Protein AF-A0AAW8JDY4-F1 (afdb_monomer)

Foldseek 3Di:
DFDWDALVVQVVCVVVVFFKWKDFPPDPDDTHGCVVDDPCLSVDPGMIMGTDFDWDAALNFIAGFFAAPVRDDAQQWKWFADQVAGAIETDRGDDPVVNVSRVVRRMDNDDVRNVSVSQRVQVVVVHGPPDDHYYHYDDDPPPPPDDDDDDDDDDDDDDDDDDDDDDDDDDDDDDDDDDDDDDDDDDDPDPPDPDDPVVVVVLVVLLVVLLVQLVPDPAPVSLVVCVVVLVVDDDPSSVVSVVSSVVSNVVRVVVVVPPVVVVVVVVVVVVVVVVVLVVVQVVVLVVLLVQLVPDQALVSLVVSLVVLVPDPSHDPVSNVVSVVSSVVSNVVNVVVVLVVLLVVLLVQLQPDLDLVSNVVSVVVCVPDDPVSCVVSVVSNVVNVVVNVVVVVPDPPPPLQVQLQPPPAPVSLVVSLVVLVVDDPVSSVVSVVSSVVSNVVRVVD

Solvent-accessible surface area (backbone atoms only — not comparable to full-atom values): 26682 Å² total; per-residue (Å²): 130,82,68,74,44,52,49,67,55,44,52,52,36,46,74,71,70,42,55,52,27,35,35,57,63,90,56,93,68,74,74,37,62,52,88,82,51,66,87,61,53,64,79,43,90,60,59,45,31,30,71,59,75,56,70,46,74,40,82,91,38,72,27,58,58,50,41,48,71,94,75,63,56,85,58,48,64,32,25,36,57,41,83,93,57,71,32,37,38,34,38,46,64,85,44,74,69,53,52,54,34,23,79,68,53,37,21,22,77,42,68,66,42,33,51,41,47,54,48,22,56,35,43,68,72,77,38,82,82,86,67,85,62,52,77,45,77,55,90,72,87,73,79,78,77,80,84,79,89,89,85,84,90,88,89,82,90,90,88,83,87,88,87,85,90,84,90,82,84,86,80,82,87,78,84,80,87,87,84,85,92,83,90,86,80,80,91,75,84,75,90,79,80,85,75,56,74,69,58,58,55,52,51,54,52,52,50,52,53,49,47,51,52,51,67,68,44,90,48,68,68,64,46,60,68,43,49,75,64,52,72,71,45,69,66,74,66,25,52,56,48,49,51,53,44,52,55,47,49,52,52,52,53,54,58,64,69,49,57,61,64,61,53,48,53,54,48,52,54,51,51,51,52,51,51,53,48,53,51,51,26,52,55,52,49,53,50,52,53,51,51,48,73,67,43,82,47,59,66,53,34,51,51,51,50,54,52,55,70,71,44,81,69,50,48,73,65,58,45,54,53,52,49,53,51,40,54,50,48,42,50,52,43,55,49,50,57,47,51,55,52,48,52,52,45,35,50,52,16,64,70,39,89,43,69,65,57,21,59,52,50,64,71,77,49,76,90,60,50,72,78,73,42,47,65,47,53,51,39,28,53,53,36,47,55,49,56,56,46,64,76,54,79,61,85,66,77,53,67,62,60,53,44,73,65,44,88,46,71,70,57,39,54,57,49,51,58,56,42,72,73,48,58,78,76,58,29,59,60,47,52,53,49,44,56,51,41,50,53,54,64,76,73,106

Nearest PDB structures (foldseek):
  7xql-assembly2_A  TM=4.897E-01  e=8.843E+00  Legionella pneumophila subsp. pneumophila str. Philadelphia 1
  5nen-assembly1_A  TM=2.940E-01  e=9.344E+00  Serratia marcescens
  8otz-assembly1_EQ  TM=1.726E-01  e=5.381E+00  Bos taurus

Radius of gyration: 50.47 Å; Cα contacts (8 Å, |Δi|>4): 379; chains: 1; bounding box: 108×63×160 Å

Structure (mmCIF, N/CA/C/O backbone):
data_AF-A0AAW8JDY4-F1
#
_entry.id   AF-A0AAW8JDY4-F1
#
loop_
_atom_site.group_PDB
_atom_site.id
_atom_site.type_symbol
_atom_site.label_atom_id
_atom_site.label_alt_id
_atom_site.label_comp_id
_atom_site.label_asym_id
_atom_site.label_entity_id
_atom_site.label_seq_id
_atom_site.pdbx_PDB_ins_code
_atom_site.Cartn_x
_atom_site.Cartn_y
_atom_site.Cartn_z
_atom_site.occupancy
_atom_site.B_iso_or_equiv
_atom_site.auth_seq_id
_atom_site.auth_comp_id
_atom_site.auth_asym_id
_atom_site.auth_atom_id
_atom_site.pdbx_PDB_model_num
ATOM 1 N N . MET A 1 1 ? -8.714 -29.925 22.028 1.00 40.75 1 MET A N 1
ATOM 2 C CA . MET A 1 1 ? -9.702 -30.339 23.048 1.00 40.75 1 MET A CA 1
ATOM 3 C C . MET A 1 1 ? -11.062 -29.856 22.580 1.00 40.75 1 MET A C 1
ATOM 5 O O . MET A 1 1 ? -11.145 -28.677 22.249 1.00 40.75 1 MET A O 1
ATOM 9 N N . PRO A 1 2 ? -12.075 -30.727 22.450 1.00 58.78 2 PRO A N 1
ATOM 10 C CA . PRO A 1 2 ? -13.410 -30.289 22.062 1.00 58.78 2 PRO A CA 1
ATOM 11 C C . PRO A 1 2 ? -13.958 -29.350 23.138 1.00 58.78 2 PRO A C 1
ATOM 13 O O . PRO A 1 2 ? -13.842 -29.632 24.330 1.00 58.78 2 PRO A O 1
ATOM 16 N N . ASN A 1 3 ? -14.495 -28.209 22.714 1.00 70.62 3 ASN A N 1
ATOM 17 C CA . ASN A 1 3 ? -15.110 -27.253 23.623 1.00 70.62 3 ASN A CA 1
ATOM 18 C C . ASN A 1 3 ? -16.432 -27.872 24.103 1.00 70.62 3 ASN A C 1
ATOM 20 O O . ASN A 1 3 ? -17.371 -28.005 23.314 1.00 70.62 3 ASN A O 1
ATOM 24 N N . LEU A 1 4 ? -16.452 -28.354 25.346 1.00 82.12 4 LEU A N 1
ATOM 25 C CA . LEU A 1 4 ? -17.621 -28.993 25.943 1.00 82.12 4 LEU A CA 1
ATOM 26 C C . LEU A 1 4 ? -18.727 -27.958 26.139 1.00 82.12 4 LEU A C 1
ATOM 28 O O . LEU A 1 4 ? -18.467 -26.859 26.623 1.00 82.12 4 LEU A O 1
ATOM 32 N N . ILE A 1 5 ? -19.951 -28.331 25.787 1.00 85.75 5 ILE A N 1
ATOM 33 C CA . ILE A 1 5 ? -21.136 -27.488 25.946 1.00 85.75 5 ILE A CA 1
ATOM 34 C C . ILE A 1 5 ? -22.151 -28.164 26.865 1.00 85.75 5 ILE A C 1
ATOM 36 O O . ILE A 1 5 ? -22.193 -29.391 26.991 1.00 85.75 5 ILE A O 1
ATOM 40 N N . SER A 1 6 ? -22.983 -27.357 27.515 1.00 87.25 6 SER A N 1
ATOM 41 C CA . SER A 1 6 ? -24.076 -27.853 28.349 1.00 87.25 6 SER A CA 1
ATOM 42 C C . SER A 1 6 ? -25.151 -28.554 27.512 1.00 87.25 6 SER A C 1
ATOM 44 O O . SER A 1 6 ? -25.301 -28.301 26.317 1.00 87.25 6 SER A O 1
ATOM 46 N N . ALA A 1 7 ? -25.966 -29.401 28.147 1.00 87.62 7 ALA A N 1
ATOM 47 C CA . ALA A 1 7 ? -27.093 -30.056 27.480 1.00 87.62 7 ALA A CA 1
ATOM 48 C C . ALA A 1 7 ? -28.085 -29.046 26.862 1.00 87.62 7 ALA A C 1
ATOM 50 O O . ALA A 1 7 ? -28.622 -29.285 25.782 1.00 87.62 7 ALA A O 1
ATOM 51 N N . GLN A 1 8 ? -28.284 -27.893 27.511 1.00 87.62 8 GLN A N 1
ATOM 52 C CA . GLN A 1 8 ? -29.142 -26.824 26.996 1.00 87.62 8 GLN A CA 1
ATOM 53 C C . GLN A 1 8 ? -28.548 -26.169 25.741 1.00 87.62 8 GLN A C 1
ATOM 55 O O . GLN A 1 8 ? -29.256 -25.951 24.760 1.00 87.62 8 GLN A O 1
ATOM 60 N N . GLU A 1 9 ? -27.249 -25.871 25.747 1.00 87.00 9 GLU A N 1
ATOM 61 C CA . GLU A 1 9 ? -26.550 -25.316 24.581 1.00 87.00 9 GLU A CA 1
ATOM 62 C C . GLU A 1 9 ? -26.487 -26.320 23.432 1.00 87.00 9 GLU A C 1
ATOM 64 O O . GLU A 1 9 ? -26.656 -25.936 22.278 1.00 87.00 9 GLU A O 1
ATOM 69 N N . ALA A 1 10 ? -26.306 -27.605 23.740 1.00 87.06 10 ALA A N 1
ATOM 70 C CA . ALA A 1 10 ? -26.326 -28.689 22.768 1.00 87.06 10 ALA A CA 1
ATOM 71 C C . ALA A 1 10 ? -27.688 -28.790 22.080 1.00 87.06 10 ALA A C 1
ATOM 73 O O . ALA A 1 10 ? -27.758 -28.847 20.854 1.00 87.06 10 ALA A O 1
ATOM 74 N N . PHE A 1 11 ? -28.775 -28.725 22.849 1.00 88.38 11 PHE A N 1
ATOM 75 C CA . PHE A 1 11 ? -30.124 -28.695 22.296 1.00 88.38 11 PHE A CA 1
ATOM 76 C C . PHE A 1 11 ? -30.348 -27.461 21.408 1.00 88.38 11 PHE A C 1
ATOM 78 O O . PHE A 1 11 ? -30.805 -27.590 20.273 1.00 88.38 11 PHE A O 1
ATOM 85 N N . ASN A 1 12 ? -29.955 -26.272 21.877 1.00 87.69 12 ASN A N 1
ATOM 86 C CA . ASN A 1 12 ? -30.061 -25.037 21.096 1.00 87.69 12 ASN A CA 1
ATOM 87 C C . ASN A 1 12 ? -29.235 -25.102 19.797 1.00 87.69 12 ASN A C 1
ATOM 89 O O . ASN A 1 12 ? -29.685 -24.625 18.758 1.00 87.69 12 ASN A O 1
ATOM 93 N N . ALA A 1 13 ? -28.048 -25.713 19.838 1.00 84.62 13 ALA A N 1
ATOM 94 C CA . ALA A 1 13 ? -27.192 -25.907 18.674 1.00 84.62 13 ALA A CA 1
ATOM 95 C C . ALA A 1 13 ? -27.839 -26.845 17.643 1.00 84.62 13 ALA A C 1
ATOM 97 O O . ALA A 1 13 ? -27.833 -26.517 16.458 1.00 84.62 13 ALA A O 1
ATOM 98 N N . VAL A 1 14 ? -28.468 -27.943 18.080 1.00 86.12 14 VAL A N 1
ATOM 99 C CA . VAL A 1 14 ? -29.242 -28.838 17.197 1.00 86.12 14 VAL A CA 1
ATOM 100 C C . VAL A 1 14 ? -30.420 -28.098 16.559 1.00 86.12 14 VAL A C 1
ATOM 102 O O . VAL A 1 14 ? -30.633 -28.207 15.354 1.00 86.12 14 VAL A O 1
ATOM 105 N N . VAL A 1 15 ? -31.157 -27.294 17.334 1.00 85.81 15 VAL A N 1
ATOM 106 C CA . VAL A 1 15 ? -32.269 -26.471 16.816 1.00 85.81 15 VAL A CA 1
ATOM 107 C C . VAL A 1 15 ? -31.780 -25.435 15.797 1.00 85.81 15 VAL A C 1
ATOM 109 O O . VAL A 1 15 ? -32.461 -25.179 14.807 1.00 85.81 15 VAL A O 1
ATOM 112 N N . ALA A 1 16 ? -30.580 -24.884 15.990 1.00 82.50 16 ALA A N 1
ATOM 113 C CA . ALA A 1 16 ? -29.919 -23.989 15.040 1.00 82.50 16 ALA A CA 1
ATOM 114 C C . ALA A 1 16 ? -29.308 -24.717 13.820 1.00 82.50 16 ALA A C 1
ATOM 116 O O . ALA A 1 16 ? -28.621 -24.088 13.017 1.00 82.50 16 ALA A O 1
ATOM 117 N N . GLY A 1 17 ? -29.525 -26.030 13.682 1.00 80.44 17 GLY A N 1
ATOM 118 C CA . GLY A 1 17 ? -29.015 -26.840 12.574 1.00 80.44 17 GLY A CA 1
ATOM 119 C C . GLY A 1 17 ? -27.522 -27.169 12.660 1.00 80.44 17 GLY A C 1
ATOM 120 O O . GLY A 1 17 ? -26.944 -27.610 11.669 1.00 80.44 17 GLY A O 1
ATOM 121 N N . LYS A 1 18 ? -26.876 -26.957 13.814 1.00 81.75 18 LYS A N 1
ATOM 122 C CA . LYS A 1 18 ? -25.467 -27.313 14.024 1.00 81.75 18 LYS A CA 1
ATOM 123 C C . LYS A 1 18 ? -25.329 -28.793 14.363 1.00 81.75 18 LYS A C 1
ATOM 125 O O . LYS A 1 18 ? -26.137 -29.370 15.089 1.00 81.75 18 LYS A O 1
ATOM 130 N N . HIS A 1 19 ? -24.246 -29.392 13.883 1.00 84.31 19 HIS A N 1
ATOM 131 C CA . HIS A 1 19 ? -23.948 -30.796 14.117 1.00 84.31 19 HIS A CA 1
ATOM 132 C C . HIS A 1 19 ? -23.350 -30.992 15.519 1.00 84.31 19 HIS A C 1
ATOM 134 O O . HIS A 1 19 ? -22.233 -30.558 15.791 1.00 84.31 19 HIS A O 1
ATOM 140 N N . VAL A 1 20 ? -24.078 -31.651 16.420 1.00 87.19 20 VAL A N 1
ATOM 141 C CA . VAL A 1 20 ? -23.642 -31.919 17.802 1.00 87.19 20 VAL A CA 1
ATOM 142 C C . VAL A 1 20 ? -23.245 -33.385 17.946 1.00 87.19 20 VAL A C 1
ATOM 144 O O . VAL A 1 20 ? -23.867 -34.255 17.343 1.00 87.19 20 VAL A O 1
ATOM 147 N N . LEU A 1 21 ? -22.204 -33.652 18.731 1.00 88.25 21 LEU A N 1
ATOM 148 C CA . LEU A 1 21 ? -21.773 -34.997 19.108 1.00 88.25 21 LEU A CA 1
ATOM 149 C C . LEU A 1 21 ? -21.945 -35.206 20.611 1.00 88.25 21 LEU A C 1
ATOM 151 O O . LEU A 1 21 ? -21.881 -34.250 21.389 1.00 88.25 21 LEU A O 1
ATOM 155 N N . CYS A 1 22 ? -22.127 -36.460 21.015 1.00 88.75 22 CYS A N 1
ATOM 156 C CA . CYS A 1 22 ? -22.343 -36.857 22.401 1.00 88.75 22 CYS A CA 1
ATOM 157 C C . CYS A 1 22 ? -21.398 -37.988 22.821 1.00 88.75 22 CYS A C 1
ATOM 159 O O . CYS A 1 22 ? -20.959 -38.793 22.000 1.00 88.75 22 CYS A O 1
ATOM 161 N N . ARG A 1 23 ? -21.091 -38.043 24.119 1.00 88.69 23 ARG A N 1
ATOM 162 C CA . ARG A 1 23 ? -20.375 -39.140 24.774 1.00 88.69 23 ARG A CA 1
ATOM 163 C C . ARG A 1 23 ? -20.886 -39.332 26.203 1.00 88.69 23 ARG A C 1
ATOM 165 O O . ARG A 1 23 ? -21.289 -38.365 26.843 1.00 88.69 23 ARG A O 1
ATOM 172 N N . ALA A 1 24 ? -20.836 -40.553 26.733 1.00 84.50 24 ALA A N 1
ATOM 173 C CA . ALA A 1 24 ? -21.053 -40.799 28.158 1.00 84.50 24 ALA A CA 1
ATOM 174 C C . ALA A 1 24 ? -19.869 -40.295 29.017 1.00 84.50 24 ALA A C 1
ATOM 176 O O . ALA A 1 24 ? -18.699 -40.488 28.682 1.00 84.50 24 ALA A O 1
ATOM 177 N N . VAL A 1 25 ? -20.167 -39.649 30.145 1.00 78.81 25 VAL A N 1
ATOM 178 C CA . VAL A 1 25 ? -19.161 -39.117 31.083 1.00 78.81 25 VAL A CA 1
ATOM 179 C C . VAL A 1 25 ? -18.314 -40.260 31.646 1.00 78.81 25 VAL A C 1
ATOM 181 O O . VAL A 1 25 ? -18.845 -41.214 32.210 1.00 78.81 25 VAL A O 1
ATOM 184 N N . GLY A 1 26 ? -16.989 -40.135 31.546 1.00 67.31 26 GLY A N 1
ATOM 185 C CA . GLY A 1 26 ? -16.035 -41.097 32.111 1.00 67.31 26 GLY A CA 1
ATOM 186 C C . GLY A 1 26 ? -15.673 -42.273 31.199 1.00 67.31 26 GLY A C 1
ATOM 187 O O . GLY A 1 26 ? -14.808 -43.067 31.566 1.00 67.31 26 GLY A O 1
ATOM 188 N N . GLU A 1 27 ? -16.262 -42.374 30.006 1.00 68.19 27 GLU A N 1
ATOM 189 C CA . GLU A 1 27 ? -15.801 -43.321 28.992 1.00 68.19 27 GLU A CA 1
ATOM 190 C C . GLU A 1 27 ? -14.628 -42.741 28.190 1.00 68.19 27 GLU A C 1
ATOM 192 O O . GLU A 1 27 ? -14.632 -41.578 27.785 1.00 68.19 27 GLU A O 1
ATOM 197 N N . LEU A 1 28 ? -13.620 -43.577 27.923 1.00 60.00 28 LEU A N 1
ATOM 198 C CA . LEU A 1 28 ? -12.466 -43.230 27.083 1.00 60.00 28 LEU A CA 1
ATOM 199 C C . LEU A 1 28 ? -12.811 -43.151 25.582 1.00 60.00 28 LEU A C 1
ATOM 201 O O . LEU A 1 28 ? -11.910 -42.960 24.770 1.00 60.00 28 LEU A O 1
ATOM 205 N N . MET A 1 29 ? -14.077 -43.368 25.209 1.00 69.25 29 MET A N 1
ATOM 206 C CA . MET A 1 29 ? -14.523 -43.365 23.817 1.00 69.25 29 MET A CA 1
ATOM 207 C C . MET A 1 29 ? -14.494 -41.954 23.217 1.00 69.25 29 MET A C 1
ATOM 209 O O . MET A 1 29 ? -14.477 -40.947 23.932 1.00 69.25 29 MET A O 1
ATOM 213 N N . ASP A 1 30 ? -14.472 -41.892 21.890 1.00 79.44 30 ASP A N 1
ATOM 214 C CA . ASP A 1 30 ? -14.597 -40.645 21.145 1.00 79.44 30 ASP A CA 1
ATOM 215 C C . ASP A 1 30 ? -16.056 -40.162 21.113 1.00 79.44 30 ASP A C 1
ATOM 217 O O . ASP A 1 30 ? -16.995 -40.903 21.408 1.00 79.44 30 ASP A O 1
ATOM 221 N N . PHE A 1 31 ? -16.241 -38.887 20.779 1.00 85.19 31 PHE A N 1
ATOM 222 C CA . PHE A 1 31 ? -17.558 -38.292 20.568 1.00 85.19 31 PHE A CA 1
ATOM 223 C C . PHE A 1 31 ? -18.239 -38.897 19.339 1.00 85.19 31 PHE A C 1
ATOM 225 O O . PHE A 1 31 ? -17.623 -38.987 18.277 1.00 85.19 31 PHE A O 1
ATOM 232 N N . ASP A 1 32 ? -19.515 -39.247 19.472 1.00 87.12 32 ASP A N 1
ATOM 233 C CA . ASP A 1 32 ? -20.277 -39.939 18.432 1.00 87.12 32 ASP A CA 1
ATOM 234 C C . ASP A 1 32 ? -21.570 -39.190 18.078 1.00 87.12 32 ASP A C 1
ATOM 236 O O . ASP A 1 32 ? -22.003 -38.277 18.792 1.00 87.12 32 ASP A O 1
ATOM 240 N N . ASP A 1 33 ? -22.170 -39.544 16.945 1.00 87.44 33 ASP A N 1
ATOM 241 C CA . ASP A 1 33 ? -23.365 -38.877 16.429 1.00 87.44 33 ASP A CA 1
ATOM 242 C C . ASP A 1 33 ? -24.568 -39.089 17.368 1.00 87.44 33 ASP A C 1
ATOM 244 O O . ASP A 1 33 ? -24.772 -40.175 17.920 1.00 87.44 33 ASP A O 1
ATOM 248 N N . LEU A 1 34 ? -25.402 -38.051 17.525 1.00 88.19 34 LEU A N 1
ATOM 249 C CA . LEU A 1 34 ? -26.571 -38.079 18.419 1.00 88.19 34 LEU A CA 1
ATOM 250 C C . LEU A 1 34 ? -27.553 -39.217 18.102 1.00 88.19 34 LEU A C 1
ATOM 252 O O . LEU A 1 34 ? -28.214 -39.709 19.012 1.00 88.19 34 LEU A O 1
ATOM 256 N N . ASP A 1 35 ? -27.604 -39.673 16.849 1.00 86.44 35 ASP A N 1
ATOM 257 C CA . ASP A 1 35 ? -28.483 -40.756 16.387 1.00 86.44 35 ASP A CA 1
ATOM 258 C C . ASP A 1 35 ? -28.197 -42.104 17.069 1.00 86.44 35 ASP A C 1
ATOM 260 O O . ASP A 1 35 ? -29.046 -42.997 17.076 1.00 86.44 35 ASP A O 1
ATOM 264 N N . ARG A 1 36 ? -27.010 -42.266 17.669 1.00 86.56 36 ARG A N 1
ATOM 265 C CA . ARG A 1 36 ? -26.627 -43.475 18.415 1.00 86.56 36 ARG A CA 1
ATOM 266 C C . ARG A 1 36 ? -27.078 -43.455 19.874 1.00 86.56 36 ARG A C 1
ATOM 268 O O . ARG A 1 36 ? -26.905 -44.447 20.581 1.00 86.56 36 ARG A O 1
ATOM 275 N N . PHE A 1 37 ? -27.670 -42.353 20.329 1.00 88.00 37 PHE A N 1
ATOM 276 C CA . PHE A 1 37 ? -28.072 -42.143 21.713 1.00 88.00 37 PHE A CA 1
ATOM 277 C C . PHE A 1 37 ? -29.585 -41.895 21.835 1.00 88.00 37 PHE A C 1
ATOM 279 O O . PHE A 1 37 ? -30.227 -41.382 20.919 1.00 88.00 37 PHE A O 1
ATOM 286 N N . PRO A 1 38 ? -30.204 -42.231 22.981 1.00 85.62 38 PRO A N 1
ATOM 287 C CA . PRO A 1 38 ? -31.617 -41.944 23.203 1.00 85.62 38 PRO A CA 1
ATOM 288 C C . PRO A 1 38 ? -31.857 -40.438 23.392 1.00 85.62 38 PRO A C 1
ATOM 290 O O . PRO A 1 38 ? -31.097 -39.769 24.083 1.00 85.62 38 PRO A O 1
ATOM 293 N N . ALA A 1 39 ? -32.990 -39.909 22.920 1.00 83.62 39 ALA A N 1
ATOM 294 C CA . ALA A 1 39 ? -33.336 -38.482 23.049 1.00 83.62 39 ALA A CA 1
ATOM 295 C C . ALA A 1 39 ? -33.336 -37.940 24.501 1.00 83.62 39 ALA A C 1
ATOM 297 O O . ALA A 1 39 ? -33.271 -36.734 24.727 1.00 83.62 39 ALA A O 1
ATOM 298 N N . THR A 1 40 ? -33.372 -38.823 25.506 1.00 86.00 40 THR A N 1
ATOM 299 C CA . THR A 1 40 ? -33.298 -38.460 26.929 1.00 86.00 40 THR A CA 1
ATOM 300 C C . THR A 1 40 ? -31.938 -37.920 27.380 1.00 86.00 40 THR A C 1
ATOM 302 O O . THR A 1 40 ? -31.845 -37.437 28.506 1.00 86.00 40 THR A O 1
ATOM 305 N N . ILE A 1 41 ? -30.887 -38.010 26.555 1.00 87.19 41 ILE A N 1
ATOM 306 C CA . ILE A 1 41 ? -29.535 -37.533 26.901 1.00 87.19 41 ILE A CA 1
ATOM 307 C C . ILE A 1 41 ? -29.496 -36.054 27.300 1.00 87.19 41 ILE A C 1
ATOM 309 O O . ILE A 1 41 ? -28.733 -35.697 28.188 1.00 87.19 41 ILE A O 1
ATOM 313 N N . PHE A 1 42 ? -30.357 -35.202 26.731 1.00 86.94 42 PHE A N 1
ATOM 314 C CA . PHE A 1 42 ? -30.406 -33.777 27.086 1.00 86.94 42 PHE A CA 1
ATOM 315 C C . PHE A 1 42 ? -30.979 -33.515 28.488 1.00 86.94 42 PHE A C 1
ATOM 317 O O . PHE A 1 42 ? -30.773 -32.443 29.049 1.00 86.94 42 PHE A O 1
ATOM 324 N N . ALA A 1 43 ? -31.705 -34.480 29.058 1.00 84.44 43 ALA A N 1
ATOM 325 C CA . ALA A 1 43 ? -32.351 -34.354 30.363 1.00 84.44 43 ALA A CA 1
ATOM 326 C C . ALA A 1 43 ? -31.628 -35.131 31.474 1.00 84.44 43 ALA A C 1
ATOM 328 O O . ALA A 1 43 ? -31.911 -34.917 32.653 1.00 84.44 43 ALA A O 1
ATOM 329 N N . LYS A 1 44 ? -30.729 -36.060 31.123 1.00 83.75 44 LYS A N 1
ATOM 330 C CA . LYS A 1 44 ? -30.043 -36.920 32.092 1.00 83.75 44 LYS A CA 1
ATOM 331 C C . LYS A 1 44 ? -28.625 -36.423 32.383 1.00 83.75 44 LYS A C 1
ATOM 333 O O . LYS A 1 44 ? -27.893 -36.102 31.450 1.00 83.75 44 LYS A O 1
ATOM 338 N N . PRO A 1 45 ? -28.197 -36.428 33.658 1.00 77.56 45 PRO A N 1
ATOM 339 C CA . PRO A 1 45 ? -26.788 -36.255 33.983 1.00 77.56 45 PRO A CA 1
ATOM 340 C C . PRO A 1 45 ? -25.989 -37.469 33.482 1.00 77.56 45 PRO A C 1
ATOM 342 O O . PRO A 1 45 ? -26.515 -38.582 33.437 1.00 77.56 45 PRO A O 1
ATOM 345 N N . GLY A 1 46 ? -24.719 -37.262 33.127 1.00 84.56 46 GLY A N 1
ATOM 346 C CA . GLY A 1 46 ? -23.826 -38.338 32.675 1.00 84.56 46 GLY A CA 1
ATOM 347 C C . GLY A 1 46 ? -23.516 -38.353 31.176 1.00 84.56 46 GLY A C 1
ATOM 348 O O . GLY A 1 46 ? -22.935 -39.326 30.707 1.00 84.56 46 GLY A O 1
ATOM 349 N N . TYR A 1 47 ? -23.850 -37.290 30.440 1.00 86.88 47 TYR A N 1
ATOM 350 C CA . TYR A 1 47 ? -23.464 -37.110 29.039 1.00 86.88 47 TYR A CA 1
ATOM 351 C C . TYR A 1 47 ? -22.724 -35.787 28.829 1.00 86.88 47 TYR A C 1
ATOM 353 O O . TYR A 1 47 ? -23.066 -34.767 29.428 1.00 86.88 47 TYR A O 1
ATOM 361 N N . GLU A 1 48 ? -21.718 -35.823 27.965 1.00 87.94 48 GLU A N 1
ATOM 362 C CA . GLU A 1 48 ? -20.942 -34.682 27.493 1.00 87.94 48 GLU A CA 1
ATOM 363 C C . GLU A 1 48 ? -21.284 -34.403 26.033 1.00 87.94 48 GLU A C 1
ATOM 365 O O . GLU A 1 48 ? -21.450 -35.329 25.236 1.00 87.94 48 GLU A O 1
ATOM 370 N N . PHE A 1 49 ? -21.360 -33.122 25.676 1.00 88.31 49 PHE A N 1
ATOM 371 C CA . PHE A 1 49 ? -21.695 -32.676 24.329 1.00 88.31 49 PHE A CA 1
ATOM 372 C C . PHE A 1 49 ? -20.611 -31.750 23.788 1.00 88.31 49 PHE A C 1
ATOM 374 O O . PHE A 1 49 ? -20.023 -30.966 24.533 1.00 88.31 49 PHE A O 1
ATOM 381 N N . CYS A 1 50 ? -20.378 -31.796 22.480 1.00 85.12 50 CYS A N 1
ATOM 382 C CA . CYS A 1 50 ? -19.595 -30.782 21.779 1.00 85.12 50 CYS A CA 1
ATOM 383 C C . CYS A 1 50 ? -20.158 -30.534 20.376 1.00 85.12 50 CYS A C 1
ATOM 385 O O . CYS A 1 50 ? -20.844 -31.383 19.804 1.00 85.12 50 CYS A O 1
ATOM 387 N N . ILE A 1 51 ? -19.879 -29.358 19.814 1.00 84.81 51 ILE A N 1
ATOM 388 C CA . ILE A 1 51 ? -20.241 -29.040 18.427 1.00 84.81 51 ILE A CA 1
ATOM 389 C C . ILE A 1 51 ? -19.156 -29.603 17.509 1.00 84.81 51 ILE A C 1
ATOM 391 O O . ILE A 1 51 ? -17.976 -29.280 17.664 1.00 84.81 51 ILE A O 1
ATOM 395 N N . LYS A 1 52 ? -19.554 -30.421 16.533 1.00 82.62 52 LYS A N 1
ATOM 396 C CA . LYS A 1 52 ? -18.676 -30.888 15.461 1.00 82.62 52 LYS A CA 1
ATOM 397 C C . LYS A 1 52 ? -18.360 -29.710 14.555 1.00 82.62 52 LYS A C 1
ATOM 399 O O . LYS A 1 52 ? -19.238 -29.168 13.888 1.00 82.62 52 LYS A O 1
ATOM 404 N N . ILE A 1 53 ? -17.093 -29.322 14.526 1.00 82.81 53 ILE A N 1
ATOM 405 C CA . ILE A 1 53 ? -16.619 -28.327 13.572 1.00 82.81 53 ILE A CA 1
ATOM 406 C C . ILE A 1 53 ? -16.492 -29.037 12.224 1.00 82.81 53 ILE A C 1
ATOM 408 O O . ILE A 1 53 ? -15.708 -29.976 12.083 1.00 82.81 53 ILE A O 1
ATOM 412 N N . GLU A 1 54 ? -17.294 -28.623 11.247 1.00 82.69 54 GLU A N 1
ATOM 413 C CA . GLU A 1 54 ? -17.241 -29.181 9.897 1.00 82.69 54 GLU A CA 1
ATOM 414 C C . GLU A 1 54 ? -15.861 -28.952 9.271 1.00 82.69 54 GLU A C 1
ATOM 416 O O . GLU A 1 54 ? -15.255 -27.896 9.453 1.00 82.69 54 GLU A O 1
ATOM 421 N N . THR A 1 55 ? -15.364 -29.926 8.512 1.00 87.25 55 THR A N 1
ATOM 422 C CA . THR A 1 55 ? -14.108 -29.821 7.762 1.00 87.25 55 THR A CA 1
ATOM 423 C C . THR A 1 55 ? -14.376 -29.558 6.281 1.00 87.25 55 THR A C 1
AT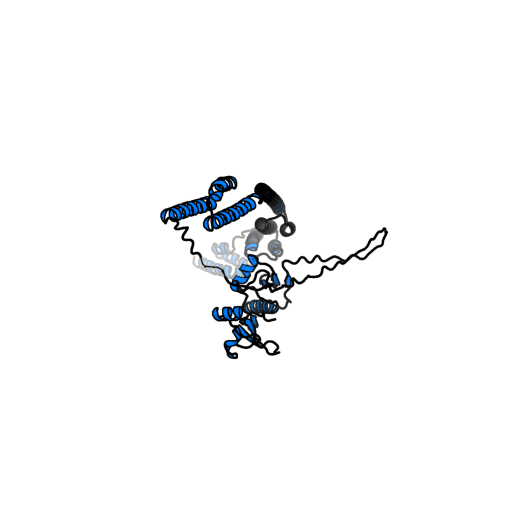OM 425 O O . THR A 1 55 ? -15.441 -29.876 5.751 1.00 87.25 55 THR A O 1
ATOM 428 N N . ILE A 1 56 ? -13.415 -28.933 5.610 1.00 90.62 56 ILE A N 1
ATOM 429 C CA . ILE A 1 56 ? -13.406 -28.670 4.172 1.00 90.62 56 ILE A CA 1
ATOM 430 C C . ILE A 1 56 ? -12.065 -29.117 3.589 1.00 90.62 56 ILE A C 1
ATOM 432 O O . ILE A 1 56 ? -11.031 -29.026 4.249 1.00 90.62 56 ILE A O 1
ATOM 436 N N . GLU A 1 57 ? -12.080 -29.595 2.347 1.00 92.88 57 GLU A N 1
ATOM 437 C CA . GLU A 1 57 ? -10.879 -29.980 1.611 1.00 92.88 57 GLU A CA 1
ATOM 438 C C . GLU A 1 57 ? -10.583 -28.970 0.497 1.00 92.88 57 GLU A C 1
ATOM 440 O O . GLU A 1 57 ? -11.428 -28.697 -0.356 1.00 92.88 57 GLU A O 1
ATOM 445 N N . VAL A 1 58 ? -9.368 -28.416 0.494 1.00 90.69 58 VAL A N 1
ATOM 446 C CA . VAL A 1 58 ? -8.894 -27.472 -0.526 1.00 90.69 58 VAL A CA 1
ATOM 447 C C . VAL A 1 58 ? -7.488 -27.879 -0.967 1.00 90.69 58 VAL A C 1
ATOM 449 O O . VAL A 1 58 ? -6.595 -28.068 -0.145 1.00 90.69 58 VAL A O 1
ATOM 452 N N . ALA A 1 59 ? -7.277 -28.038 -2.279 1.00 87.81 59 ALA A N 1
ATOM 453 C CA . ALA A 1 59 ? -6.009 -28.498 -2.871 1.00 87.81 59 ALA A CA 1
ATOM 454 C C . ALA A 1 59 ? -5.446 -29.813 -2.271 1.00 87.81 59 ALA A C 1
ATOM 456 O O . ALA A 1 59 ? -4.224 -30.004 -2.186 1.00 87.81 59 ALA A O 1
ATOM 457 N N . GLY A 1 60 ? -6.329 -30.735 -1.870 1.00 86.75 60 GLY A N 1
ATOM 458 C CA . GLY A 1 60 ? -5.958 -32.008 -1.242 1.00 86.75 60 GLY A CA 1
ATOM 459 C C . GLY A 1 60 ? -5.509 -31.879 0.216 1.00 86.75 60 GLY A C 1
ATOM 460 O O . GLY A 1 60 ? -4.803 -32.750 0.716 1.00 86.75 60 GLY A O 1
ATOM 461 N N . ILE A 1 61 ? -5.826 -30.759 0.874 1.00 89.56 61 ILE A N 1
ATOM 462 C CA . ILE A 1 61 ? -5.540 -30.507 2.287 1.00 89.56 61 ILE A CA 1
ATOM 463 C C . ILE A 1 61 ? -6.874 -30.266 2.992 1.00 89.56 61 ILE A C 1
ATOM 465 O O . ILE A 1 61 ? -7.608 -29.344 2.632 1.00 89.56 61 ILE A O 1
ATOM 469 N N . ALA A 1 62 ? -7.180 -31.097 3.986 1.00 91.31 62 ALA A N 1
ATOM 470 C CA . ALA A 1 62 ? -8.376 -30.970 4.807 1.00 91.31 62 ALA A CA 1
ATOM 471 C C . ALA A 1 62 ? -8.093 -30.117 6.051 1.00 91.31 62 ALA A C 1
ATOM 473 O O . ALA A 1 62 ? -7.074 -30.314 6.710 1.00 91.31 62 ALA A O 1
ATOM 474 N N . PHE A 1 63 ? -8.989 -29.183 6.369 1.00 92.19 63 PHE A N 1
ATOM 475 C CA . PHE A 1 63 ? -8.941 -28.355 7.581 1.00 92.19 63 PHE A CA 1
ATOM 476 C C . PHE A 1 63 ? -10.357 -27.962 8.027 1.00 92.19 63 PHE A C 1
ATOM 478 O O . PHE A 1 63 ? -11.322 -28.141 7.284 1.00 92.19 63 PHE A O 1
ATOM 485 N N . THR A 1 64 ? -10.521 -27.455 9.248 1.00 90.38 64 THR A N 1
ATOM 486 C CA . THR A 1 64 ? -11.830 -27.011 9.760 1.00 90.38 64 THR A CA 1
ATOM 487 C C . THR A 1 64 ? -12.372 -25.808 8.996 1.00 90.38 64 THR A C 1
ATOM 489 O O . THR A 1 64 ? -11.620 -24.912 8.617 1.00 90.38 64 THR A O 1
ATOM 492 N N . LYS A 1 65 ? -13.691 -25.718 8.813 1.00 90.25 65 LYS A N 1
ATOM 493 C CA . LYS A 1 65 ? -14.314 -24.511 8.266 1.00 90.25 65 LYS A CA 1
ATOM 494 C C . LYS A 1 65 ? -13.912 -23.280 9.101 1.00 90.25 65 LYS A C 1
ATOM 496 O O . LYS A 1 65 ? -13.884 -23.380 10.336 1.00 90.25 65 LYS A O 1
ATOM 501 N N . PRO A 1 66 ? -13.602 -22.140 8.449 1.00 91.75 66 PRO A N 1
ATOM 502 C CA . PRO A 1 66 ? -13.234 -20.913 9.145 1.00 91.75 66 PRO A CA 1
ATOM 503 C C . PRO A 1 66 ? -14.258 -20.510 10.208 1.00 91.75 66 PRO A C 1
ATOM 505 O O . PRO A 1 66 ? -15.445 -20.827 10.109 1.00 91.75 66 PRO A O 1
ATOM 508 N N . LEU A 1 67 ? -13.783 -19.829 11.246 1.00 88.94 67 LEU A N 1
ATOM 509 C CA . LEU A 1 67 ? -14.626 -19.300 12.311 1.00 88.94 67 LEU A CA 1
ATOM 51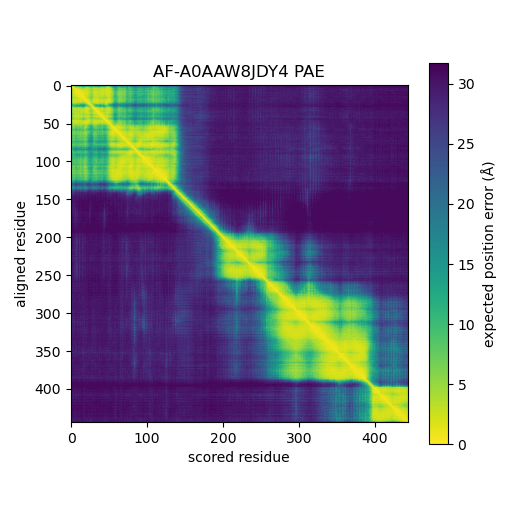0 C C . LEU A 1 67 ? -15.595 -18.259 11.743 1.00 88.94 67 LEU A C 1
ATOM 512 O O . LEU A 1 67 ? -15.174 -17.376 10.999 1.00 88.94 67 LEU A O 1
ATOM 516 N N . THR A 1 68 ? -16.868 -18.348 12.124 1.00 87.81 68 THR A N 1
ATOM 517 C CA . THR A 1 68 ? -17.883 -17.341 11.787 1.00 87.81 68 THR A CA 1
ATOM 518 C C . THR A 1 68 ? -18.120 -16.386 12.955 1.00 87.81 68 THR A C 1
ATOM 520 O O . THR A 1 68 ? -17.810 -16.704 14.106 1.00 87.81 68 THR A O 1
ATOM 523 N N . LEU A 1 69 ? -18.667 -15.200 12.675 1.00 85.50 69 LEU A N 1
ATOM 524 C CA . LEU A 1 69 ? -18.863 -14.163 13.692 1.00 85.50 69 LEU A CA 1
ATOM 525 C C . LEU A 1 69 ? -19.842 -14.594 14.796 1.00 85.50 69 LEU A C 1
ATOM 527 O O . LEU A 1 69 ? -19.616 -14.270 15.958 1.00 85.50 69 LEU A O 1
ATOM 531 N N . ASP A 1 70 ? -20.860 -15.388 14.455 1.00 82.94 70 ASP A N 1
ATOM 532 C CA . ASP A 1 70 ? -21.844 -15.930 15.408 1.00 82.94 70 ASP A CA 1
ATOM 533 C C . ASP A 1 70 ? -21.233 -16.924 16.409 1.00 82.94 70 ASP A C 1
ATOM 535 O O . ASP A 1 70 ? -21.824 -17.245 17.438 1.00 82.94 70 ASP A O 1
ATOM 539 N N . GLU A 1 71 ? -20.056 -17.460 16.092 1.00 80.06 71 GLU A N 1
ATOM 540 C CA . GLU A 1 71 ? -19.336 -18.434 16.911 1.00 80.06 71 GLU A CA 1
ATOM 541 C C . GLU A 1 71 ? -18.201 -17.799 17.714 1.00 80.06 71 GLU A C 1
ATOM 543 O O . GLU A 1 71 ? -17.613 -18.465 18.566 1.00 80.06 71 GLU A O 1
ATOM 548 N N . TYR A 1 72 ? -17.876 -16.536 17.435 1.00 84.88 72 TYR A N 1
ATOM 549 C CA . TYR A 1 72 ? -16.808 -15.818 18.107 1.00 84.88 72 TYR A CA 1
ATOM 550 C C . TYR A 1 72 ? -17.267 -15.300 19.473 1.00 84.88 72 TYR A C 1
ATOM 552 O O . TYR A 1 72 ? -18.264 -14.585 19.585 1.00 84.88 72 TYR A O 1
ATOM 560 N N . GLN A 1 73 ? -16.495 -15.611 20.512 1.00 82.00 73 GLN A N 1
ATOM 561 C CA . GLN A 1 73 ? -16.687 -15.064 21.854 1.00 82.00 73 GLN A CA 1
ATOM 562 C C . GLN A 1 73 ? -15.627 -13.998 22.151 1.00 82.00 73 GLN A C 1
ATOM 564 O O . GLN A 1 73 ? -14.451 -14.170 21.828 1.00 82.00 73 GLN A O 1
ATOM 569 N N . ASP A 1 74 ? -16.028 -12.887 22.776 1.00 80.69 74 ASP A N 1
ATOM 570 C CA . ASP A 1 74 ? -15.074 -11.838 23.146 1.00 80.69 74 ASP A CA 1
ATOM 571 C C . ASP A 1 74 ? -14.043 -12.374 24.152 1.00 80.69 74 ASP A C 1
ATOM 573 O O . ASP A 1 74 ? -14.377 -13.126 25.068 1.00 80.69 74 ASP A O 1
ATOM 577 N N . GLY A 1 75 ? -12.771 -12.040 23.938 1.00 76.88 75 GLY A N 1
ATOM 578 C CA . GLY A 1 75 ? -11.651 -12.610 24.694 1.00 76.88 75 GLY A CA 1
ATOM 579 C C . GLY A 1 75 ? -11.178 -13.999 24.230 1.00 76.88 75 GLY A C 1
ATOM 580 O O . GLY A 1 75 ? -10.167 -14.496 24.731 1.00 76.88 75 GLY A O 1
ATOM 581 N N . GLN A 1 76 ? -11.851 -14.641 23.266 1.00 83.69 76 GLN A N 1
ATOM 582 C CA . GLN A 1 76 ? -11.421 -15.933 22.726 1.00 83.69 76 GLN A CA 1
ATOM 583 C C . GLN A 1 76 ? -10.113 -15.797 21.939 1.00 83.69 76 GLN A C 1
ATOM 585 O O . GLN A 1 76 ? -9.967 -14.929 21.074 1.00 83.69 76 GLN A O 1
ATOM 590 N N . LYS A 1 77 ? -9.175 -16.716 22.195 1.00 88.25 77 LYS A N 1
ATOM 591 C CA . LYS A 1 77 ? -7.947 -16.846 21.409 1.00 88.25 77 LYS A CA 1
ATOM 592 C C . LYS A 1 77 ? -8.272 -17.401 20.019 1.00 88.25 77 LYS A C 1
ATOM 594 O O . LYS A 1 77 ? -8.787 -18.511 19.908 1.00 88.25 77 LYS A O 1
ATOM 599 N N . VAL A 1 78 ? -7.951 -16.642 18.977 1.00 91.69 78 VAL A N 1
ATOM 600 C CA . VAL A 1 78 ? -8.193 -16.996 17.571 1.00 91.69 78 VAL A CA 1
ATOM 601 C C . VAL A 1 78 ? -6.961 -16.720 16.713 1.00 91.69 78 VAL A C 1
ATOM 603 O O . VAL A 1 78 ? -6.098 -15.917 17.074 1.00 91.69 78 VAL A O 1
ATOM 606 N N . TYR A 1 79 ? -6.873 -17.406 15.578 1.00 92.88 79 TYR A N 1
ATOM 607 C CA . TYR A 1 79 ? -5.703 -17.428 14.704 1.00 92.88 79 TYR A CA 1
ATOM 608 C C . TYR A 1 79 ? -6.068 -16.837 13.342 1.00 92.88 79 TYR A C 1
ATOM 610 O O . TYR A 1 79 ? -6.822 -17.438 12.581 1.00 92.88 79 TYR A O 1
ATOM 618 N N . VAL A 1 80 ? -5.550 -15.649 13.041 1.00 92.19 80 VAL A N 1
ATOM 619 C CA . VAL A 1 80 ? -5.820 -14.901 11.808 1.00 92.19 80 VAL A CA 1
ATOM 620 C C . VAL A 1 80 ? -4.713 -15.160 10.793 1.00 92.19 80 VAL A C 1
ATOM 622 O O . VAL A 1 80 ? -3.531 -14.973 11.082 1.00 92.19 80 VAL A O 1
ATOM 625 N N . ILE A 1 81 ? -5.093 -15.571 9.590 1.00 91.00 81 ILE A N 1
ATOM 626 C CA . ILE A 1 81 ? -4.181 -15.940 8.510 1.00 91.00 81 ILE A CA 1
ATOM 627 C C . ILE A 1 81 ? -3.848 -14.707 7.670 1.00 91.00 81 ILE A C 1
ATOM 629 O O . ILE A 1 81 ? -4.741 -14.046 7.143 1.00 91.00 81 ILE A O 1
ATOM 633 N N . CYS A 1 82 ? -2.557 -14.432 7.483 1.00 85.38 82 CYS A N 1
ATOM 634 C CA . CYS A 1 82 ? -2.073 -13.409 6.562 1.00 85.38 82 CYS A CA 1
ATOM 635 C C . CYS A 1 82 ? -1.483 -14.050 5.301 1.00 85.38 82 CYS A C 1
ATOM 637 O O . CYS A 1 82 ? -0.666 -14.967 5.374 1.00 85.38 82 CYS A O 1
ATOM 639 N N . THR A 1 83 ? -1.887 -13.553 4.131 1.00 79.56 83 THR A N 1
ATOM 640 C CA . THR A 1 83 ? -1.440 -14.065 2.824 1.00 79.56 83 THR A CA 1
ATOM 641 C C . THR A 1 83 ? -0.382 -13.183 2.151 1.00 79.56 83 THR A C 1
ATOM 643 O O . THR A 1 83 ? 0.347 -13.675 1.293 1.00 79.56 83 THR A O 1
ATOM 646 N N . TYR A 1 84 ? -0.252 -11.906 2.539 1.00 75.31 84 TYR A N 1
ATOM 647 C CA . TYR A 1 84 ? 0.762 -10.984 1.994 1.00 75.31 84 TYR A CA 1
ATOM 648 C C . TYR A 1 84 ? 2.175 -11.294 2.506 1.00 75.31 84 TYR A C 1
ATOM 650 O O . TYR A 1 84 ? 3.148 -11.208 1.762 1.00 75.31 84 TYR A O 1
ATOM 658 N N . SER A 1 85 ? 2.269 -11.679 3.777 1.00 74.88 85 SER A N 1
ATOM 659 C CA . SER A 1 85 ? 3.449 -12.266 4.408 1.00 74.88 85 SER A CA 1
ATOM 660 C C . SER A 1 85 ? 2.962 -13.542 5.096 1.00 74.88 85 SER A C 1
ATOM 662 O O . SER A 1 85 ? 2.044 -13.407 5.904 1.00 74.88 85 SER A O 1
ATOM 664 N N . PRO A 1 86 ? 3.469 -14.750 4.769 1.00 76.06 86 PRO A N 1
ATOM 665 C CA . PRO A 1 86 ? 2.961 -16.015 5.310 1.00 76.06 86 PRO A CA 1
ATOM 666 C C . PRO A 1 86 ? 3.155 -16.115 6.832 1.00 76.06 86 PRO A C 1
ATOM 668 O O . PRO A 1 86 ? 4.128 -16.679 7.335 1.00 76.06 86 PRO A O 1
ATOM 671 N N . SER A 1 87 ? 2.226 -15.530 7.577 1.00 83.56 87 SER A N 1
ATOM 672 C CA . SER A 1 87 ? 2.230 -15.452 9.031 1.00 83.56 87 SER A CA 1
ATOM 673 C C . SER A 1 87 ? 0.831 -15.700 9.575 1.00 83.56 87 SER A C 1
ATOM 675 O O . SER A 1 87 ? -0.182 -15.502 8.897 1.00 83.56 87 SER A O 1
ATOM 677 N N . ILE A 1 88 ? 0.785 -16.165 10.820 1.00 89.00 88 ILE A N 1
ATOM 678 C CA . ILE A 1 88 ? -0.461 -16.375 11.552 1.00 89.00 88 ILE A CA 1
ATOM 679 C C . ILE A 1 88 ? -0.413 -15.474 12.781 1.00 89.00 88 ILE A C 1
ATOM 681 O O . ILE A 1 88 ? 0.472 -15.603 13.631 1.00 89.00 88 ILE A O 1
ATOM 685 N N . TYR A 1 89 ? -1.358 -14.546 12.859 1.00 88.50 89 TYR A N 1
ATOM 686 C CA . TYR A 1 89 ? -1.505 -13.637 13.985 1.00 88.50 89 TYR A CA 1
ATOM 687 C C . TYR A 1 89 ? -2.430 -14.244 15.029 1.00 88.50 89 TYR A C 1
ATOM 689 O O . TYR A 1 89 ? -3.496 -14.760 14.701 1.00 88.50 89 TYR A O 1
ATOM 697 N N . VAL A 1 90 ? -2.045 -14.157 16.296 1.00 89.88 90 VAL A N 1
ATOM 698 C CA . VAL A 1 90 ? -2.883 -14.622 17.403 1.00 89.88 90 VAL A CA 1
ATOM 699 C C . VAL A 1 90 ? -3.579 -13.420 18.021 1.00 89.88 90 VAL A C 1
ATOM 701 O O . VAL A 1 90 ? -2.912 -12.515 18.517 1.00 89.88 90 VAL A O 1
ATOM 704 N N . PHE A 1 91 ? -4.908 -13.430 18.000 1.00 88.31 91 PHE A N 1
ATOM 705 C CA . PHE A 1 91 ? -5.755 -12.420 18.628 1.00 88.31 91 PHE A CA 1
ATOM 706 C C . PHE A 1 91 ? -6.424 -13.001 19.868 1.00 88.31 91 PHE A C 1
ATOM 708 O O . PHE A 1 91 ? -6.839 -14.156 19.866 1.00 88.31 91 PHE A O 1
ATOM 715 N N . SER A 1 92 ? -6.558 -12.187 20.910 1.00 85.44 92 SER A N 1
ATOM 716 C CA . SER A 1 92 ? -7.301 -12.523 22.134 1.00 85.44 92 SER A CA 1
ATOM 717 C C . SER A 1 92 ? -8.263 -11.412 22.557 1.00 85.44 92 SER A C 1
ATOM 719 O O . SER A 1 92 ? -8.681 -11.358 23.707 1.00 85.44 92 SER A O 1
ATOM 721 N N . PHE A 1 93 ? -8.562 -10.478 21.656 1.00 84.25 93 PHE A N 1
ATOM 722 C CA . PHE A 1 93 ? -9.418 -9.323 21.905 1.00 84.25 93 PHE A CA 1
ATOM 723 C C . PHE A 1 93 ? -10.136 -8.924 20.617 1.00 84.25 93 PHE A C 1
ATOM 725 O O . PHE A 1 93 ? -9.596 -9.081 19.514 1.00 84.25 93 PHE A O 1
ATOM 732 N N . LYS A 1 94 ? -11.356 -8.403 20.754 1.00 86.69 94 LYS A N 1
ATOM 733 C CA . LYS A 1 94 ? -12.167 -7.967 19.620 1.00 86.69 94 LYS A CA 1
ATOM 734 C C . LYS A 1 94 ? -11.646 -6.654 19.035 1.00 86.69 94 LYS A C 1
ATOM 736 O O . LYS A 1 94 ? -11.408 -5.685 19.747 1.00 86.69 94 LYS A O 1
ATOM 741 N N . THR A 1 95 ? -11.498 -6.617 17.712 1.00 87.81 95 THR A N 1
ATOM 742 C CA . THR A 1 95 ? -11.159 -5.412 16.936 1.00 87.81 95 THR A CA 1
ATOM 743 C C . THR A 1 95 ? -11.895 -5.416 15.605 1.00 87.81 95 THR A C 1
ATOM 745 O O . THR A 1 95 ? -12.231 -6.482 15.090 1.00 87.81 95 THR A O 1
ATOM 748 N N . ASP A 1 96 ? -12.067 -4.247 14.990 1.00 87.75 96 ASP A N 1
ATOM 749 C CA . ASP A 1 96 ? -12.645 -4.139 13.643 1.00 87.75 96 ASP A CA 1
ATOM 750 C C . ASP A 1 96 ? -11.839 -4.918 12.593 1.00 87.75 96 ASP A C 1
ATOM 752 O O . ASP A 1 96 ? -12.403 -5.482 11.656 1.00 87.75 96 ASP A O 1
ATOM 756 N N . ALA A 1 97 ? -10.513 -4.981 12.751 1.00 87.50 97 ALA A N 1
ATOM 757 C CA . ALA A 1 97 ? -9.641 -5.767 11.880 1.00 87.50 97 ALA A CA 1
ATOM 758 C C . ALA A 1 97 ? -9.900 -7.275 12.022 1.00 87.50 97 ALA A C 1
ATOM 760 O O . ALA A 1 97 ? -9.945 -7.990 11.018 1.00 87.50 97 ALA A O 1
ATOM 761 N N . LEU A 1 98 ? -10.115 -7.752 13.254 1.00 89.31 98 LEU A N 1
ATOM 762 C CA . LEU A 1 98 ? -10.477 -9.142 13.509 1.00 89.31 98 LEU A CA 1
ATOM 763 C C . LEU A 1 98 ? -11.845 -9.473 12.905 1.00 89.31 98 LEU A C 1
ATOM 765 O O . LEU A 1 98 ? -11.954 -10.474 12.207 1.00 89.31 98 LEU A O 1
ATOM 769 N N . ILE A 1 99 ? -12.851 -8.616 13.103 1.00 89.94 99 ILE A N 1
ATOM 770 C CA . ILE A 1 99 ? -14.202 -8.818 12.550 1.00 89.94 99 ILE A CA 1
ATOM 771 C C . ILE A 1 99 ? -14.141 -8.940 11.022 1.00 89.94 99 ILE A C 1
ATOM 773 O O . ILE A 1 99 ? -14.600 -9.933 10.470 1.00 89.94 99 ILE A O 1
ATOM 777 N N . LYS A 1 100 ? -13.457 -8.013 10.338 1.00 90.88 100 LYS A N 1
ATOM 778 C CA . LYS A 1 100 ? -13.266 -8.087 8.877 1.00 90.88 100 LYS A CA 1
ATOM 779 C C . LYS A 1 100 ? -12.556 -9.366 8.434 1.00 90.88 100 LYS A C 1
ATOM 781 O O . LYS A 1 100 ? -12.858 -9.903 7.369 1.00 90.88 100 LYS A O 1
ATOM 786 N N . SER A 1 101 ? -11.601 -9.845 9.230 1.00 91.25 101 SER A N 1
ATOM 787 C CA . SER A 1 101 ? -10.872 -11.082 8.936 1.00 91.25 101 SER A CA 1
ATOM 788 C C . SER A 1 101 ? -11.766 -12.315 9.092 1.00 91.25 101 SER A C 1
ATOM 790 O O . SER A 1 101 ? -11.673 -13.232 8.273 1.00 91.25 101 SER A O 1
ATOM 792 N N . ILE A 1 102 ? -12.634 -12.326 10.113 1.00 91.88 102 ILE A N 1
ATOM 793 C CA . ILE A 1 102 ? -13.653 -13.362 10.342 1.00 91.88 102 ILE A CA 1
ATOM 794 C C . ILE A 1 102 ? -14.624 -13.389 9.159 1.00 91.88 102 ILE A C 1
ATOM 796 O O . ILE A 1 102 ? -14.781 -14.433 8.530 1.00 91.88 102 ILE A O 1
ATOM 800 N N . ASP A 1 103 ? -15.184 -12.236 8.788 1.00 90.00 103 ASP A N 1
ATOM 801 C CA . ASP A 1 103 ? -16.138 -12.114 7.677 1.00 90.00 103 ASP A CA 1
ATOM 802 C C . ASP A 1 103 ? -15.528 -12.533 6.330 1.00 90.00 103 ASP A C 1
ATOM 804 O O . ASP A 1 103 ? -16.217 -13.035 5.444 1.00 90.00 103 ASP A O 1
ATOM 808 N N . SER A 1 104 ? -14.212 -12.369 6.184 1.00 89.25 104 SER A N 1
ATOM 809 C CA . SER A 1 104 ? -13.466 -12.780 4.991 1.00 89.25 104 SER A CA 1
ATOM 810 C C . SER A 1 104 ? -13.032 -14.255 5.013 1.00 89.25 104 SER A C 1
ATOM 812 O O . SER A 1 104 ? -12.407 -14.716 4.060 1.00 89.25 104 SER A O 1
ATOM 814 N N . GLY A 1 105 ? -13.322 -15.005 6.082 1.00 91.19 105 GLY A N 1
ATOM 815 C CA . GLY A 1 105 ? -13.000 -16.430 6.199 1.00 91.19 105 GLY A CA 1
ATOM 816 C C . GLY A 1 105 ? -11.519 -16.744 6.450 1.00 91.19 105 GLY A C 1
ATOM 817 O O . GLY A 1 105 ? -11.078 -17.859 6.172 1.00 91.19 105 GLY A O 1
ATOM 818 N N . PHE A 1 106 ? -10.738 -15.795 6.978 1.00 93.19 106 PHE A N 1
ATOM 819 C CA . PHE A 1 106 ? -9.298 -15.961 7.251 1.00 93.19 106 PHE A CA 1
ATOM 820 C C . PHE A 1 106 ? -8.976 -16.220 8.728 1.00 93.19 106 PHE A C 1
ATOM 822 O O . PHE A 1 106 ? -7.842 -16.014 9.156 1.00 93.19 106 PHE A O 1
ATOM 829 N N . VAL A 1 107 ? -9.952 -16.652 9.528 1.00 93.56 107 VAL A N 1
ATOM 830 C CA . VAL A 1 107 ? -9.771 -16.870 10.971 1.00 93.56 107 VAL A CA 1
ATOM 831 C C . VAL A 1 107 ? -10.087 -18.308 11.348 1.00 93.56 107 VAL A C 1
ATOM 833 O O . VAL A 1 107 ? -11.108 -18.860 10.945 1.00 93.56 107 VAL A O 1
ATOM 836 N N . GLN A 1 108 ? -9.210 -18.902 12.151 1.00 93.81 108 GLN A N 1
ATOM 837 C CA . GLN A 1 108 ? -9.341 -20.253 12.680 1.00 93.81 108 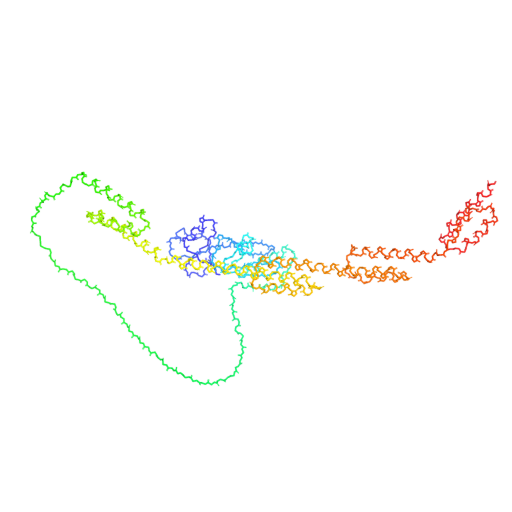GLN A CA 1
ATOM 838 C C . GLN A 1 108 ? -9.339 -20.263 14.208 1.00 93.81 108 GLN A C 1
ATOM 840 O O . GLN A 1 108 ? -8.871 -19.333 14.870 1.00 93.81 108 GLN A O 1
ATOM 845 N N . ARG A 1 109 ? -9.886 -21.343 14.769 1.00 88.88 109 ARG A N 1
ATOM 846 C CA . ARG A 1 109 ? -9.971 -21.569 16.222 1.00 88.88 109 ARG A CA 1
ATOM 847 C C . ARG A 1 109 ? -8.653 -22.072 16.802 1.00 88.88 109 ARG A C 1
ATOM 849 O O . ARG A 1 109 ? -8.377 -21.858 17.978 1.00 88.88 109 ARG A O 1
ATOM 856 N N . ASP A 1 110 ? -7.851 -22.728 15.975 1.00 88.12 110 ASP A N 1
ATOM 857 C CA . ASP A 1 110 ? -6.594 -23.348 16.358 1.00 88.12 110 ASP A CA 1
ATOM 858 C C . ASP A 1 110 ? -5.494 -23.103 15.321 1.00 88.12 110 ASP A C 1
ATOM 860 O O . ASP A 1 110 ? -5.726 -22.729 14.169 1.00 88.12 110 ASP A O 1
ATOM 864 N N . GLU A 1 111 ? -4.265 -23.305 15.778 1.00 87.31 111 GLU A N 1
ATOM 865 C CA . GLU A 1 111 ? -3.048 -23.055 15.017 1.00 87.31 111 GLU A CA 1
ATOM 866 C C . GLU A 1 111 ? -2.843 -24.045 13.866 1.00 87.31 111 GLU A C 1
ATOM 868 O O . GLU A 1 111 ? -2.351 -23.671 12.800 1.00 87.31 111 GLU A O 1
ATOM 873 N N . GLU A 1 112 ? -3.200 -25.310 14.081 1.00 88.19 112 GLU A N 1
ATOM 874 C CA . GLU A 1 112 ? -2.972 -26.384 13.119 1.00 88.19 112 GLU A CA 1
ATOM 875 C C . GLU A 1 112 ? -3.843 -26.169 11.881 1.00 88.19 112 GLU A C 1
ATOM 877 O O . GLU A 1 112 ? -3.326 -26.110 10.764 1.00 88.19 112 GLU A O 1
ATOM 882 N N . ASN A 1 113 ? -5.136 -25.912 12.076 1.00 90.19 113 ASN A N 1
ATOM 883 C CA . ASN A 1 113 ? -6.058 -25.579 10.999 1.00 90.19 113 ASN A CA 1
ATOM 884 C C . ASN A 1 113 ? -5.712 -24.246 10.326 1.00 90.19 113 ASN A C 1
ATOM 886 O O . ASN A 1 113 ? -5.853 -24.135 9.108 1.00 90.19 113 ASN A O 1
ATOM 890 N N . ALA A 1 114 ? -5.183 -23.260 11.060 1.00 90.88 114 ALA A N 1
ATOM 891 C CA . ALA A 1 114 ? -4.675 -22.025 10.455 1.00 90.88 114 ALA A CA 1
ATOM 892 C C . ALA A 1 114 ? -3.503 -22.293 9.495 1.00 90.88 114 ALA A C 1
ATOM 894 O O . ALA A 1 114 ? -3.477 -21.772 8.375 1.00 90.88 114 ALA A O 1
ATOM 895 N N . ARG A 1 115 ? -2.552 -23.152 9.894 1.00 89.50 115 ARG A N 1
ATOM 896 C CA . ARG A 1 115 ? -1.433 -23.575 9.036 1.00 89.50 115 ARG A CA 1
ATOM 897 C C . ARG A 1 115 ? -1.908 -24.385 7.836 1.00 89.50 115 ARG A C 1
ATOM 899 O O . ARG A 1 115 ? -1.445 -24.137 6.722 1.00 89.50 115 ARG A O 1
ATOM 906 N N . LEU A 1 116 ? -2.829 -25.327 8.041 1.00 91.38 116 LEU A N 1
ATOM 907 C CA . LEU A 1 116 ? -3.390 -26.148 6.968 1.00 91.38 116 LEU A CA 1
ATOM 908 C C . LEU A 1 116 ? -4.139 -25.287 5.943 1.00 91.38 116 LEU A C 1
ATOM 910 O O . LEU A 1 116 ? -3.898 -25.440 4.746 1.00 91.38 116 LEU A O 1
ATOM 914 N N . GLN A 1 117 ? -4.953 -24.326 6.389 1.00 92.69 117 GLN A N 1
ATOM 915 C CA . GLN A 1 117 ? -5.652 -23.388 5.508 1.00 92.69 117 GLN A CA 1
ATOM 916 C C . GLN A 1 117 ? -4.674 -22.512 4.710 1.00 92.69 117 GLN A C 1
ATOM 918 O O . GLN A 1 117 ? -4.825 -22.373 3.496 1.00 92.69 117 GLN A O 1
ATOM 923 N N . LEU A 1 118 ? -3.637 -21.955 5.345 1.00 89.94 118 LEU A N 1
ATOM 924 C CA . LEU A 1 118 ? -2.625 -21.141 4.658 1.00 89.94 118 LEU A CA 1
ATOM 925 C C . LEU A 1 118 ? -1.830 -21.955 3.618 1.00 89.94 118 LEU A C 1
ATOM 927 O O . LEU A 1 118 ? -1.572 -21.483 2.502 1.00 89.94 118 LEU A O 1
ATOM 931 N N . LYS A 1 119 ? -1.484 -23.203 3.956 1.00 89.06 119 LYS A N 1
ATOM 932 C CA . LYS A 1 119 ? -0.836 -24.148 3.037 1.00 89.06 119 LYS A CA 1
ATOM 933 C C . LYS A 1 119 ? -1.747 -24.493 1.860 1.00 89.06 119 LYS A C 1
ATOM 935 O O . LYS A 1 119 ? -1.284 -24.489 0.719 1.00 89.06 119 LYS A O 1
ATOM 940 N N . ALA A 1 120 ? -3.032 -24.733 2.119 1.00 90.44 120 ALA A N 1
ATOM 941 C CA . ALA A 1 120 ? -4.029 -25.007 1.092 1.00 90.44 120 ALA A CA 1
ATOM 942 C C . ALA A 1 120 ? -4.173 -23.830 0.120 1.00 90.44 120 ALA A C 1
ATOM 944 O O . ALA A 1 120 ? -4.052 -24.023 -1.088 1.00 90.44 120 ALA A O 1
ATOM 945 N N . LEU A 1 121 ? -4.327 -22.604 0.632 1.00 90.12 121 LEU A N 1
ATOM 946 C CA . LEU A 1 121 ? -4.422 -21.386 -0.182 1.00 90.12 121 LEU A CA 1
ATOM 947 C C . LEU A 1 121 ? -3.189 -21.179 -1.069 1.00 90.12 121 LEU A C 1
ATOM 949 O O . LEU A 1 121 ? -3.314 -20.862 -2.250 1.00 90.12 121 LEU A O 1
ATOM 953 N N . SER A 1 122 ? -1.994 -21.402 -0.523 1.00 88.25 122 SER A N 1
ATOM 954 C CA . SER A 1 122 ? -0.750 -21.248 -1.288 1.00 88.25 122 SER A CA 1
ATOM 955 C C . SER A 1 122 ? -0.639 -22.277 -2.408 1.00 88.25 122 SER A C 1
ATOM 957 O O . SER A 1 122 ? -0.278 -21.930 -3.535 1.00 88.25 122 SER A O 1
ATOM 959 N N . LYS A 1 123 ? -1.037 -23.522 -2.121 1.00 89.06 123 LYS A N 1
ATOM 960 C CA . LYS A 1 123 ? -1.044 -24.619 -3.091 1.00 89.06 123 LYS A CA 1
ATOM 961 C C . LYS A 1 123 ? -2.056 -24.392 -4.215 1.00 89.06 123 LYS A C 1
ATOM 963 O O . LYS A 1 123 ? -1.731 -24.667 -5.367 1.00 89.06 123 LYS A O 1
ATOM 968 N N . VAL A 1 124 ? -3.235 -23.831 -3.917 1.00 89.94 124 VAL A N 1
ATOM 969 C CA . VAL A 1 124 ? -4.219 -23.408 -4.939 1.00 89.94 124 VAL A CA 1
ATOM 970 C C . VAL A 1 124 ? -3.608 -22.399 -5.916 1.00 89.94 124 VAL A C 1
ATOM 972 O O . VAL A 1 124 ? -3.872 -22.466 -7.112 1.00 89.94 124 VAL A O 1
ATOM 975 N N . LEU A 1 125 ? -2.746 -21.502 -5.431 1.00 87.56 125 LEU A N 1
ATOM 976 C CA . LEU A 1 125 ? -2.049 -20.502 -6.249 1.00 87.56 125 LEU A CA 1
ATOM 977 C C . LEU A 1 125 ? -0.780 -21.039 -6.942 1.00 87.56 125 LEU A C 1
ATOM 979 O O . LEU A 1 125 ? -0.011 -20.256 -7.500 1.00 87.56 125 LEU A O 1
ATOM 983 N N . GLY A 1 126 ? -0.534 -22.353 -6.902 1.00 83.69 126 GLY A N 1
ATOM 984 C CA . GLY A 1 126 ? 0.625 -22.987 -7.536 1.00 83.69 126 GLY A CA 1
ATOM 985 C C . GLY A 1 126 ? 1.953 -22.739 -6.815 1.00 83.69 126 GLY A C 1
ATOM 986 O O . GLY A 1 126 ? 3.011 -22.854 -7.429 1.00 83.69 126 GLY A O 1
ATOM 987 N N . ARG A 1 127 ? 1.918 -22.375 -5.526 1.00 79.50 127 ARG A N 1
ATOM 988 C CA . ARG A 1 127 ? 3.112 -22.167 -4.696 1.00 79.50 127 ARG A CA 1
ATOM 989 C C . ARG A 1 127 ? 3.172 -23.180 -3.561 1.00 79.50 127 ARG A C 1
ATOM 991 O O . ARG A 1 127 ? 2.160 -23.515 -2.954 1.00 79.50 127 ARG A O 1
ATOM 998 N N . GLU A 1 128 ? 4.377 -23.621 -3.229 1.00 74.94 128 GLU A N 1
ATOM 999 C CA . GLU A 1 128 ? 4.611 -24.514 -2.098 1.00 74.94 128 GLU A CA 1
ATOM 1000 C C . GLU A 1 128 ? 5.262 -23.731 -0.955 1.00 74.94 128 GLU A C 1
ATOM 1002 O O . GLU A 1 128 ? 6.381 -23.234 -1.080 1.00 74.94 128 GLU A O 1
ATOM 1007 N N . LEU A 1 129 ? 4.541 -23.574 0.160 1.00 69.38 129 LEU A N 1
ATOM 1008 C CA . LEU A 1 129 ? 5.104 -22.987 1.374 1.00 69.38 129 LEU A CA 1
ATOM 1009 C C . LEU A 1 129 ? 6.057 -23.997 2.020 1.00 69.38 129 LEU A C 1
ATOM 1011 O O . LEU A 1 129 ? 5.617 -24.982 2.609 1.00 69.38 129 LEU A O 1
ATOM 1015 N N . THR A 1 130 ? 7.358 -23.744 1.891 1.00 55.31 130 THR A N 1
ATOM 1016 C CA . THR A 1 130 ? 8.439 -24.539 2.507 1.00 55.31 130 THR A CA 1
ATOM 1017 C C . THR A 1 130 ? 8.895 -23.973 3.855 1.00 55.31 130 THR A C 1
ATOM 1019 O O . THR A 1 130 ? 9.691 -24.599 4.546 1.00 55.31 130 THR A O 1
ATOM 1022 N N . ILE A 1 131 ? 8.427 -22.774 4.212 1.00 53.84 131 ILE A N 1
ATOM 1023 C CA . ILE A 1 131 ? 8.855 -22.029 5.399 1.00 53.84 131 ILE A CA 1
ATOM 1024 C C . ILE A 1 131 ? 7.873 -22.295 6.543 1.00 53.84 131 ILE A C 1
ATOM 1026 O O . ILE A 1 131 ? 6.661 -22.132 6.372 1.00 53.84 131 ILE A O 1
ATOM 1030 N N . ASP A 1 132 ? 8.408 -22.645 7.715 1.00 59.03 132 ASP A N 1
ATOM 1031 C CA . ASP A 1 132 ? 7.647 -22.694 8.962 1.00 59.03 132 ASP A CA 1
ATOM 1032 C C . ASP A 1 132 ? 7.070 -21.301 9.256 1.00 59.03 132 ASP A C 1
ATOM 1034 O O . ASP A 1 132 ? 7.790 -20.334 9.515 1.00 59.03 132 ASP A O 1
ATOM 1038 N N . CYS A 1 133 ? 5.746 -21.180 9.150 1.00 59.84 133 CYS A N 1
ATOM 1039 C CA . CYS A 1 133 ? 5.043 -19.914 9.330 1.00 59.84 133 CYS A CA 1
ATOM 1040 C C . CYS A 1 133 ? 5.259 -19.382 10.753 1.00 59.84 133 CYS A C 1
ATOM 1042 O O . CYS A 1 133 ? 5.020 -20.087 11.737 1.00 59.84 133 CYS A O 1
ATOM 1044 N N . SER A 1 134 ? 5.673 -18.118 10.859 1.00 65.50 134 SER A N 1
ATOM 1045 C CA . SER A 1 134 ? 5.885 -17.455 12.148 1.00 65.50 134 SER A CA 1
ATOM 1046 C C . SER A 1 134 ? 4.547 -17.136 12.820 1.00 65.50 134 SER A C 1
ATOM 1048 O O . SER A 1 134 ? 3.660 -16.540 12.201 1.00 65.50 134 SER A O 1
ATOM 1050 N N . LEU A 1 135 ? 4.412 -17.522 14.092 1.00 63.28 135 LEU A N 1
ATOM 1051 C CA . LEU A 1 135 ? 3.296 -17.120 14.948 1.00 63.28 135 LEU A CA 1
ATOM 1052 C C . LEU A 1 135 ? 3.614 -15.763 15.561 1.00 63.28 135 LEU A C 1
ATOM 1054 O O . LEU A 1 135 ? 4.644 -15.613 16.217 1.00 63.28 135 LEU A O 1
ATOM 1058 N N . ILE A 1 136 ? 2.732 -14.787 15.369 1.00 75.19 136 ILE A N 1
ATOM 1059 C CA . ILE A 1 136 ? 2.916 -13.440 15.910 1.00 75.19 136 ILE A CA 1
ATOM 1060 C C . ILE A 1 136 ? 1.774 -13.165 16.898 1.00 75.19 136 ILE A C 1
ATOM 1062 O O . ILE A 1 136 ? 0.644 -12.915 16.470 1.00 75.19 136 ILE A O 1
ATOM 1066 N N . PRO A 1 137 ? 2.026 -13.231 18.219 1.00 67.75 137 PRO A N 1
ATOM 1067 C CA . PRO A 1 137 ? 1.052 -12.820 19.221 1.00 67.75 137 PRO A CA 1
ATOM 1068 C C . PRO A 1 137 ? 0.808 -11.314 19.139 1.00 67.75 137 PRO A C 1
ATOM 1070 O O . PRO A 1 137 ? 1.749 -10.531 19.250 1.00 67.75 137 PRO A O 1
ATOM 1073 N N . LEU A 1 138 ? -0.445 -10.898 18.963 1.00 58.97 138 LEU A N 1
ATOM 1074 C CA . LEU A 1 138 ? -0.840 -9.503 19.139 1.00 58.97 138 LEU A CA 1
ATOM 1075 C C . LEU A 1 138 ? -1.402 -9.335 20.552 1.00 58.97 138 LEU A C 1
ATOM 1077 O O . LEU A 1 138 ? -2.313 -10.056 20.944 1.00 58.97 138 LEU A O 1
ATOM 1081 N N . GLY A 1 139 ? -0.870 -8.370 21.307 1.00 50.66 139 GLY A N 1
ATOM 1082 C CA . GLY A 1 139 ? -1.459 -7.931 22.580 1.00 50.66 139 GLY A CA 1
ATOM 1083 C C . GLY A 1 139 ? -0.843 -8.473 23.875 1.00 50.66 139 GLY A C 1
ATOM 1084 O O . GLY A 1 139 ? -1.395 -8.206 24.936 1.00 50.66 139 GLY A O 1
ATOM 1085 N N . ALA A 1 140 ? 0.300 -9.165 23.841 1.00 38.56 140 ALA A N 1
ATOM 1086 C CA . ALA A 1 140 ? 1.067 -9.480 25.052 1.00 38.56 140 ALA A CA 1
ATOM 1087 C C . ALA A 1 140 ? 2.498 -8.937 24.937 1.00 38.56 140 ALA A C 1
ATOM 1089 O O . ALA A 1 140 ? 3.399 -9.611 24.441 1.00 38.56 140 ALA A O 1
ATOM 1090 N N . GLU A 1 141 ? 2.718 -7.708 25.409 1.00 35.00 141 GLU A N 1
ATOM 1091 C CA . GLU A 1 141 ? 4.060 -7.265 25.787 1.00 35.00 141 GLU A CA 1
ATOM 1092 C C . GLU A 1 141 ? 4.500 -8.033 27.041 1.00 35.00 141 GLU A C 1
ATOM 1094 O O . GLU A 1 141 ? 4.370 -7.561 28.172 1.00 35.00 141 GLU A O 1
ATOM 1099 N N . GLU A 1 142 ? 5.063 -9.227 26.868 1.00 33.53 142 GLU A N 1
ATOM 1100 C CA . GLU A 1 142 ? 5.943 -9.758 27.900 1.00 33.53 142 GLU A CA 1
ATOM 1101 C C . GLU A 1 142 ? 7.272 -9.011 27.821 1.00 33.53 142 GLU A C 1
ATOM 1103 O O . GLU A 1 142 ? 8.113 -9.237 26.950 1.00 33.53 142 GLU A O 1
ATOM 1108 N N . LYS A 1 143 ? 7.449 -8.080 28.764 1.00 30.03 143 LYS A N 1
ATOM 1109 C CA . LYS A 1 143 ? 8.726 -7.436 29.065 1.00 30.03 143 LYS A CA 1
ATOM 1110 C C . LYS A 1 143 ? 9.800 -8.508 29.242 1.00 30.03 143 LYS A C 1
ATOM 1112 O O . LYS A 1 143 ? 9.942 -9.084 30.322 1.00 30.03 143 LYS A O 1
ATOM 1117 N N . ILE A 1 144 ? 10.612 -8.718 28.210 1.00 29.61 144 ILE A N 1
ATOM 1118 C CA . ILE A 1 144 ? 11.872 -9.446 28.326 1.00 29.61 144 ILE A CA 1
ATOM 1119 C C . ILE A 1 144 ? 12.758 -8.642 29.286 1.00 29.61 144 ILE A C 1
ATOM 1121 O O . ILE A 1 144 ? 13.374 -7.639 28.922 1.00 29.61 144 ILE A O 1
ATOM 1125 N N . LYS A 1 145 ? 12.809 -9.075 30.550 1.00 28.80 145 LYS A N 1
ATOM 1126 C CA . LYS A 1 145 ? 13.801 -8.615 31.523 1.00 28.80 145 LYS A CA 1
ATOM 1127 C C . LYS A 1 145 ? 15.171 -9.094 31.052 1.00 28.80 145 LYS A C 1
ATOM 1129 O O . LYS A 1 145 ? 15.561 -10.236 31.275 1.00 28.80 145 LYS A O 1
ATOM 1134 N N . SER A 1 146 ? 15.894 -8.193 30.395 1.00 29.62 146 SER A N 1
ATOM 1135 C CA . SER A 1 146 ? 17.318 -8.325 30.104 1.00 29.62 146 SER A CA 1
ATOM 1136 C C . SER A 1 146 ? 18.094 -8.640 31.388 1.00 29.62 146 SER A C 1
ATOM 1138 O O . SER A 1 146 ? 18.141 -7.850 32.332 1.00 29.62 146 SER A O 1
ATOM 1140 N N . SER A 1 147 ? 18.703 -9.822 31.425 1.00 25.97 147 SER A N 1
ATOM 1141 C CA . SER A 1 147 ? 19.619 -10.258 32.469 1.00 25.97 147 SER A CA 1
ATOM 1142 C C . SER A 1 147 ? 20.986 -9.579 32.309 1.00 25.97 147 SER A C 1
ATOM 1144 O O . SER A 1 147 ? 21.728 -9.890 31.375 1.00 25.97 147 SER A O 1
ATOM 1146 N N . ARG A 1 148 ? 21.380 -8.727 33.263 1.00 30.05 148 ARG A N 1
ATOM 1147 C CA . ARG A 1 148 ? 22.795 -8.415 33.536 1.00 30.05 148 ARG A CA 1
ATOM 1148 C C . ARG A 1 148 ? 23.164 -8.868 34.952 1.00 30.05 148 ARG A C 1
ATOM 1150 O O . ARG A 1 148 ? 22.515 -8.505 35.926 1.00 30.05 148 ARG A O 1
ATOM 1157 N N . LYS A 1 149 ? 24.200 -9.709 35.022 1.00 24.69 149 LYS A N 1
ATOM 1158 C CA . LYS A 1 149 ? 24.834 -10.286 36.225 1.00 24.69 149 LYS A CA 1
ATOM 1159 C C . LYS A 1 149 ? 25.775 -9.262 36.928 1.00 24.69 149 LYS A C 1
ATOM 1161 O O . LYS A 1 149 ? 26.038 -8.211 36.350 1.00 24.69 149 LYS A O 1
ATOM 1166 N N . PRO A 1 150 ? 26.263 -9.529 38.163 1.00 30.80 150 PRO A N 1
ATOM 1167 C CA . PRO A 1 150 ? 26.086 -8.657 39.337 1.00 30.80 150 PRO A CA 1
ATOM 1168 C C . PRO A 1 150 ? 27.375 -7.980 39.858 1.00 30.80 150 PRO A C 1
ATOM 1170 O O . PRO A 1 150 ? 28.475 -8.418 39.526 1.00 30.80 150 PRO A O 1
ATOM 1173 N N . ARG A 1 151 ? 27.246 -6.999 40.777 1.00 23.58 151 ARG A N 1
ATOM 1174 C CA . ARG A 1 151 ? 28.288 -6.634 41.772 1.00 23.58 151 ARG A CA 1
ATOM 1175 C C . ARG A 1 151 ? 27.730 -5.896 43.015 1.00 23.58 151 ARG A C 1
ATOM 1177 O O . ARG A 1 151 ? 27.391 -4.724 42.966 1.00 23.58 1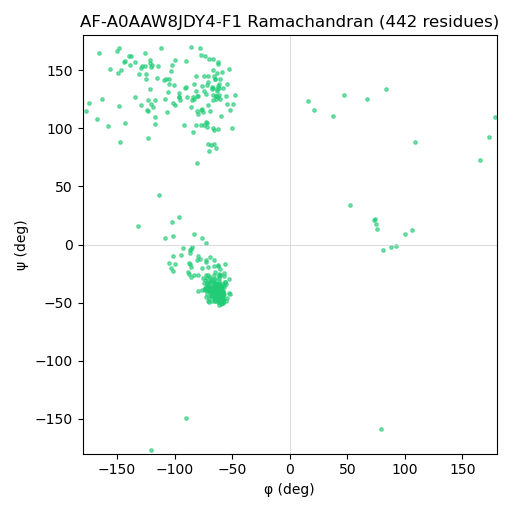51 ARG A O 1
ATOM 1184 N N . THR A 1 152 ? 27.612 -6.675 44.093 1.00 22.66 152 THR A N 1
ATOM 1185 C CA . THR A 1 152 ? 27.899 -6.441 45.532 1.00 22.66 152 THR A CA 1
ATOM 1186 C C . THR A 1 152 ? 27.639 -5.096 46.258 1.00 22.66 152 THR A C 1
ATOM 1188 O O . THR A 1 152 ? 28.418 -4.159 46.152 1.00 22.66 152 THR A O 1
ATOM 1191 N N . LYS A 1 153 ? 26.628 -5.157 47.152 1.00 22.61 153 LYS A N 1
ATOM 1192 C CA . LYS A 1 153 ? 26.542 -4.804 48.601 1.00 22.61 153 LYS A CA 1
ATOM 1193 C C . LYS A 1 153 ? 27.084 -3.469 49.161 1.00 22.61 153 LYS A C 1
ATOM 1195 O O . LYS A 1 153 ? 28.292 -3.261 49.203 1.00 22.61 153 LYS A O 1
ATOM 1200 N N . LYS A 1 154 ? 26.208 -2.774 49.911 1.00 23.47 154 LYS A N 1
ATOM 1201 C CA . LYS A 1 154 ? 26.337 -2.579 51.377 1.00 23.47 154 LYS A CA 1
ATOM 1202 C C . LYS A 1 154 ? 24.982 -2.294 52.052 1.00 23.47 154 LYS A C 1
ATOM 1204 O O . LYS A 1 154 ? 24.056 -1.827 51.404 1.00 23.47 154 LYS A O 1
ATOM 1209 N N . GLU A 1 155 ? 24.902 -2.694 53.319 1.00 22.62 155 GLU A N 1
ATOM 1210 C CA . GLU A 1 155 ? 23.727 -2.953 54.167 1.00 22.62 155 GLU A CA 1
ATOM 1211 C C . GLU A 1 155 ? 23.210 -1.739 54.959 1.00 22.62 155 GLU A C 1
ATOM 1213 O O . GLU A 1 155 ? 23.990 -0.846 55.277 1.00 22.62 155 GLU A O 1
ATOM 1218 N N . ALA A 1 156 ? 21.927 -1.792 55.355 1.00 22.94 156 ALA A N 1
ATOM 1219 C CA . ALA A 1 156 ? 21.405 -1.738 56.743 1.00 22.94 156 ALA A CA 1
ATOM 1220 C C . ALA A 1 156 ? 19.853 -1.788 56.677 1.00 22.94 156 ALA A C 1
ATOM 1222 O O . ALA A 1 156 ? 19.260 -0.966 55.988 1.00 22.94 156 ALA A O 1
ATOM 1223 N N . ALA A 1 157 ? 19.199 -2.888 57.091 1.00 23.31 157 ALA A N 1
ATOM 1224 C CA . ALA A 1 157 ? 18.557 -3.113 58.410 1.00 23.31 157 ALA A CA 1
ATOM 1225 C C . ALA A 1 157 ? 17.329 -2.186 58.634 1.00 23.31 157 ALA A C 1
ATOM 1227 O O . ALA A 1 157 ? 17.445 -0.984 58.464 1.00 23.31 157 ALA A O 1
ATOM 1228 N N . THR A 1 158 ? 16.106 -2.637 58.955 1.00 24.64 158 THR A N 1
ATOM 1229 C CA . THR A 1 158 ? 15.710 -3.608 59.997 1.00 24.64 158 THR A CA 1
ATOM 1230 C C . THR A 1 158 ? 14.264 -4.116 59.806 1.00 24.64 158 THR A C 1
ATOM 1232 O O . THR A 1 158 ? 13.471 -3.526 59.080 1.00 24.64 158 THR A O 1
ATOM 1235 N N . VAL A 1 159 ? 13.977 -5.216 60.508 1.00 24.09 159 VAL A N 1
ATOM 1236 C CA . VAL A 1 159 ? 12.814 -6.125 60.522 1.00 24.09 159 VAL A CA 1
ATOM 1237 C C . VAL A 1 159 ? 11.916 -5.869 61.744 1.00 24.09 159 VAL A C 1
ATOM 1239 O O . VAL A 1 159 ? 12.471 -5.568 62.794 1.00 24.09 159 VAL A O 1
ATOM 1242 N N . VAL A 1 160 ? 10.595 -6.091 61.634 1.00 25.92 160 VAL A N 1
ATOM 1243 C CA . VAL A 1 160 ? 9.696 -6.732 62.643 1.00 25.92 160 VAL A CA 1
ATOM 1244 C C . VAL A 1 160 ? 8.361 -7.040 61.933 1.00 25.92 160 VAL A C 1
ATOM 1246 O O . VAL A 1 160 ? 7.779 -6.127 61.361 1.00 25.92 160 VAL A O 1
ATOM 1249 N N . ASP A 1 161 ? 7.988 -8.283 61.615 1.00 23.61 161 ASP A N 1
ATOM 1250 C CA . ASP A 1 161 ? 7.521 -9.449 62.404 1.00 23.61 161 ASP A CA 1
ATOM 1251 C C . ASP A 1 161 ? 6.006 -9.430 62.740 1.00 23.61 161 ASP A C 1
ATOM 1253 O O . ASP A 1 161 ? 5.438 -8.394 63.076 1.00 23.61 161 ASP A O 1
ATOM 1257 N N . ALA A 1 162 ? 5.365 -10.585 62.525 1.00 25.45 162 ALA A N 1
ATOM 1258 C CA . ALA A 1 162 ? 3.917 -10.867 62.479 1.00 25.45 162 ALA A CA 1
ATOM 1259 C C . ALA A 1 162 ? 3.353 -11.246 63.880 1.00 25.45 162 ALA A C 1
ATOM 1261 O O . ALA A 1 162 ? 3.991 -10.916 64.876 1.00 25.45 162 ALA A O 1
ATOM 1262 N N . PRO A 1 163 ? 2.306 -12.091 64.037 1.00 34.59 163 PRO A N 1
ATOM 1263 C CA . PRO A 1 163 ? 0.939 -12.178 63.481 1.00 34.59 163 PRO A CA 1
ATOM 1264 C C . PRO A 1 163 ? -0.125 -12.118 64.622 1.00 34.59 163 PRO A C 1
ATOM 1266 O O . PRO A 1 163 ? 0.240 -12.013 65.788 1.00 34.59 163 PRO A O 1
ATOM 1269 N N . ASN A 1 164 ? -1.435 -12.239 64.340 1.00 27.12 164 ASN A N 1
ATOM 1270 C CA . ASN A 1 164 ? -2.363 -12.901 65.282 1.00 27.12 164 ASN A CA 1
ATOM 1271 C C . ASN A 1 164 ? -3.705 -13.320 64.644 1.00 27.12 164 ASN A C 1
ATOM 1273 O O . ASN A 1 164 ? -4.428 -12.496 64.086 1.00 27.12 164 ASN A O 1
ATOM 1277 N N . ASP A 1 165 ? -4.013 -14.610 64.799 1.00 24.33 165 ASP A N 1
ATOM 1278 C CA . ASP A 1 165 ? -5.325 -15.260 64.681 1.00 24.33 165 ASP A CA 1
ATOM 1279 C C . ASP A 1 165 ? -6.291 -14.761 65.762 1.00 24.33 165 ASP A C 1
ATOM 1281 O O . ASP A 1 165 ? -5.880 -14.683 66.917 1.00 24.33 165 ASP A O 1
ATOM 1285 N N . VAL A 1 166 ? -7.582 -14.590 65.439 1.00 28.62 166 VAL A N 1
ATOM 1286 C CA . VAL A 1 166 ? -8.691 -14.955 66.346 1.00 28.62 166 VAL A CA 1
ATOM 1287 C C . VAL A 1 166 ? -9.916 -15.404 65.535 1.00 28.62 166 VAL A C 1
ATOM 1289 O O . VAL A 1 166 ? -10.501 -14.657 64.754 1.00 28.62 166 VAL A O 1
ATOM 1292 N N . VAL A 1 167 ? -10.285 -16.655 65.792 1.00 25.48 167 VAL A N 1
ATOM 1293 C CA . VAL A 1 167 ? -11.508 -17.391 65.451 1.00 25.48 167 VAL A CA 1
ATOM 1294 C C . VAL A 1 167 ? -12.742 -16.736 66.096 1.00 25.48 167 VAL A C 1
ATOM 1296 O O . VAL A 1 167 ? -12.698 -16.411 67.279 1.00 25.48 167 VAL A O 1
ATOM 1299 N N . ILE A 1 168 ? -13.867 -16.612 65.377 1.00 29.36 168 ILE A N 1
ATOM 1300 C CA . ILE A 1 168 ? -15.184 -16.368 65.997 1.00 29.36 168 ILE A CA 1
ATOM 1301 C C . ILE A 1 168 ? -16.157 -17.461 65.558 1.00 29.36 168 ILE A C 1
ATOM 1303 O O . ILE A 1 168 ? -16.471 -17.629 64.381 1.00 29.36 168 ILE A O 1
ATOM 1307 N N . GLU A 1 169 ? -16.585 -18.215 66.564 1.00 28.27 169 GLU A N 1
ATOM 1308 C CA . GLU A 1 169 ? -17.499 -19.344 66.519 1.00 28.27 169 GLU A CA 1
ATOM 1309 C C . GLU A 1 169 ? -18.940 -18.910 66.220 1.00 28.27 169 GLU A C 1
ATOM 1311 O O . GLU A 1 169 ? -19.456 -17.919 66.741 1.00 28.27 169 GLU A O 1
ATOM 1316 N N . ALA A 1 170 ? -19.610 -19.712 65.395 1.00 25.47 170 ALA A N 1
ATOM 1317 C CA . ALA A 1 170 ? -21.025 -19.599 65.088 1.00 25.47 170 ALA A CA 1
ATOM 1318 C C . ALA A 1 170 ? -21.879 -20.128 66.254 1.00 25.47 170 ALA A C 1
ATOM 1320 O O . ALA A 1 170 ? -21.870 -21.324 66.552 1.00 25.47 170 ALA A O 1
ATOM 1321 N N . PHE A 1 171 ? -22.674 -19.253 66.873 1.00 27.75 171 PHE A N 1
ATOM 1322 C CA . PHE A 1 171 ? -23.715 -19.652 67.818 1.00 27.75 171 PHE A CA 1
ATOM 1323 C C . PHE A 1 171 ? -25.014 -20.003 67.083 1.00 27.75 171 PHE A C 1
ATOM 1325 O O . PHE A 1 171 ? -25.634 -19.174 66.418 1.00 27.75 171 PHE A O 1
ATOM 1332 N N . LYS A 1 172 ? -25.421 -21.267 67.237 1.00 26.98 172 LYS A N 1
ATOM 1333 C CA . LYS A 1 172 ? -26.738 -21.809 66.886 1.00 26.98 172 LYS A CA 1
ATOM 1334 C C . LYS A 1 172 ? -27.822 -21.143 67.740 1.00 26.98 172 LYS A C 1
ATOM 1336 O O . LYS A 1 172 ? -27.734 -21.166 68.966 1.00 26.98 172 LYS A O 1
ATOM 1341 N N . ALA A 1 173 ? -28.864 -20.619 67.100 1.00 26.94 173 ALA A N 1
ATOM 1342 C CA . ALA A 1 173 ? -30.106 -20.249 67.767 1.00 26.94 173 ALA A CA 1
ATOM 1343 C C . ALA A 1 173 ? -30.965 -21.508 67.968 1.00 26.94 173 ALA A C 1
ATOM 1345 O O . ALA A 1 173 ? -31.397 -22.142 67.006 1.00 26.94 173 ALA A O 1
ATOM 1346 N N . THR A 1 174 ? -31.181 -21.868 69.231 1.00 26.70 174 THR A N 1
ATOM 1347 C CA . THR A 1 174 ? -32.075 -22.942 69.670 1.00 26.70 174 THR A CA 1
ATOM 1348 C C . THR A 1 174 ? -33.426 -22.329 70.034 1.00 26.70 174 THR A C 1
ATOM 1350 O O . THR A 1 174 ? -33.506 -21.432 70.870 1.00 26.70 174 THR A O 1
ATOM 1353 N N . THR A 1 175 ? -34.483 -22.824 69.399 1.00 29.70 175 THR A N 1
ATOM 1354 C CA . THR A 1 175 ? -35.893 -22.656 69.777 1.00 29.70 175 THR A CA 1
ATOM 1355 C C . THR A 1 175 ? -36.177 -23.201 71.179 1.00 29.70 175 THR A C 1
ATOM 1357 O O . THR A 1 175 ? -35.643 -24.253 71.535 1.00 29.70 175 THR A O 1
ATOM 1360 N N . PRO A 1 176 ? -37.133 -22.611 71.909 1.00 33.38 176 PRO A N 1
ATOM 1361 C CA . PRO A 1 176 ? -37.997 -23.413 72.760 1.00 33.38 176 PRO A CA 1
ATOM 1362 C C . PRO A 1 176 ? -39.468 -23.197 72.402 1.00 33.38 176 PRO A C 1
ATOM 1364 O O . PRO A 1 176 ? -40.033 -22.121 72.592 1.00 33.38 176 PRO A O 1
ATOM 1367 N N . ASP A 1 177 ? -40.071 -24.275 71.910 1.00 27.36 177 ASP A N 1
ATOM 1368 C CA . ASP A 1 177 ? -41.503 -24.512 71.982 1.00 27.36 177 ASP A CA 1
ATOM 1369 C C . ASP A 1 177 ? -41.965 -24.626 73.442 1.00 27.36 177 ASP A C 1
ATOM 1371 O O . ASP A 1 177 ? -41.219 -25.074 74.318 1.00 27.36 177 ASP A O 1
ATOM 1375 N N . ASN A 1 178 ? -43.264 -24.356 73.614 1.00 29.73 178 ASN A N 1
ATOM 1376 C CA . ASN A 1 178 ? -44.178 -24.934 74.605 1.00 29.73 178 ASN A CA 1
ATOM 1377 C C . ASN A 1 178 ? -44.638 -24.019 75.758 1.00 29.73 178 ASN A C 1
ATOM 1379 O O . ASN A 1 178 ? -44.111 -24.105 76.863 1.00 29.73 178 ASN A O 1
ATOM 1383 N N . VAL A 1 179 ? -45.741 -23.278 75.551 1.00 31.52 179 VAL A N 1
ATOM 1384 C CA . VAL A 1 179 ? -46.766 -23.050 76.596 1.00 31.52 179 VAL A CA 1
ATOM 1385 C C . VAL A 1 179 ? -48.185 -23.039 75.989 1.00 31.52 179 VAL A C 1
ATOM 1387 O O . VAL A 1 179 ? -48.601 -22.094 75.332 1.00 31.52 179 VAL A O 1
ATOM 1390 N N . LYS A 1 180 ? -48.877 -24.159 76.226 1.00 30.34 180 LYS A N 1
ATOM 1391 C CA . LYS A 1 180 ? -50.316 -24.436 76.442 1.00 30.34 180 LYS A CA 1
ATOM 1392 C C . LYS A 1 180 ? -51.378 -23.387 76.053 1.00 30.34 180 LYS A C 1
ATOM 1394 O O . LYS A 1 180 ? -51.455 -22.303 76.619 1.00 30.34 180 LYS A O 1
ATOM 1399 N N . ILE A 1 181 ? -52.297 -23.839 75.196 1.00 29.62 181 ILE A N 1
ATOM 1400 C CA . ILE A 1 181 ? -53.611 -23.253 74.898 1.00 29.62 181 ILE A CA 1
ATOM 1401 C C . ILE A 1 181 ? -54.619 -23.740 75.951 1.00 29.62 181 ILE A C 1
ATOM 1403 O O . ILE A 1 181 ? -54.791 -24.947 76.112 1.00 29.62 181 ILE A O 1
ATOM 1407 N N . GLU A 1 182 ? -55.333 -22.817 76.594 1.00 30.44 182 GLU A N 1
ATOM 1408 C CA . GLU A 1 182 ? -56.619 -23.085 77.250 1.00 30.44 182 GLU A CA 1
ATOM 1409 C C . GLU A 1 182 ? -57.670 -22.143 76.649 1.00 30.44 182 GLU A C 1
ATOM 1411 O O . GLU A 1 182 ? -57.488 -20.929 76.572 1.00 30.44 182 GLU A O 1
ATOM 1416 N N . THR A 1 183 ? -58.747 -22.732 76.135 1.00 29.33 183 THR A N 1
ATOM 1417 C CA . THR A 1 183 ? -59.840 -22.055 75.434 1.00 29.33 183 THR A CA 1
ATOM 1418 C C . THR A 1 183 ? -61.023 -21.902 76.379 1.00 29.33 183 THR A C 1
ATOM 1420 O O . THR A 1 183 ? -61.570 -22.913 76.803 1.00 29.33 183 THR A O 1
ATOM 1423 N N . SER A 1 184 ? -61.477 -20.673 76.632 1.00 28.33 184 SER A N 1
ATOM 1424 C CA . SER A 1 184 ? -62.895 -20.372 76.900 1.00 28.33 184 SER A CA 1
ATOM 1425 C C . SER A 1 184 ? -63.102 -18.869 77.087 1.00 28.33 184 SER A C 1
ATOM 1427 O O . SER A 1 184 ? -62.623 -18.298 78.064 1.00 28.33 184 SER A O 1
ATOM 1429 N N . GLY A 1 185 ? -63.843 -18.237 76.175 1.00 29.36 185 GLY A N 1
ATOM 1430 C CA . GLY A 1 185 ? -64.267 -16.843 76.307 1.00 29.36 185 GLY A CA 1
ATOM 1431 C C . GLY A 1 185 ? -64.968 -16.324 75.052 1.00 29.36 185 GLY A C 1
ATOM 1432 O O . GLY A 1 185 ? -64.307 -15.891 74.121 1.00 29.36 185 GLY A O 1
ATOM 1433 N N . GLU A 1 186 ? -66.296 -16.452 75.043 1.00 30.94 186 GLU A N 1
ATOM 1434 C CA . GLU A 1 186 ? -67.312 -15.660 74.324 1.00 30.94 186 GLU A CA 1
ATOM 1435 C C . GLU A 1 186 ? -66.908 -14.834 73.083 1.00 30.94 186 GLU A C 1
ATOM 1437 O O . GLU A 1 186 ? -66.241 -13.802 73.156 1.00 30.94 186 GLU A O 1
ATOM 1442 N N . ILE A 1 187 ? -67.471 -15.219 71.932 1.00 33.16 187 ILE A N 1
ATOM 1443 C CA . ILE A 1 187 ? -67.535 -14.380 70.732 1.00 33.16 187 ILE A CA 1
ATOM 1444 C C . ILE A 1 187 ? -68.553 -13.263 70.989 1.00 33.16 187 ILE A C 1
ATOM 1446 O O . ILE A 1 187 ? -69.759 -13.472 70.863 1.00 33.16 187 ILE A O 1
ATOM 1450 N N . ILE A 1 188 ? -68.074 -12.060 71.305 1.00 36.84 188 ILE A N 1
ATOM 1451 C CA . ILE A 1 188 ? -68.870 -10.839 71.162 1.00 36.84 188 ILE A CA 1
ATOM 1452 C C . ILE A 1 188 ? -68.590 -10.285 69.766 1.00 36.84 188 ILE A C 1
ATOM 1454 O O . ILE A 1 188 ? -67.548 -9.679 69.517 1.00 36.84 188 ILE A O 1
ATOM 1458 N N . VAL A 1 189 ? -69.530 -10.492 68.842 1.00 38.38 189 VAL A N 1
ATOM 1459 C CA . VAL A 1 189 ? -69.551 -9.770 67.566 1.00 38.38 189 VAL A CA 1
ATOM 1460 C C . VAL A 1 189 ? -69.828 -8.298 67.878 1.00 38.38 189 VAL A C 1
ATOM 1462 O O . VAL A 1 189 ? -70.969 -7.915 68.124 1.00 38.38 189 VAL A O 1
ATOM 1465 N N . LYS A 1 190 ? -68.787 -7.460 67.888 1.00 36.44 190 LYS A N 1
ATOM 1466 C CA . LYS A 1 190 ? -68.955 -6.005 67.817 1.00 36.44 190 LYS A CA 1
ATOM 1467 C C . LYS A 1 190 ? -69.154 -5.613 66.355 1.00 36.44 190 LYS A C 1
ATOM 1469 O O . LYS A 1 190 ? -68.204 -5.582 65.577 1.00 36.44 190 LYS A O 1
ATOM 1474 N N . GLN A 1 191 ? -70.402 -5.336 65.986 1.00 43.88 191 GLN A N 1
ATOM 1475 C CA . GLN A 1 191 ? -70.737 -4.558 64.795 1.00 43.88 191 GLN A CA 1
ATOM 1476 C C . GLN A 1 191 ? -70.356 -3.098 65.045 1.00 43.88 191 GLN A C 1
ATOM 1478 O O . GLN A 1 191 ? -71.196 -2.325 65.468 1.00 43.88 191 GLN A O 1
ATOM 1483 N N . ASP A 1 192 ? -69.106 -2.728 64.784 1.00 43.38 192 ASP A N 1
ATOM 1484 C CA . ASP A 1 192 ? -68.697 -1.325 64.671 1.00 43.38 192 ASP A CA 1
ATOM 1485 C C . ASP A 1 192 ? -67.573 -1.235 63.639 1.00 43.38 192 ASP A C 1
ATOM 1487 O O . ASP A 1 192 ? -66.404 -1.424 63.965 1.00 43.38 192 ASP A O 1
ATOM 1491 N N . ASN A 1 193 ? -67.967 -1.068 62.372 1.00 47.91 193 ASN A N 1
ATOM 1492 C CA . ASN A 1 193 ? -67.249 -0.367 61.295 1.00 47.91 193 ASN A CA 1
ATOM 1493 C C . ASN A 1 193 ? -67.883 -0.726 59.943 1.00 47.91 193 ASN A C 1
ATOM 1495 O O . ASN A 1 193 ? -67.309 -1.449 59.130 1.00 47.91 193 ASN A O 1
ATOM 1499 N N . ILE A 1 194 ? -69.081 -0.198 59.679 1.00 43.16 194 ILE A N 1
ATOM 1500 C CA . ILE A 1 194 ? -69.517 -0.019 58.291 1.00 43.16 194 ILE A CA 1
ATOM 1501 C C . ILE A 1 194 ? -68.913 1.308 57.836 1.00 43.16 194 ILE A C 1
ATOM 1503 O O . ILE A 1 194 ? -69.429 2.382 58.136 1.00 43.16 194 ILE A O 1
ATOM 1507 N N . VAL A 1 195 ? -67.776 1.221 57.152 1.00 48.66 195 VAL A N 1
ATOM 1508 C CA . VAL A 1 195 ? -67.191 2.345 56.418 1.00 48.66 195 VAL A CA 1
ATOM 1509 C C . VAL A 1 195 ? -68.143 2.677 55.263 1.00 48.66 195 VAL A C 1
ATOM 1511 O O . VAL A 1 195 ? -68.556 1.780 54.527 1.00 48.66 195 VAL A O 1
ATOM 1514 N N . SER A 1 196 ? -68.537 3.942 55.113 1.00 47.16 196 SER A N 1
ATOM 1515 C CA . SER A 1 196 ? -69.358 4.376 53.976 1.00 47.16 196 SER A CA 1
ATOM 1516 C C . SER A 1 196 ? -68.607 4.133 52.659 1.00 47.16 196 SER A C 1
ATOM 1518 O O . SER A 1 196 ? -67.436 4.488 52.535 1.00 47.16 196 SER A O 1
ATOM 1520 N N . PHE A 1 197 ? -69.272 3.570 51.645 1.00 43.69 197 PHE A N 1
ATOM 1521 C CA . PHE A 1 197 ? -68.684 3.363 50.310 1.00 43.69 197 PHE A CA 1
ATOM 1522 C C . PHE A 1 197 ? -68.169 4.668 49.668 1.00 43.69 197 PHE A C 1
ATOM 1524 O O . PHE A 1 197 ? -67.249 4.632 48.847 1.00 43.69 197 PHE A O 1
ATOM 1531 N N . ASP A 1 198 ? -68.713 5.822 50.068 1.00 52.59 198 ASP A N 1
ATOM 1532 C CA . ASP A 1 198 ? -68.296 7.126 49.551 1.00 52.59 198 ASP A CA 1
ATOM 1533 C C . ASP A 1 198 ? -66.946 7.600 50.117 1.00 52.59 198 ASP A C 1
ATOM 1535 O O . ASP A 1 198 ? -66.206 8.288 49.409 1.00 52.59 198 ASP A O 1
ATOM 1539 N N . SER A 1 199 ? -66.565 7.200 51.340 1.00 54.19 199 SER A N 1
ATOM 1540 C CA . SER A 1 199 ? -65.262 7.575 51.919 1.00 54.19 199 SER A CA 1
ATOM 1541 C C . SER A 1 199 ? -64.115 6.759 51.319 1.00 54.19 199 SER A C 1
ATOM 1543 O O . SER A 1 199 ? -63.088 7.322 50.954 1.00 54.19 199 SER A O 1
ATOM 1545 N N . VAL A 1 200 ? -64.329 5.462 51.072 1.00 57.59 200 VAL A N 1
ATOM 1546 C CA . VAL A 1 200 ? -63.330 4.574 50.440 1.00 57.59 200 VAL A CA 1
ATOM 1547 C C . VAL A 1 200 ? -62.977 5.039 49.018 1.00 57.59 200 VAL A C 1
ATOM 1549 O O . VAL A 1 200 ? -61.821 4.991 48.595 1.00 57.59 200 VAL A O 1
ATOM 1552 N N . LYS A 1 201 ? -63.965 5.549 48.270 1.00 60.22 201 LYS A N 1
ATOM 1553 C CA . LYS A 1 201 ? -63.766 6.066 46.907 1.00 60.22 201 LYS A CA 1
ATOM 1554 C C . LYS A 1 201 ? -62.995 7.391 46.881 1.00 60.22 201 LYS A C 1
ATOM 1556 O O . LYS A 1 201 ? -62.229 7.630 45.944 1.00 60.22 201 LYS A O 1
ATOM 1561 N N . ALA A 1 202 ? -63.202 8.248 47.881 1.00 62.22 202 ALA A N 1
ATOM 1562 C CA . ALA A 1 202 ? -62.453 9.492 48.034 1.00 62.22 202 ALA A CA 1
ATOM 1563 C C . ALA A 1 202 ? -60.984 9.210 48.390 1.00 62.22 202 ALA A C 1
ATOM 1565 O O . ALA A 1 202 ? -60.090 9.759 47.741 1.00 62.22 202 ALA A O 1
ATOM 1566 N N . ASP A 1 203 ? -60.740 8.278 49.314 1.00 63.72 203 ASP A N 1
ATOM 1567 C CA . ASP A 1 203 ? -59.395 7.880 49.743 1.00 63.72 203 ASP A CA 1
ATOM 1568 C C . ASP A 1 203 ? -58.592 7.229 48.605 1.00 63.72 203 ASP A C 1
ATOM 1570 O O . ASP A 1 203 ? -57.446 7.613 48.369 1.00 63.72 203 ASP A O 1
ATOM 1574 N N . MET A 1 204 ? -59.210 6.359 47.791 1.00 67.12 204 MET A N 1
ATOM 1575 C CA . MET A 1 204 ? -58.577 5.796 46.582 1.00 67.12 204 MET A CA 1
ATOM 1576 C C . MET A 1 204 ? -58.174 6.863 45.550 1.00 67.12 204 MET A C 1
ATOM 1578 O O . MET A 1 204 ? -57.173 6.717 44.842 1.00 67.12 204 MET A O 1
ATOM 1582 N N . LYS A 1 205 ? -58.962 7.939 45.411 1.00 75.25 205 LYS A N 1
ATOM 1583 C CA . LYS A 1 205 ? -58.673 9.018 44.452 1.00 75.25 205 LYS A CA 1
ATOM 1584 C C . LYS A 1 205 ? -57.510 9.890 44.930 1.00 75.25 205 LYS A C 1
ATOM 1586 O O . LYS A 1 205 ? -56.674 10.285 44.116 1.00 75.25 205 LYS A O 1
ATOM 1591 N N . ILE A 1 206 ? -57.448 10.153 46.235 1.00 76.88 206 ILE A N 1
ATOM 1592 C CA . ILE A 1 206 ? -56.351 10.879 46.890 1.00 76.88 206 ILE A CA 1
ATOM 1593 C C . ILE A 1 206 ? -55.056 10.061 46.808 1.00 76.88 206 ILE A C 1
ATOM 1595 O O . ILE A 1 206 ? -54.015 10.591 46.426 1.00 76.88 206 ILE A O 1
ATOM 1599 N N . GLU A 1 207 ? -55.135 8.756 47.068 1.00 77.88 207 GLU A N 1
ATOM 1600 C CA . GLU A 1 207 ? -54.012 7.825 46.975 1.00 77.88 207 GLU A CA 1
ATOM 1601 C C . GLU A 1 207 ? -53.392 7.803 45.573 1.00 77.88 207 GLU A C 1
ATOM 1603 O O . GLU A 1 207 ? -52.180 7.976 45.415 1.00 77.88 207 GLU A O 1
ATOM 1608 N N . LYS A 1 208 ? -54.228 7.646 44.539 1.00 80.88 208 LYS A N 1
ATOM 1609 C CA . LYS A 1 208 ? -53.770 7.649 43.147 1.00 80.88 208 LYS A CA 1
ATOM 1610 C C . LYS A 1 208 ? -53.113 8.982 42.779 1.00 80.88 208 LYS A C 1
ATOM 1612 O O . LYS A 1 208 ? -52.032 8.987 42.202 1.00 80.88 208 LYS A O 1
ATOM 1617 N N . SER A 1 209 ? -53.712 10.103 43.189 1.00 86.12 209 SER A N 1
ATOM 1618 C CA . SER A 1 209 ? -53.157 11.435 42.936 1.00 86.12 209 SER A CA 1
ATOM 1619 C C . SER A 1 209 ? -51.799 11.660 43.606 1.00 86.12 209 SER A C 1
ATOM 1621 O O . SER A 1 209 ? -50.936 12.308 43.016 1.00 86.12 209 SER A O 1
ATOM 1623 N N . LEU A 1 210 ? -51.598 11.151 44.823 1.00 84.81 210 LEU A N 1
ATOM 1624 C CA . LEU A 1 210 ? -50.327 11.280 45.534 1.00 84.81 210 LEU A CA 1
ATOM 1625 C C . LEU A 1 210 ? -49.244 10.383 44.935 1.00 84.81 210 LEU A C 1
ATOM 1627 O O . LEU A 1 210 ? -48.112 10.836 44.788 1.00 84.81 210 LEU A O 1
ATOM 1631 N N . ARG A 1 211 ? -49.578 9.155 44.518 1.00 84.12 211 ARG A N 1
ATOM 1632 C CA . ARG A 1 211 ? -48.629 8.294 43.790 1.00 84.12 211 ARG A CA 1
ATOM 1633 C C . ARG A 1 211 ? -48.178 8.920 42.478 1.00 84.12 211 ARG A C 1
ATOM 1635 O O . ARG A 1 211 ? -46.985 8.896 42.190 1.00 84.12 211 ARG A O 1
ATOM 1642 N N . ASP A 1 212 ? -49.104 9.509 41.726 1.00 86.00 212 ASP A N 1
ATOM 1643 C CA . ASP A 1 212 ? -48.779 10.188 40.471 1.00 86.00 212 ASP A CA 1
ATOM 1644 C C . ASP A 1 212 ? -47.852 11.389 40.733 1.00 86.00 212 ASP A C 1
ATOM 1646 O O . ASP A 1 212 ? -46.813 11.506 40.088 1.00 86.00 212 ASP A O 1
ATOM 1650 N N . ARG A 1 213 ? -48.144 12.209 41.758 1.00 87.75 213 ARG A N 1
ATOM 1651 C CA . ARG A 1 213 ? -47.293 13.346 42.172 1.00 87.75 213 ARG A CA 1
ATOM 1652 C C . ARG A 1 213 ? -45.894 12.914 42.631 1.00 87.75 213 ARG A C 1
ATOM 1654 O O . ARG A 1 213 ? -44.917 13.571 42.284 1.00 87.75 213 ARG A O 1
ATOM 1661 N N . ILE A 1 214 ? -45.782 11.804 43.365 1.00 89.88 214 ILE A N 1
ATOM 1662 C CA . ILE A 1 214 ? -44.495 11.208 43.769 1.00 89.88 214 ILE A CA 1
ATOM 1663 C C . ILE A 1 214 ? -43.717 10.718 42.542 1.00 89.88 214 ILE A C 1
ATOM 1665 O O . ILE A 1 214 ? -42.507 10.924 42.449 1.00 89.88 214 ILE A O 1
ATOM 1669 N N . ALA A 1 215 ? -44.390 10.083 41.580 1.00 85.94 215 ALA A N 1
ATOM 1670 C CA . ALA A 1 215 ? -43.747 9.588 40.369 1.00 85.94 215 ALA A CA 1
ATOM 1671 C C . ALA A 1 215 ? -43.187 10.735 39.509 1.00 85.94 215 ALA A C 1
ATOM 1673 O O . ALA A 1 215 ? -42.052 10.628 39.028 1.00 85.94 215 ALA A O 1
ATOM 1674 N N . THR A 1 216 ? -43.941 11.833 39.380 1.00 87.06 216 THR A N 1
ATOM 1675 C CA . THR A 1 216 ? -43.577 13.022 38.591 1.00 87.06 216 THR A CA 1
ATOM 1676 C C . THR A 1 216 ? -42.606 13.976 39.283 1.00 87.06 216 THR A C 1
ATOM 1678 O O . THR A 1 216 ? -42.126 14.895 38.634 1.00 87.06 216 THR A O 1
ATOM 1681 N N . ALA A 1 217 ? -42.311 13.799 40.574 1.00 84.06 217 ALA A N 1
ATOM 1682 C CA . ALA A 1 217 ? -41.368 14.667 41.275 1.00 84.06 217 ALA A CA 1
ATOM 1683 C C . ALA A 1 217 ? -39.953 14.538 40.678 1.00 84.06 217 ALA A C 1
ATOM 1685 O O . ALA A 1 217 ? -39.421 13.429 40.549 1.00 84.06 217 ALA A O 1
ATOM 1686 N N . GLU A 1 218 ? -39.348 15.669 40.318 1.00 80.75 218 GLU A N 1
ATOM 1687 C CA . GLU A 1 218 ? -37.994 15.734 39.751 1.00 80.75 218 GLU A CA 1
ATOM 1688 C C . GLU A 1 218 ? -36.948 16.168 40.785 1.00 80.75 218 GLU A C 1
ATOM 1690 O O . GLU A 1 218 ? -35.777 15.827 40.635 1.00 80.75 218 GLU A O 1
ATOM 1695 N N . LYS A 1 219 ? -37.362 16.858 41.857 1.00 82.50 219 LYS A N 1
ATOM 1696 C CA . LYS A 1 219 ? -36.487 17.337 42.937 1.00 82.50 219 LYS A CA 1
ATOM 1697 C C . LYS A 1 219 ? -36.893 16.780 44.297 1.00 82.50 219 LYS A C 1
ATOM 1699 O O . LYS A 1 219 ? -38.049 16.414 44.517 1.00 82.50 219 LYS A O 1
ATOM 1704 N N . ILE A 1 220 ? -35.936 16.734 45.226 1.00 83.25 220 ILE A N 1
ATOM 1705 C CA . ILE A 1 220 ? -36.179 16.297 46.610 1.00 83.25 220 ILE A CA 1
ATOM 1706 C C . ILE A 1 220 ? -37.117 17.269 47.331 1.00 83.25 220 ILE A C 1
ATOM 1708 O O . ILE A 1 220 ? -37.995 16.812 48.058 1.00 83.25 220 ILE A O 1
ATOM 1712 N N . GLU A 1 221 ? -37.003 18.576 47.074 1.00 84.19 221 GLU A N 1
ATOM 1713 C CA . GLU A 1 221 ? -37.864 19.592 47.697 1.00 84.19 221 GLU A CA 1
ATOM 1714 C C . GLU A 1 221 ? -39.349 19.382 47.352 1.00 84.19 221 GLU A C 1
ATOM 1716 O O . GLU A 1 221 ? -40.216 19.447 48.227 1.00 84.19 221 GLU A O 1
ATOM 1721 N N . ASP A 1 222 ? -39.640 19.052 46.089 1.00 84.88 222 ASP A N 1
ATOM 1722 C CA . ASP A 1 222 ? -40.998 18.764 45.612 1.00 84.88 222 ASP A CA 1
ATOM 1723 C C . ASP A 1 222 ? -41.564 17.490 46.249 1.00 84.88 222 ASP A C 1
ATOM 1725 O O . ASP A 1 222 ? -42.767 17.386 46.497 1.00 84.88 222 ASP A O 1
ATOM 1729 N N . LEU A 1 223 ? -40.693 16.517 46.534 1.00 85.31 223 LEU A N 1
ATOM 1730 C CA . LEU A 1 223 ? -41.056 15.290 47.227 1.00 85.31 223 LEU A CA 1
ATOM 1731 C C . LEU A 1 223 ? -41.380 15.588 48.700 1.00 85.31 223 LEU A C 1
ATOM 1733 O O . LEU A 1 223 ? -42.443 15.202 49.186 1.00 85.31 223 LEU A O 1
ATOM 1737 N N . GLU A 1 224 ? -40.509 16.316 49.402 1.00 86.56 224 GLU A N 1
ATOM 1738 C CA . GLU A 1 224 ? -40.664 16.665 50.821 1.00 86.56 224 GLU A CA 1
ATOM 1739 C C . GLU A 1 224 ? -41.921 17.504 51.093 1.00 86.56 224 GLU A C 1
ATOM 1741 O O . GLU A 1 224 ? -42.564 17.332 52.132 1.00 86.56 224 GLU A O 1
ATOM 1746 N N . ALA A 1 225 ? -42.352 18.328 50.134 1.00 88.06 225 ALA A N 1
ATOM 1747 C CA . ALA A 1 225 ? -43.615 19.062 50.210 1.00 88.06 225 ALA A CA 1
ATOM 1748 C C . ALA A 1 225 ? -44.860 18.149 50.306 1.00 88.06 225 ALA A C 1
ATOM 1750 O O . ALA A 1 225 ? -45.902 18.587 50.797 1.00 88.06 225 ALA A O 1
ATOM 1751 N N . LEU A 1 226 ? -44.768 16.878 49.886 1.00 87.12 226 LEU A N 1
ATOM 1752 C CA . LEU A 1 226 ? -45.866 15.899 49.929 1.00 87.12 226 LEU A CA 1
ATOM 1753 C C . LEU A 1 226 ? -45.971 15.152 51.270 1.00 87.12 226 LEU A C 1
ATOM 1755 O O . LEU A 1 226 ? -47.020 14.572 51.564 1.00 87.12 226 LEU A O 1
ATOM 1759 N N . LEU A 1 227 ? -44.928 15.177 52.113 1.00 83.81 227 LEU A N 1
ATOM 1760 C CA . LEU A 1 227 ? -44.901 14.496 53.421 1.00 83.81 227 LEU A CA 1
ATOM 1761 C C . LEU A 1 227 ? -46.097 14.829 54.337 1.00 83.81 227 LEU A C 1
ATOM 1763 O O . LEU A 1 227 ? -46.621 13.913 54.978 1.00 83.81 227 LEU A O 1
ATOM 1767 N N . PRO A 1 228 ? -46.556 16.092 54.443 1.00 84.12 228 PRO A N 1
ATOM 1768 C CA . PRO A 1 228 ? -47.702 16.440 55.282 1.00 84.12 228 PRO A CA 1
ATOM 1769 C C . PRO A 1 228 ? -49.025 15.833 54.795 1.00 84.12 228 PRO A C 1
ATOM 1771 O O . PRO A 1 228 ? -49.907 15.572 55.612 1.00 84.12 228 PRO A O 1
ATOM 1774 N N . GLU A 1 229 ? -49.181 15.618 53.485 1.00 82.62 229 GLU A N 1
ATOM 1775 C CA . GLU A 1 229 ? -50.366 14.984 52.887 1.00 82.62 229 GLU A CA 1
ATOM 1776 C C . GLU A 1 229 ? -50.308 13.456 53.034 1.00 82.62 229 GLU A C 1
ATOM 1778 O O . GLU A 1 229 ? -51.303 12.833 53.402 1.00 82.62 229 GLU A O 1
ATOM 1783 N N . LEU A 1 230 ? -49.122 12.867 52.855 1.00 81.19 230 LEU A N 1
ATOM 1784 C CA . LEU A 1 230 ? -48.835 11.445 53.081 1.00 81.19 230 LEU A CA 1
ATOM 1785 C C . LEU A 1 230 ? -49.147 10.995 54.515 1.00 81.19 230 LEU A C 1
ATOM 1787 O O . LEU A 1 230 ? -49.756 9.949 54.711 1.00 81.19 230 LEU A O 1
ATOM 1791 N N . LYS A 1 231 ? -48.794 11.807 55.520 1.00 79.88 231 LYS A N 1
ATOM 1792 C CA . LYS A 1 231 ? -49.035 11.502 56.946 1.00 79.88 231 LYS A CA 1
ATOM 1793 C C . LYS A 1 231 ? -50.516 11.456 57.343 1.00 79.88 231 LYS A C 1
ATOM 1795 O O . LYS A 1 231 ? -50.824 11.010 58.444 1.00 79.88 231 LYS A O 1
ATOM 1800 N N . LYS A 1 232 ? -51.426 11.940 56.489 1.00 81.12 232 LYS A N 1
ATOM 1801 C CA . LYS A 1 232 ? -52.881 11.891 56.728 1.00 81.12 232 LYS A CA 1
ATOM 1802 C C . LYS A 1 232 ? -53.509 10.569 56.267 1.00 81.12 232 LYS A C 1
ATOM 1804 O O . LYS A 1 232 ? -54.600 10.231 56.727 1.00 81.12 232 LYS A O 1
ATOM 1809 N N . LEU A 1 233 ? -52.835 9.823 55.388 1.00 77.19 233 LEU A N 1
ATOM 1810 C CA . LEU A 1 233 ? -53.258 8.486 54.974 1.00 77.19 233 LEU A CA 1
ATOM 1811 C C . LEU A 1 233 ? -52.938 7.467 56.071 1.00 77.19 233 LEU A C 1
ATOM 1813 O O . LEU A 1 233 ? -51.857 7.474 56.654 1.00 77.19 233 LEU A O 1
ATOM 1817 N N . HIS A 1 234 ? -53.886 6.576 56.336 1.00 72.31 234 HIS A N 1
ATOM 1818 C CA . HIS A 1 234 ? -53.793 5.532 57.351 1.00 72.31 234 HIS A CA 1
ATOM 1819 C C . HIS A 1 234 ? -54.125 4.168 56.731 1.00 72.31 234 HIS A C 1
ATOM 1821 O O . HIS A 1 234 ? -54.835 4.088 55.731 1.00 72.31 234 HIS A O 1
ATOM 1827 N N . GLY A 1 235 ? -53.595 3.088 57.311 1.00 76.69 235 GLY A N 1
ATOM 1828 C CA . GLY A 1 235 ? -53.800 1.726 56.810 1.00 76.69 235 GLY A CA 1
ATOM 1829 C C . GLY A 1 235 ? -52.916 1.350 55.612 1.00 76.69 235 GLY A C 1
ATOM 1830 O O . GLY A 1 235 ? -51.849 1.921 55.389 1.00 76.69 235 GLY A O 1
ATOM 1831 N N . GLU A 1 236 ? -53.352 0.342 54.855 1.00 71.56 236 GLU A N 1
ATOM 1832 C CA . GLU A 1 236 ? -52.577 -0.306 53.781 1.00 71.56 236 GLU A CA 1
ATOM 1833 C C . GLU A 1 236 ? -52.268 0.631 52.594 1.00 71.56 236 GLU A C 1
ATOM 1835 O O . GLU A 1 236 ? -51.181 0.579 52.006 1.00 71.56 236 GLU A O 1
ATOM 1840 N N . SER A 1 237 ? -53.179 1.563 52.297 1.00 73.25 237 SER A N 1
ATOM 1841 C CA . SER A 1 237 ? -52.985 2.607 51.283 1.00 73.25 237 SER A CA 1
ATOM 1842 C C . SER A 1 237 ? -51.863 3.572 51.676 1.00 73.25 237 SER A C 1
ATOM 1844 O O . SER A 1 237 ? -50.961 3.831 50.881 1.00 73.25 237 SER A O 1
ATOM 1846 N N . GLY A 1 238 ? -51.841 4.035 52.931 1.00 80.62 238 GLY A N 1
ATOM 1847 C CA . GLY A 1 238 ? -50.782 4.902 53.458 1.00 80.62 238 GLY A CA 1
ATOM 1848 C C . GLY A 1 238 ? -49.397 4.262 53.371 1.00 80.62 238 GLY A C 1
ATOM 1849 O O . GLY A 1 238 ? -48.462 4.894 52.879 1.00 80.62 238 GLY A O 1
ATOM 1850 N N . HIS A 1 239 ? -49.277 2.986 53.752 1.00 81.00 239 HIS A N 1
ATOM 1851 C CA . HIS A 1 239 ? -48.017 2.247 53.633 1.00 81.00 239 HIS A CA 1
ATOM 1852 C C . HIS A 1 239 ? -47.516 2.181 52.191 1.00 81.00 239 HIS A C 1
ATOM 1854 O O . HIS A 1 239 ? -46.349 2.466 51.934 1.00 81.00 239 HIS A O 1
ATOM 1860 N N . THR A 1 240 ? -48.399 1.881 51.240 1.00 82.75 240 THR A N 1
ATOM 1861 C CA . THR A 1 240 ? -47.993 1.710 49.842 1.00 82.75 240 THR A CA 1
ATOM 1862 C C . THR A 1 240 ? -47.506 3.020 49.211 1.00 82.75 240 THR A C 1
ATOM 1864 O O . THR A 1 240 ? -46.504 3.034 48.493 1.00 82.75 240 THR A O 1
ATOM 1867 N N . VAL A 1 241 ? -48.175 4.145 49.494 1.00 85.12 241 VAL A N 1
ATOM 1868 C CA . VAL A 1 241 ? -47.737 5.467 49.005 1.00 85.12 241 VAL A CA 1
ATOM 1869 C C . VAL A 1 241 ? -46.439 5.908 49.696 1.00 85.12 241 VAL A C 1
ATOM 1871 O O . VAL A 1 241 ? -45.560 6.468 49.041 1.00 85.12 241 VAL A O 1
ATOM 1874 N N . MET A 1 242 ? -46.270 5.601 50.986 1.00 86.31 242 MET A N 1
ATOM 1875 C CA . MET A 1 242 ? -45.051 5.918 51.736 1.00 86.31 242 MET A CA 1
ATOM 1876 C C . MET A 1 242 ? -43.835 5.129 51.226 1.00 86.31 242 MET A C 1
ATOM 1878 O O . MET A 1 242 ? -42.762 5.701 51.054 1.00 86.31 242 MET A O 1
ATOM 1882 N N . THR A 1 243 ? -44.001 3.851 50.870 1.00 87.69 243 THR A N 1
ATOM 1883 C CA . THR A 1 243 ? -42.940 3.063 50.220 1.00 87.69 243 THR A CA 1
ATOM 1884 C C . THR A 1 243 ? -42.549 3.645 48.858 1.00 87.69 243 THR A C 1
ATOM 1886 O O . THR A 1 243 ? -41.362 3.729 48.544 1.00 87.69 243 THR A O 1
ATOM 1889 N N . ALA A 1 244 ? -43.519 4.097 48.054 1.00 86.94 244 ALA A N 1
ATOM 1890 C CA . ALA A 1 244 ? -43.238 4.746 46.771 1.00 86.94 244 ALA A CA 1
ATOM 1891 C C . ALA A 1 244 ? -42.466 6.068 46.945 1.00 86.94 244 ALA A C 1
ATOM 1893 O O . ALA A 1 244 ? -41.522 6.337 46.198 1.00 86.94 244 ALA A O 1
ATOM 1894 N N . TYR A 1 245 ? -42.825 6.864 47.959 1.00 90.62 245 TYR A N 1
ATOM 1895 C CA . TYR A 1 245 ? -42.084 8.066 48.350 1.00 90.62 245 TYR A CA 1
ATOM 1896 C C . TYR A 1 245 ? -40.631 7.732 48.702 1.00 90.62 245 TYR A C 1
ATOM 1898 O O . TYR A 1 245 ? -39.703 8.367 48.208 1.00 90.62 245 TYR A O 1
ATOM 1906 N N . GLU A 1 246 ? -40.418 6.712 49.528 1.00 89.00 246 GLU A N 1
ATOM 1907 C CA . GLU A 1 246 ? -39.096 6.366 50.048 1.00 89.00 246 GLU A CA 1
ATOM 1908 C C . GLU A 1 246 ? -38.175 5.845 48.938 1.00 89.00 246 GLU A C 1
ATOM 1910 O O . GLU A 1 246 ? -37.028 6.279 48.821 1.00 89.00 246 GLU A O 1
ATOM 1915 N N . GLN A 1 247 ? -38.713 5.025 48.029 1.00 89.12 247 GLN A N 1
ATOM 1916 C CA . GLN A 1 247 ? -38.014 4.582 46.821 1.00 89.1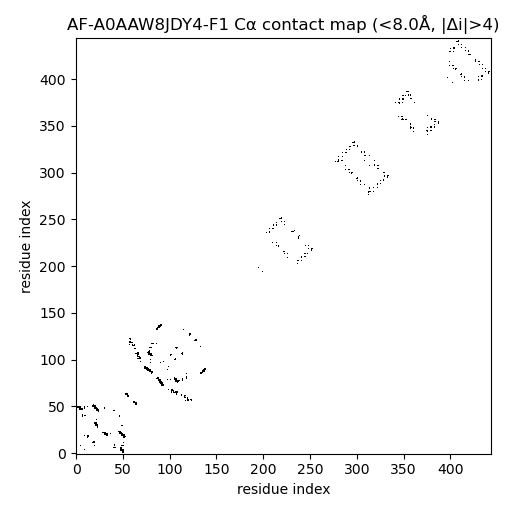2 247 GLN A CA 1
ATOM 1917 C C . GLN A 1 247 ? -37.637 5.749 45.898 1.00 89.12 247 GLN A C 1
ATOM 1919 O O . GLN A 1 247 ? -36.529 5.780 45.358 1.00 89.12 247 GLN A O 1
ATOM 1924 N N . LYS A 1 248 ? -38.539 6.717 45.693 1.00 89.44 248 LYS A N 1
ATOM 1925 C CA . LYS A 1 248 ? -38.259 7.896 44.861 1.00 89.44 248 LYS A CA 1
ATOM 1926 C C . LYS A 1 248 ? -37.238 8.826 45.528 1.00 89.44 248 LYS A C 1
ATOM 1928 O O . LYS A 1 248 ? -36.331 9.294 44.846 1.00 89.44 248 LYS A O 1
ATOM 1933 N N . SER A 1 249 ? -37.324 9.029 46.844 1.00 87.44 249 SER A N 1
ATOM 1934 C CA . SER A 1 249 ? -36.356 9.813 47.623 1.00 87.44 249 SER A CA 1
ATOM 1935 C C . SER A 1 249 ? -34.954 9.213 47.547 1.00 87.44 249 SER A C 1
ATOM 1937 O O . SER A 1 249 ? -33.995 9.930 47.275 1.00 87.44 249 SER A O 1
ATOM 1939 N N . GLN A 1 250 ? -34.827 7.892 47.711 1.00 83.69 250 GLN A N 1
ATOM 1940 C CA . GLN A 1 250 ? -33.547 7.194 47.570 1.00 83.69 250 GLN A CA 1
ATOM 1941 C C . GLN A 1 250 ? -32.965 7.342 46.161 1.00 83.69 250 GLN A C 1
ATOM 1943 O O . GLN A 1 250 ? -31.771 7.595 46.024 1.00 83.69 250 GLN A O 1
ATOM 1948 N N . LYS A 1 251 ? -33.797 7.250 45.114 1.00 84.56 251 LYS A N 1
ATOM 1949 C CA . LYS A 1 251 ? -33.360 7.461 43.724 1.00 84.56 251 LYS A CA 1
ATOM 1950 C C . LYS A 1 251 ? -32.862 8.886 43.475 1.00 84.56 251 LYS A C 1
ATOM 1952 O O . LYS A 1 251 ? -31.814 9.045 42.861 1.00 84.56 251 LYS A O 1
ATOM 1957 N N . LEU A 1 252 ? -33.578 9.897 43.971 1.00 83.88 252 LEU A N 1
ATOM 1958 C CA . LEU A 1 252 ? -33.196 11.304 43.809 1.00 83.88 252 LEU A CA 1
ATOM 1959 C C . LEU A 1 252 ? -31.919 11.654 44.595 1.00 83.88 252 LEU A C 1
ATOM 1961 O O . LEU A 1 252 ? -31.026 12.310 44.064 1.00 83.88 252 LEU A O 1
ATOM 1965 N N . LYS A 1 253 ? -31.773 11.127 45.817 1.00 82.00 253 LYS A N 1
ATOM 1966 C CA . LYS A 1 253 ? -30.545 11.267 46.621 1.00 82.00 253 LYS A CA 1
ATOM 1967 C C . LYS A 1 253 ? -29.350 10.552 45.986 1.00 82.00 253 LYS A C 1
ATOM 1969 O O . LYS A 1 253 ? -28.236 11.061 46.025 1.00 82.00 253 LYS A O 1
ATOM 1974 N N . ALA A 1 254 ? -29.573 9.393 45.364 1.00 76.62 254 ALA A N 1
ATOM 1975 C CA . ALA A 1 254 ? -28.534 8.690 44.616 1.00 76.62 254 ALA A CA 1
ATOM 1976 C C . ALA A 1 254 ? -28.088 9.480 43.371 1.00 76.62 254 ALA A C 1
ATOM 1978 O O . ALA A 1 254 ? -26.893 9.522 43.086 1.00 76.62 254 ALA A O 1
ATOM 1979 N N . SER A 1 255 ? -29.007 10.154 42.666 1.00 68.38 255 SER A N 1
ATOM 1980 C CA . SER A 1 255 ? -28.647 11.021 41.534 1.00 68.38 255 SER A CA 1
ATOM 1981 C C . SER A 1 255 ? -27.925 12.308 41.940 1.00 68.38 255 SER A C 1
ATOM 1983 O O . SER A 1 255 ? -27.060 12.744 41.194 1.00 68.38 255 SER A O 1
ATOM 1985 N N . GLU A 1 256 ? -28.210 12.883 43.112 1.00 68.50 256 GLU A N 1
ATOM 1986 C CA . GLU A 1 256 ? -27.432 14.014 43.656 1.00 68.50 256 GLU A CA 1
ATOM 1987 C C . GLU A 1 256 ? -26.040 13.599 44.146 1.00 68.50 256 GLU A C 1
ATOM 1989 O O . GLU A 1 256 ? -25.109 14.397 44.111 1.00 68.50 256 GLU A O 1
ATOM 1994 N N . SER A 1 257 ? -25.872 12.345 44.586 1.00 63.38 257 SER A N 1
ATOM 1995 C CA . SER A 1 257 ? -24.564 11.824 45.010 1.00 63.38 257 SER A CA 1
ATOM 1996 C C . SER A 1 257 ? -23.588 11.572 43.851 1.00 63.38 257 SER A C 1
ATOM 1998 O O . SER A 1 257 ? -22.387 11.411 44.078 1.00 63.38 257 SER A O 1
ATOM 2000 N N . LEU A 1 258 ? -24.083 11.547 42.607 1.00 60.59 258 LEU A N 1
ATOM 2001 C CA . LEU A 1 258 ? -23.248 11.630 41.414 1.00 60.59 258 LEU A CA 1
ATOM 2002 C C . LEU A 1 258 ? -22.837 13.092 41.255 1.00 60.59 258 LEU A C 1
ATOM 2004 O O . LEU A 1 258 ? -23.632 13.919 40.831 1.00 60.59 258 LEU A O 1
ATOM 2008 N N . ASP A 1 259 ? -21.599 13.401 41.627 1.00 71.62 259 ASP A N 1
ATOM 2009 C CA . ASP A 1 259 ? -21.030 14.748 41.591 1.00 71.62 259 ASP A CA 1
ATOM 2010 C C . ASP A 1 259 ? -20.912 15.232 40.131 1.00 71.62 259 ASP A C 1
ATOM 2012 O O . ASP A 1 259 ? -19.915 15.004 39.439 1.00 71.62 259 ASP A O 1
ATOM 2016 N N . ILE A 1 260 ? -22.002 15.815 39.623 1.00 72.25 260 ILE A N 1
ATOM 2017 C CA . ILE A 1 260 ? -22.159 16.260 38.232 1.00 72.25 260 ILE A CA 1
ATOM 2018 C C . ILE A 1 260 ? -21.028 17.220 37.846 1.00 72.25 260 ILE A C 1
ATOM 2020 O O . ILE A 1 260 ? -20.571 17.199 36.704 1.00 72.25 260 ILE A O 1
ATOM 2024 N N . ASP A 1 261 ? -20.548 18.034 38.785 1.00 73.75 261 ASP A N 1
ATOM 2025 C CA . ASP A 1 261 ? -19.483 18.998 38.522 1.00 73.75 261 ASP A CA 1
ATOM 2026 C C . ASP A 1 261 ? -18.126 18.305 38.348 1.00 73.75 261 ASP A C 1
ATOM 2028 O O . ASP A 1 261 ? -17.399 18.610 37.406 1.00 73.75 261 ASP A O 1
ATOM 2032 N N . LYS A 1 262 ? -17.855 17.239 39.109 1.00 79.69 262 LYS A N 1
ATOM 2033 C CA . LYS A 1 262 ? -16.670 16.395 38.896 1.00 79.69 262 LYS A CA 1
ATOM 2034 C C . LYS A 1 262 ? -16.693 15.666 37.548 1.00 79.69 262 LYS A C 1
ATOM 2036 O O . LYS A 1 262 ? -15.646 15.478 36.928 1.00 79.69 262 LYS A O 1
ATOM 2041 N N . LEU A 1 263 ? -17.874 15.257 37.077 1.00 77.00 263 LEU A N 1
ATOM 2042 C CA . LEU A 1 263 ? -18.047 14.664 35.744 1.00 77.00 263 LEU A CA 1
ATOM 2043 C C . LEU A 1 263 ? -17.821 15.689 34.625 1.00 77.00 263 LEU A C 1
ATOM 2045 O O . LEU A 1 263 ? -17.190 15.357 33.620 1.00 77.00 263 LEU A O 1
ATOM 2049 N N . LYS A 1 264 ? -18.291 16.930 34.792 1.00 81.38 264 LYS A N 1
ATOM 2050 C CA . LYS A 1 264 ? -18.022 18.020 33.842 1.00 81.38 264 LYS A CA 1
ATOM 2051 C C . LYS A 1 264 ? -16.536 18.359 33.784 1.00 81.38 264 LYS A C 1
ATOM 2053 O O . LYS A 1 264 ? -16.004 18.451 32.684 1.00 81.38 264 LYS A O 1
ATOM 2058 N N . ASP A 1 265 ? -15.866 18.459 34.930 1.00 83.12 265 ASP A N 1
ATOM 2059 C CA . ASP A 1 265 ? -14.427 18.740 34.999 1.00 83.12 265 ASP A CA 1
ATOM 2060 C C . ASP A 1 265 ? -13.600 17.639 34.318 1.00 83.12 265 ASP A C 1
ATOM 2062 O O . ASP A 1 265 ? -12.682 17.924 33.550 1.00 83.12 265 ASP A O 1
ATOM 2066 N N . LEU A 1 266 ? -13.961 16.366 34.528 1.00 82.56 266 LEU A N 1
ATOM 2067 C CA . LEU A 1 266 ? -13.341 15.233 33.830 1.00 82.56 266 LEU A CA 1
ATOM 2068 C C . LEU A 1 266 ? -13.595 15.263 32.317 1.00 82.56 266 LEU A C 1
ATOM 2070 O O . LEU A 1 266 ? -12.720 14.878 31.544 1.00 82.56 266 LEU A O 1
ATOM 2074 N N . THR A 1 267 ? -14.776 15.720 31.895 1.00 82.75 267 THR A N 1
ATOM 2075 C CA . THR A 1 267 ? -15.132 15.839 30.474 1.00 82.75 267 THR A CA 1
ATOM 2076 C C . THR A 1 267 ? -14.335 16.961 29.807 1.00 82.75 267 THR A C 1
ATOM 2078 O O . THR A 1 267 ? -13.728 16.732 28.766 1.00 82.75 267 THR A O 1
ATOM 2081 N N . LEU A 1 268 ? -14.248 18.132 30.445 1.00 84.00 268 LEU A N 1
ATOM 2082 C CA . LEU A 1 268 ? -13.425 19.260 29.997 1.00 84.00 268 LEU A CA 1
ATOM 2083 C C . LEU A 1 268 ? -11.946 18.874 29.890 1.00 84.00 268 LEU A C 1
ATOM 2085 O O . LEU A 1 268 ? -11.324 19.115 28.860 1.00 84.00 268 LEU A O 1
ATOM 2089 N N . ALA A 1 269 ? -11.399 18.195 30.902 1.00 82.19 269 ALA A N 1
ATOM 2090 C CA . ALA A 1 269 ? -10.015 17.724 30.870 1.00 82.19 269 ALA A CA 1
ATOM 2091 C C . ALA A 1 269 ? -9.760 16.708 29.737 1.00 82.19 269 ALA A C 1
ATOM 2093 O O . ALA A 1 269 ? -8.690 16.708 29.125 1.00 82.19 269 ALA A O 1
ATOM 2094 N N . ALA A 1 270 ? -10.736 15.846 29.432 1.00 77.88 270 ALA A N 1
ATOM 2095 C CA . ALA A 1 270 ? -10.640 14.902 28.321 1.00 77.88 270 ALA A CA 1
ATOM 2096 C C . ALA A 1 270 ? -10.701 15.604 26.952 1.00 77.88 270 ALA A C 1
ATOM 2098 O O . ALA A 1 270 ? -9.948 15.242 26.046 1.00 77.88 270 ALA A O 1
ATOM 2099 N N . GLU A 1 271 ? -11.556 16.619 26.802 1.00 81.00 271 GLU A N 1
ATOM 2100 C CA . GLU A 1 271 ? -11.639 17.442 25.590 1.00 81.00 271 GLU A CA 1
ATOM 2101 C C . GLU A 1 271 ? -10.352 18.247 25.363 1.00 81.00 271 GLU A C 1
ATOM 2103 O O . GLU A 1 271 ? -9.802 18.235 24.259 1.00 81.00 271 GLU A O 1
ATOM 2108 N N . GLU A 1 272 ? -9.808 18.873 26.410 1.00 81.50 272 GLU A N 1
ATOM 2109 C CA . GLU A 1 272 ? -8.528 19.585 26.351 1.00 81.50 272 GLU A CA 1
ATOM 2110 C C . GLU A 1 272 ? -7.385 18.647 25.930 1.00 81.50 272 GLU A C 1
ATOM 2112 O O . GLU A 1 272 ? -6.660 18.949 24.978 1.00 81.50 272 GLU A O 1
ATOM 2117 N N . ALA A 1 273 ? -7.278 17.458 26.534 1.00 76.94 273 ALA A N 1
ATOM 2118 C CA . ALA A 1 273 ? -6.271 16.462 26.161 1.00 76.94 273 ALA A CA 1
ATOM 2119 C C . ALA A 1 273 ? -6.413 15.980 24.704 1.00 76.94 273 ALA A C 1
ATOM 2121 O O . ALA A 1 273 ? -5.410 15.762 24.015 1.00 76.94 273 ALA A O 1
ATOM 2122 N N . LEU A 1 274 ? -7.646 15.842 24.203 1.00 74.56 274 LEU A N 1
ATOM 2123 C CA . LEU A 1 274 ? -7.906 15.470 22.813 1.00 74.56 274 LEU A CA 1
ATOM 2124 C C . LEU A 1 274 ? -7.425 16.562 21.848 1.00 74.56 274 LEU A C 1
ATOM 2126 O O . LEU A 1 274 ? -6.770 16.258 20.847 1.00 74.56 274 LEU A O 1
ATOM 2130 N N . THR A 1 275 ? -7.704 17.832 22.158 1.00 78.94 275 THR A N 1
ATOM 2131 C CA . THR A 1 275 ? -7.243 18.962 21.338 1.00 78.94 275 THR A CA 1
ATOM 2132 C C . THR A 1 275 ? -5.722 19.096 21.345 1.00 78.94 275 THR A C 1
ATOM 2134 O O . THR A 1 275 ? -5.123 19.282 20.284 1.00 78.94 275 THR A O 1
ATOM 2137 N N . GLU A 1 276 ? -5.071 18.917 22.496 1.00 79.06 276 GLU A N 1
ATOM 2138 C CA . GLU A 1 276 ? -3.613 18.975 22.603 1.00 79.06 276 GLU A CA 1
ATOM 2139 C C . GLU A 1 276 ? -2.944 17.867 21.773 1.00 79.06 276 GLU A C 1
ATOM 2141 O O . GLU A 1 276 ? -1.981 18.120 21.044 1.00 79.06 276 GLU A O 1
ATOM 2146 N N . ASN A 1 277 ? -3.489 16.647 21.816 1.00 74.75 277 ASN A N 1
ATOM 2147 C CA . ASN A 1 277 ? -2.971 15.520 21.043 1.00 74.75 277 ASN A CA 1
ATOM 2148 C C . ASN A 1 277 ? -3.162 15.726 19.526 1.00 74.75 277 ASN A C 1
ATOM 2150 O O . ASN A 1 277 ? -2.244 15.515 18.732 1.00 74.75 277 ASN A O 1
ATOM 2154 N N . GLN A 1 278 ? -4.313 16.262 19.106 1.00 78.69 278 GLN A N 1
ATOM 2155 C CA . GLN A 1 278 ? -4.542 16.631 17.705 1.00 78.69 278 GLN A CA 1
ATOM 2156 C C . GLN A 1 278 ? -3.570 17.711 17.206 1.00 78.69 278 GLN A C 1
ATOM 2158 O O . GLN A 1 278 ? -3.101 17.643 16.066 1.00 78.69 278 GLN A O 1
ATOM 2163 N N . VAL A 1 279 ? -3.250 18.710 18.034 1.00 83.31 279 VAL A N 1
ATOM 2164 C CA . VAL A 1 279 ? -2.277 19.758 17.686 1.00 83.31 279 VAL A CA 1
ATOM 2165 C C . VAL A 1 279 ? -0.869 19.171 17.552 1.00 83.31 279 VAL A C 1
ATOM 2167 O O . VAL A 1 279 ? -0.173 19.488 16.583 1.00 83.31 279 VAL A O 1
ATOM 2170 N N . LYS A 1 280 ? -0.468 18.270 18.460 1.00 85.19 280 LYS A N 1
ATOM 2171 C CA . LYS A 1 280 ? 0.819 17.557 18.391 1.00 85.19 280 LYS A CA 1
ATOM 2172 C C . LYS A 1 280 ? 0.935 16.710 17.122 1.00 85.19 280 LYS A C 1
ATOM 2174 O O . LYS A 1 280 ? 1.913 16.877 16.391 1.00 85.19 280 LYS A O 1
ATOM 2179 N N . SER A 1 281 ? -0.078 15.899 16.797 1.00 84.69 281 SER A N 1
ATOM 2180 C CA . SER A 1 281 ? -0.081 15.081 15.570 1.00 84.69 281 SER A CA 1
ATOM 2181 C C . SER A 1 281 ? 0.034 15.945 14.311 1.00 84.69 281 SER A C 1
ATOM 2183 O O . SER A 1 281 ? 0.843 15.660 13.429 1.00 84.69 281 SER A O 1
ATOM 2185 N N . LYS A 1 282 ? -0.696 17.068 14.238 1.00 89.38 282 LYS A N 1
ATOM 2186 C CA . LYS A 1 282 ? -0.616 18.000 13.098 1.00 89.38 282 LYS A CA 1
ATOM 2187 C C . LYS A 1 282 ? 0.768 18.629 12.938 1.00 89.38 282 LYS A C 1
ATOM 2189 O O . LYS A 1 282 ? 1.284 18.687 11.822 1.00 89.38 282 LYS A O 1
ATOM 2194 N N . ALA A 1 283 ? 1.372 19.099 14.030 1.00 90.06 283 ALA A N 1
ATOM 2195 C CA . ALA A 1 283 ? 2.709 19.690 13.997 1.00 90.06 283 ALA A CA 1
ATOM 2196 C C . ALA A 1 283 ? 3.762 18.669 13.537 1.00 90.06 283 ALA A C 1
ATOM 2198 O O . ALA A 1 283 ? 4.632 18.979 12.720 1.00 90.06 283 ALA A O 1
ATOM 2199 N N . LEU A 1 284 ? 3.637 17.434 14.016 1.00 91.75 284 LEU A N 1
ATOM 2200 C CA . LEU A 1 284 ? 4.522 16.332 13.671 1.00 91.75 284 LEU A CA 1
ATOM 2201 C C . LEU A 1 284 ? 4.325 15.852 12.222 1.00 91.75 284 LEU A C 1
ATOM 2203 O O . LEU A 1 284 ? 5.290 15.575 11.514 1.00 91.75 284 LEU A O 1
ATOM 2207 N N . LYS A 1 285 ? 3.085 15.834 11.721 1.00 93.31 285 LYS A N 1
ATOM 2208 C CA . LYS A 1 285 ? 2.804 15.596 10.298 1.00 93.31 285 LYS A CA 1
ATOM 2209 C C . LYS A 1 285 ? 3.519 16.628 9.427 1.00 93.31 285 LYS A C 1
ATOM 2211 O O . LYS A 1 285 ? 4.184 16.260 8.461 1.00 93.31 285 LYS A O 1
ATOM 2216 N N . ALA A 1 286 ? 3.434 17.909 9.785 1.00 92.44 286 ALA A N 1
ATOM 2217 C CA . ALA A 1 286 ? 4.079 18.986 9.038 1.00 92.44 286 ALA A CA 1
ATOM 2218 C C . ALA A 1 286 ? 5.618 18.881 9.044 1.00 92.44 286 ALA A C 1
ATOM 2220 O O . ALA A 1 286 ? 6.262 19.160 8.024 1.00 92.44 286 ALA A O 1
ATOM 2221 N N . SER A 1 287 ? 6.226 18.446 10.155 1.00 93.31 287 SER A N 1
ATOM 2222 C CA . SER A 1 287 ? 7.679 18.242 10.214 1.00 93.31 287 SER A CA 1
ATOM 2223 C C . SER A 1 287 ? 8.123 17.103 9.293 1.00 93.31 287 SER A C 1
ATOM 2225 O O . SER A 1 287 ? 9.025 17.311 8.479 1.00 93.31 287 SER A O 1
ATOM 2227 N N . PHE A 1 288 ? 7.439 15.955 9.320 1.00 95.69 288 PHE A N 1
ATOM 2228 C CA . PHE A 1 288 ? 7.744 14.835 8.425 1.00 95.69 288 PHE A CA 1
ATOM 2229 C C . PHE A 1 288 ? 7.493 15.168 6.952 1.00 95.69 288 PHE A C 1
ATOM 2231 O O . PHE A 1 288 ? 8.307 14.815 6.103 1.00 95.69 288 PHE A O 1
ATOM 2238 N N . GLN A 1 289 ? 6.429 15.909 6.625 1.00 95.31 289 GLN A N 1
ATOM 2239 C CA . GLN A 1 289 ? 6.211 16.409 5.261 1.00 95.31 289 GLN A CA 1
ATOM 2240 C C . GLN A 1 289 ? 7.378 17.281 4.783 1.00 95.31 289 GLN A C 1
ATOM 2242 O O . GLN A 1 289 ? 7.826 17.162 3.638 1.00 95.31 289 GLN A O 1
ATOM 2247 N N . THR A 1 290 ? 7.903 18.134 5.663 1.00 93.75 290 THR A N 1
ATOM 2248 C CA . THR A 1 290 ? 9.059 18.984 5.357 1.00 93.75 290 THR A CA 1
ATOM 2249 C C . THR A 1 290 ? 10.324 18.149 5.145 1.00 93.75 290 THR A C 1
ATOM 2251 O O . THR A 1 290 ? 11.090 18.410 4.218 1.00 93.75 290 THR A O 1
ATOM 2254 N N . GLU A 1 291 ? 10.546 17.128 5.971 1.00 93.75 291 GLU A N 1
ATOM 2255 C CA . GLU A 1 291 ? 11.710 16.243 5.879 1.00 93.75 291 GLU A CA 1
ATOM 2256 C C . GLU A 1 291 ? 11.681 15.374 4.611 1.00 93.75 291 GLU A C 1
ATOM 2258 O O . GLU A 1 291 ? 12.676 15.291 3.884 1.00 93.75 291 GLU A O 1
ATOM 2263 N N . LEU A 1 292 ? 10.511 14.825 4.264 1.00 95.06 292 LEU A N 1
ATOM 2264 C CA . LEU A 1 292 ? 10.281 14.134 2.992 1.00 95.06 292 LEU A CA 1
ATOM 2265 C C . LEU A 1 292 ? 10.562 15.062 1.805 1.00 95.06 292 LEU A C 1
ATOM 2267 O O . LEU A 1 292 ? 11.284 14.695 0.882 1.00 95.06 292 LEU A O 1
ATOM 2271 N N . SER A 1 293 ? 10.078 16.303 1.859 1.00 91.25 293 SER A N 1
ATOM 2272 C CA . SER A 1 293 ? 10.292 17.290 0.792 1.00 91.25 293 SER A CA 1
ATOM 2273 C C . SER A 1 293 ? 11.759 17.710 0.630 1.00 91.25 293 SER A C 1
ATOM 2275 O O . SER A 1 293 ? 12.170 18.113 -0.459 1.00 91.25 293 SER A O 1
ATOM 2277 N N . ARG A 1 294 ? 12.568 17.619 1.692 1.00 92.56 294 ARG A N 1
ATOM 2278 C CA . ARG A 1 294 ? 14.012 17.916 1.665 1.00 92.56 294 ARG A CA 1
ATOM 2279 C C . ARG A 1 294 ? 14.877 16.717 1.283 1.00 92.56 294 ARG A C 1
ATOM 2281 O O . ARG A 1 294 ? 16.040 16.908 0.942 1.00 92.56 294 ARG A O 1
ATOM 2288 N N . SER A 1 295 ? 14.330 15.507 1.328 1.00 92.88 295 SER A N 1
ATOM 2289 C CA . SER A 1 295 ? 15.068 14.274 1.044 1.00 92.88 295 SER A CA 1
ATOM 2290 C C . SER A 1 295 ? 15.543 14.237 -0.411 1.00 92.88 295 SER A C 1
ATOM 2292 O O . SER A 1 295 ? 14.745 14.403 -1.334 1.00 92.88 295 SER A O 1
ATOM 2294 N N . GLN A 1 296 ? 16.845 14.039 -0.623 1.00 89.44 296 GLN A N 1
ATOM 2295 C CA . GLN A 1 296 ? 17.473 14.083 -1.955 1.00 89.44 296 GLN A CA 1
ATOM 2296 C C . GLN A 1 296 ? 17.703 12.699 -2.564 1.00 89.44 296 GLN A C 1
ATOM 2298 O O . GLN A 1 296 ? 17.934 12.598 -3.760 1.00 89.44 296 GLN A O 1
ATOM 2303 N N . ASN A 1 297 ? 17.653 11.637 -1.760 1.00 91.44 297 ASN A N 1
ATOM 2304 C CA . ASN A 1 297 ? 17.863 10.272 -2.233 1.00 91.44 297 ASN A CA 1
ATOM 2305 C C . ASN A 1 297 ? 16.883 9.289 -1.579 1.00 91.44 297 ASN A C 1
ATOM 2307 O O . ASN A 1 297 ? 16.288 9.571 -0.534 1.00 91.44 297 ASN A O 1
ATOM 2311 N N . VAL A 1 298 ? 16.737 8.112 -2.185 1.00 92.56 298 VAL A N 1
ATOM 2312 C CA . VAL A 1 298 ? 15.786 7.088 -1.726 1.00 92.56 298 VAL A CA 1
ATOM 2313 C C . VAL A 1 298 ? 16.065 6.637 -0.285 1.00 92.56 298 VAL A C 1
ATOM 2315 O O . VAL A 1 298 ? 15.119 6.492 0.487 1.00 92.56 298 VAL A O 1
ATOM 2318 N N . LEU A 1 299 ? 17.336 6.510 0.121 1.00 92.88 299 LEU A N 1
ATOM 2319 C CA . LEU A 1 299 ? 17.695 6.126 1.494 1.00 92.88 299 LEU A CA 1
ATOM 2320 C C . LEU A 1 299 ? 17.204 7.144 2.532 1.00 92.88 299 LEU A C 1
ATOM 2322 O O . LEU A 1 299 ? 16.700 6.757 3.583 1.00 92.88 299 LEU A O 1
ATOM 2326 N N . THR A 1 300 ? 17.334 8.445 2.255 1.00 94.00 300 THR A N 1
ATOM 2327 C CA . THR A 1 300 ? 16.836 9.490 3.163 1.00 94.00 300 THR A CA 1
ATOM 2328 C C . THR A 1 300 ? 15.325 9.394 3.328 1.00 94.00 300 THR A C 1
ATOM 2330 O O . THR A 1 300 ? 14.843 9.416 4.456 1.00 94.00 300 THR A O 1
ATOM 2333 N N . VAL A 1 301 ? 14.590 9.150 2.240 1.00 93.94 301 VAL A N 1
ATOM 2334 C CA . VAL A 1 301 ? 13.139 8.929 2.303 1.00 93.94 301 VAL A CA 1
ATOM 2335 C C . VAL A 1 301 ? 12.799 7.673 3.116 1.00 93.94 301 VAL A C 1
ATOM 2337 O O . VAL A 1 301 ? 11.875 7.696 3.923 1.00 93.94 301 VAL A O 1
ATOM 2340 N N . GLU A 1 302 ? 13.553 6.583 2.967 1.00 94.88 302 GLU A N 1
ATOM 2341 C CA . GLU A 1 302 ? 13.349 5.340 3.732 1.00 94.88 302 GLU A CA 1
ATOM 2342 C C . GLU A 1 302 ? 13.608 5.490 5.226 1.00 94.88 302 GLU A C 1
ATOM 2344 O O . GLU A 1 302 ? 12.865 4.939 6.044 1.00 94.88 302 GLU A O 1
ATOM 2349 N N . ASN A 1 303 ? 14.620 6.273 5.587 1.00 94.88 303 ASN A N 1
ATOM 2350 C CA . ASN A 1 303 ? 14.890 6.611 6.976 1.00 94.88 303 ASN A CA 1
ATOM 2351 C C . ASN A 1 303 ? 13.728 7.411 7.573 1.00 94.88 303 ASN A C 1
ATOM 2353 O O . ASN A 1 303 ? 13.272 7.093 8.670 1.00 94.88 303 ASN A O 1
ATOM 2357 N N . VAL A 1 304 ? 13.194 8.386 6.830 1.00 95.00 304 VAL A N 1
ATOM 2358 C CA . VAL A 1 304 ? 12.035 9.179 7.265 1.00 95.00 304 VAL A CA 1
ATOM 2359 C C . VAL A 1 304 ? 10.788 8.302 7.406 1.00 95.00 304 VAL A C 1
ATOM 2361 O O . VAL A 1 304 ? 10.134 8.346 8.444 1.00 95.00 304 VAL A O 1
ATOM 2364 N N . ILE A 1 305 ? 10.497 7.427 6.437 1.00 95.75 305 ILE A N 1
ATOM 2365 C CA . ILE A 1 305 ? 9.386 6.458 6.521 1.00 95.75 305 ILE A CA 1
ATOM 2366 C C . ILE A 1 305 ? 9.544 5.537 7.740 1.00 95.75 305 ILE A C 1
ATOM 2368 O O . ILE A 1 305 ? 8.578 5.264 8.453 1.00 95.75 305 ILE A O 1
ATOM 2372 N N . SER A 1 306 ? 10.765 5.083 8.023 1.00 94.75 306 SER A N 1
ATOM 2373 C CA . SER A 1 306 ? 11.050 4.265 9.205 1.00 94.75 306 SER A CA 1
ATOM 2374 C C . SER A 1 306 ? 10.776 5.023 10.507 1.00 94.75 306 SER A C 1
ATOM 2376 O O . SER A 1 306 ? 10.242 4.439 11.450 1.00 94.75 306 SER A O 1
ATOM 2378 N N . SER A 1 307 ? 11.109 6.314 10.557 1.00 93.94 307 SER A N 1
ATOM 2379 C CA . SER A 1 307 ? 10.800 7.194 11.689 1.00 93.94 307 SER A CA 1
ATOM 2380 C C . SER A 1 307 ? 9.296 7.431 11.841 1.00 93.94 307 SER A C 1
ATOM 2382 O O . SER A 1 307 ? 8.791 7.356 12.958 1.00 93.94 307 SER A O 1
ATOM 2384 N N . ILE A 1 308 ? 8.567 7.630 10.738 1.00 94.62 308 ILE A N 1
ATOM 2385 C CA . ILE A 1 308 ? 7.100 7.769 10.727 1.00 94.62 308 ILE A CA 1
ATOM 2386 C C . ILE A 1 308 ? 6.431 6.517 11.311 1.00 94.62 308 ILE A C 1
ATOM 2388 O O . ILE A 1 308 ? 5.560 6.618 12.175 1.00 94.62 308 ILE A O 1
ATOM 2392 N N . ASN A 1 309 ? 6.864 5.326 10.886 1.00 93.31 309 ASN A N 1
ATOM 2393 C CA . ASN A 1 309 ? 6.280 4.064 11.345 1.00 93.31 309 ASN A CA 1
ATOM 2394 C C . ASN A 1 309 ? 6.464 3.837 12.852 1.00 93.31 309 ASN A C 1
ATOM 2396 O O . ASN A 1 309 ? 5.546 3.347 13.511 1.00 93.31 309 ASN A O 1
ATOM 2400 N N . LYS A 1 310 ? 7.625 4.223 13.394 1.00 93.88 310 LYS A N 1
ATOM 2401 C CA . LYS A 1 310 ? 7.967 4.084 14.819 1.00 93.88 310 LYS A CA 1
ATOM 2402 C C . LYS A 1 310 ? 7.321 5.136 15.720 1.00 93.88 310 LYS A C 1
ATOM 2404 O O . LYS A 1 310 ? 7.400 5.000 16.933 1.00 93.88 310 LYS A O 1
ATOM 2409 N N . ASN A 1 311 ? 6.742 6.192 15.159 1.00 91.25 311 ASN A N 1
ATOM 2410 C CA . ASN A 1 311 ? 6.215 7.292 15.953 1.00 91.25 311 ASN A CA 1
ATOM 2411 C C . ASN A 1 311 ? 4.831 6.950 16.532 1.00 91.25 311 ASN A C 1
ATOM 2413 O O . ASN A 1 311 ? 3.941 6.548 15.786 1.00 91.25 311 ASN A O 1
ATOM 2417 N N . GLU A 1 312 ? 4.639 7.096 17.840 1.00 88.56 312 GLU A N 1
ATOM 2418 C CA . GLU A 1 312 ? 3.383 6.755 18.531 1.00 88.56 312 GLU A CA 1
ATOM 2419 C C . GLU A 1 312 ? 2.367 7.909 18.542 1.00 88.56 312 GLU A C 1
ATOM 2421 O O . GLU A 1 312 ? 1.166 7.656 18.572 1.00 88.56 312 GLU A O 1
ATOM 2426 N N . ASP A 1 313 ? 2.837 9.155 18.434 1.00 86.69 313 ASP A N 1
ATOM 2427 C CA . ASP A 1 313 ? 2.014 10.371 18.520 1.00 86.69 313 ASP A CA 1
ATOM 2428 C C . ASP A 1 313 ? 1.278 10.698 17.207 1.00 86.69 313 ASP A C 1
ATOM 2430 O O . ASP A 1 313 ? 0.387 11.546 17.173 1.00 86.69 313 ASP A O 1
ATOM 2434 N N . LEU A 1 314 ? 1.654 10.043 16.103 1.00 88.88 314 LEU A N 1
ATOM 2435 C CA . LEU A 1 314 ? 0.965 10.169 14.819 1.00 88.88 314 LEU A CA 1
ATOM 2436 C C . LEU A 1 314 ? -0.276 9.280 14.761 1.00 88.88 314 LEU A C 1
ATOM 2438 O O . LEU A 1 314 ? -0.207 8.065 14.977 1.00 88.88 314 LEU A O 1
ATOM 2442 N N . THR A 1 315 ? -1.391 9.866 14.323 1.00 88.38 315 THR A N 1
ATOM 2443 C CA . THR A 1 315 ? -2.590 9.094 13.982 1.00 88.38 315 THR A CA 1
ATOM 2444 C C . THR A 1 315 ? -2.326 8.127 12.820 1.00 88.38 315 THR A C 1
ATOM 2446 O O . THR A 1 315 ? -1.451 8.343 11.979 1.00 88.38 315 THR A O 1
ATOM 2449 N N . GLN A 1 316 ? -3.108 7.047 12.739 1.00 87.31 316 GLN A N 1
ATOM 2450 C CA . GLN A 1 316 ? -2.997 6.075 11.641 1.00 87.31 316 GLN A CA 1
ATOM 2451 C C . GLN A 1 316 ? -3.273 6.707 10.268 1.00 87.31 316 GLN A C 1
ATOM 2453 O O . GLN A 1 316 ? -2.626 6.352 9.283 1.00 87.31 316 GLN A O 1
ATOM 2458 N N . GLU A 1 317 ? -4.198 7.667 10.210 1.00 88.88 317 GLU A N 1
ATOM 2459 C CA . GLU A 1 317 ? -4.502 8.426 8.995 1.00 88.88 317 GLU A CA 1
ATOM 2460 C C . GLU A 1 317 ? -3.304 9.286 8.568 1.00 88.88 317 GLU A C 1
ATOM 2462 O O . GLU A 1 317 ? -2.866 9.213 7.419 1.00 88.88 317 GLU A O 1
ATOM 2467 N N . ASP A 1 318 ? -2.689 10.009 9.511 1.00 90.75 318 ASP A N 1
ATOM 2468 C CA . ASP A 1 318 ? -1.512 10.831 9.226 1.00 90.75 318 ASP A CA 1
ATOM 2469 C C . ASP A 1 318 ? -0.317 9.987 8.767 1.00 90.75 318 ASP A C 1
ATOM 2471 O O . ASP A 1 318 ? 0.389 10.380 7.836 1.00 90.75 318 ASP A O 1
ATOM 2475 N N . LYS A 1 319 ? -0.113 8.801 9.358 1.00 93.44 319 LYS A N 1
ATOM 2476 C CA . LYS A 1 319 ? 0.902 7.848 8.885 1.00 93.44 319 LYS A CA 1
ATOM 2477 C C . LYS A 1 319 ? 0.629 7.424 7.448 1.00 93.44 319 LYS A C 1
ATOM 2479 O O . LYS A 1 319 ? 1.532 7.495 6.620 1.00 93.44 319 LYS A O 1
ATOM 2484 N N . ALA A 1 320 ? -0.599 7.015 7.134 1.00 93.44 320 ALA A N 1
ATOM 2485 C CA . ALA A 1 320 ? -0.955 6.574 5.788 1.00 93.44 320 ALA A CA 1
ATOM 2486 C C . ALA A 1 320 ? -0.712 7.671 4.736 1.00 93.44 320 ALA A C 1
ATOM 2488 O O . ALA A 1 320 ? -0.182 7.386 3.660 1.00 93.44 320 ALA A O 1
ATOM 2489 N N . ASP A 1 321 ? -1.044 8.923 5.052 1.00 93.56 321 ASP A N 1
ATOM 2490 C CA . ASP A 1 321 ? -0.777 10.070 4.180 1.00 93.56 321 ASP A CA 1
ATOM 2491 C C . ASP A 1 321 ? 0.721 10.314 3.975 1.00 93.56 321 ASP A C 1
ATOM 2493 O O . ASP A 1 321 ? 1.177 10.527 2.849 1.00 93.56 321 ASP A O 1
ATOM 2497 N N . LEU A 1 322 ? 1.502 10.265 5.057 1.00 95.31 322 LEU A N 1
ATOM 2498 C CA . LEU A 1 322 ? 2.950 10.461 5.009 1.00 95.31 322 LEU A CA 1
ATOM 2499 C C . LEU A 1 322 ? 3.661 9.340 4.243 1.00 95.31 322 LEU A C 1
ATOM 2501 O O . LEU A 1 322 ? 4.600 9.621 3.501 1.00 95.31 322 LEU A O 1
ATOM 2505 N N . LEU A 1 323 ? 3.205 8.090 4.371 1.00 95.19 323 LEU A N 1
ATOM 2506 C CA . LEU A 1 323 ? 3.745 6.960 3.609 1.00 95.19 323 LEU A CA 1
ATOM 2507 C C . LEU A 1 323 ? 3.500 7.145 2.107 1.00 95.19 323 LEU A C 1
ATOM 2509 O O . LEU A 1 323 ? 4.442 7.035 1.326 1.00 95.19 323 LEU A O 1
ATOM 2513 N N . LYS A 1 324 ? 2.278 7.523 1.706 1.00 95.44 324 LYS A N 1
ATOM 2514 C CA . LYS A 1 324 ? 1.966 7.839 0.300 1.00 95.44 324 LYS A CA 1
ATOM 2515 C C . LYS A 1 324 ? 2.847 8.966 -0.235 1.00 95.44 324 LYS A C 1
ATOM 2517 O O . LYS A 1 324 ? 3.337 8.885 -1.360 1.00 95.44 324 LYS A O 1
ATOM 2522 N N . LEU A 1 325 ? 3.056 10.014 0.565 1.00 94.75 325 LEU A N 1
ATOM 2523 C CA . LEU A 1 325 ? 3.931 11.123 0.190 1.00 94.75 325 LEU A CA 1
ATOM 2524 C C . LEU A 1 325 ? 5.391 10.670 0.050 1.00 94.75 325 LEU A C 1
ATOM 2526 O O . LEU A 1 325 ? 6.080 11.097 -0.873 1.00 94.75 325 LEU A O 1
ATOM 2530 N N . GLY A 1 326 ? 5.849 9.782 0.933 1.00 94.69 326 GLY A N 1
ATOM 2531 C CA . GLY A 1 326 ? 7.164 9.159 0.843 1.00 94.69 326 GLY A CA 1
ATOM 2532 C C . GLY A 1 326 ? 7.338 8.350 -0.441 1.00 94.69 326 GLY A C 1
ATOM 2533 O O . GLY A 1 326 ? 8.331 8.531 -1.141 1.00 94.69 326 GLY A O 1
ATOM 2534 N N . ASP A 1 327 ? 6.360 7.524 -0.807 1.00 94.00 327 ASP A N 1
ATOM 2535 C CA . ASP A 1 327 ? 6.405 6.728 -2.039 1.00 94.00 327 ASP A CA 1
ATOM 2536 C C . ASP A 1 327 ? 6.411 7.601 -3.301 1.00 94.00 327 ASP A C 1
ATOM 2538 O O . ASP A 1 327 ? 7.189 7.354 -4.228 1.00 94.00 327 ASP A O 1
ATOM 2542 N N . LEU A 1 328 ? 5.600 8.666 -3.319 1.00 94.31 328 LEU A N 1
ATOM 2543 C CA . LEU A 1 328 ? 5.633 9.675 -4.380 1.00 94.31 328 LEU A CA 1
ATOM 2544 C C . LEU A 1 328 ? 7.019 10.314 -4.480 1.00 94.31 328 LEU A C 1
ATOM 2546 O O . LEU A 1 328 ? 7.606 10.341 -5.560 1.00 94.31 328 LEU A O 1
ATOM 2550 N N . ARG A 1 329 ? 7.595 10.731 -3.348 1.00 94.88 329 ARG A N 1
ATOM 2551 C CA . ARG A 1 329 ? 8.926 11.341 -3.329 1.00 94.88 329 ARG A CA 1
ATOM 2552 C C . ARG A 1 329 ? 10.015 10.389 -3.820 1.00 94.88 329 ARG A C 1
ATOM 2554 O O . ARG A 1 329 ? 10.904 10.825 -4.547 1.00 94.88 329 ARG A O 1
ATOM 2561 N N . LYS A 1 330 ? 9.963 9.100 -3.463 1.00 94.81 330 LYS A N 1
ATOM 2562 C CA . LYS A 1 330 ? 10.898 8.096 -4.005 1.00 94.81 330 LYS A CA 1
ATOM 2563 C C . LYS A 1 330 ? 10.806 8.026 -5.524 1.00 94.81 330 LYS A C 1
ATOM 2565 O O . LYS A 1 330 ? 11.833 7.998 -6.195 1.00 94.81 330 LYS A O 1
ATOM 2570 N N . LYS A 1 331 ? 9.584 8.005 -6.059 1.00 92.62 331 LYS A N 1
ATOM 2571 C CA . LYS A 1 331 ? 9.348 7.962 -7.502 1.00 92.62 331 LYS A CA 1
ATOM 2572 C C . LYS A 1 331 ? 9.892 9.209 -8.198 1.00 92.62 331 LYS A C 1
ATOM 2574 O O . LYS A 1 331 ? 10.547 9.073 -9.225 1.00 92.62 331 LYS A O 1
ATOM 2579 N N . ASP A 1 332 ? 9.674 10.389 -7.624 1.00 92.44 332 ASP A N 1
ATOM 2580 C CA . ASP A 1 332 ? 10.185 11.651 -8.169 1.00 92.44 332 ASP A CA 1
ATOM 2581 C C . ASP A 1 332 ? 11.717 11.678 -8.206 1.00 92.44 332 ASP A C 1
ATOM 2583 O O . ASP A 1 332 ? 12.294 12.071 -9.215 1.00 92.44 332 ASP A O 1
ATOM 2587 N N . ILE A 1 333 ? 12.378 11.199 -7.146 1.00 91.88 333 ILE A N 1
ATOM 2588 C CA . ILE A 1 333 ? 13.844 11.088 -7.091 1.00 91.88 333 ILE A CA 1
ATOM 2589 C C . ILE A 1 333 ? 14.355 10.146 -8.185 1.00 91.88 333 ILE A C 1
ATOM 2591 O O . ILE A 1 333 ? 15.241 10.519 -8.945 1.00 91.88 333 ILE A O 1
ATOM 2595 N N . VAL A 1 334 ? 13.774 8.949 -8.310 1.00 89.88 334 VAL A N 1
ATOM 2596 C CA . VAL A 1 334 ? 14.187 7.969 -9.331 1.00 89.88 334 VAL A CA 1
ATOM 2597 C C . VAL A 1 334 ? 13.968 8.506 -10.749 1.00 89.88 334 VAL A C 1
ATOM 2599 O O . VAL A 1 334 ? 14.793 8.276 -11.631 1.00 89.88 334 VAL A O 1
ATOM 2602 N N . ASN A 1 335 ? 12.874 9.236 -10.978 1.00 91.31 335 ASN A N 1
ATOM 2603 C CA . ASN A 1 335 ? 12.615 9.874 -12.267 1.00 91.31 335 ASN A CA 1
ATOM 2604 C C . ASN A 1 335 ? 13.630 10.986 -12.561 1.00 91.31 335 ASN A C 1
ATOM 2606 O O . ASN A 1 335 ? 14.153 11.037 -13.667 1.00 91.31 335 ASN A O 1
ATOM 2610 N N . ALA A 1 336 ? 13.963 11.823 -11.575 1.00 91.12 336 ALA A N 1
ATOM 2611 C CA . ALA A 1 336 ? 14.974 12.865 -11.733 1.00 91.12 336 ALA A CA 1
ATOM 2612 C C . ALA A 1 336 ? 16.369 12.277 -12.015 1.00 91.12 336 ALA A C 1
ATOM 2614 O O . ALA A 1 336 ? 17.061 12.744 -12.917 1.00 91.12 336 ALA A O 1
ATOM 2615 N N . GLU A 1 337 ? 16.758 11.209 -11.308 1.00 89.94 337 GLU A N 1
ATOM 2616 C CA . GLU A 1 337 ? 18.001 10.467 -11.572 1.00 89.94 337 GLU A CA 1
ATOM 2617 C C . GLU A 1 337 ? 18.021 9.876 -12.994 1.00 89.94 337 GLU A C 1
ATOM 2619 O O . GLU A 1 337 ? 19.063 9.850 -13.657 1.00 89.94 337 GLU A O 1
ATOM 2624 N N . TYR A 1 338 ? 16.871 9.398 -13.481 1.00 92.56 338 TYR A N 1
ATOM 2625 C CA . TYR A 1 338 ? 16.718 8.940 -14.860 1.00 92.56 338 TYR A CA 1
ATOM 2626 C C . TYR A 1 338 ? 16.896 10.086 -15.864 1.00 92.56 338 TYR A C 1
ATOM 2628 O O . TYR A 1 338 ? 17.674 9.926 -16.807 1.00 92.56 338 TYR A O 1
ATOM 2636 N N . ASP A 1 339 ? 16.224 11.219 -15.654 1.00 92.06 339 ASP A N 1
ATOM 2637 C CA . ASP A 1 339 ? 16.260 12.375 -16.553 1.00 92.06 339 ASP A CA 1
ATOM 2638 C C . ASP A 1 339 ? 17.676 12.963 -16.653 1.00 92.06 339 ASP A C 1
ATOM 2640 O O . ASP A 1 339 ? 18.183 13.155 -17.759 1.00 92.06 339 ASP A O 1
ATOM 2644 N N . GLU A 1 340 ? 18.367 13.146 -15.521 1.00 93.12 340 GLU A N 1
ATOM 2645 C CA . GLU A 1 340 ? 19.755 13.631 -15.485 1.00 93.12 340 GLU A CA 1
ATOM 2646 C C . GLU A 1 340 ? 20.694 12.683 -16.249 1.00 93.12 340 GLU A C 1
ATOM 2648 O O . GLU A 1 340 ? 21.523 13.098 -17.069 1.00 93.12 340 GLU A O 1
ATOM 2653 N N . LYS A 1 341 ? 20.543 11.372 -16.025 1.00 94.44 341 LYS A N 1
ATOM 2654 C CA . LYS A 1 341 ? 21.349 10.362 -16.714 1.00 94.44 341 LYS A CA 1
ATOM 2655 C C . LYS A 1 341 ? 21.051 10.328 -18.213 1.00 94.44 341 LYS A C 1
ATOM 2657 O O . LYS A 1 341 ? 21.978 10.168 -19.009 1.00 94.44 341 LYS A O 1
ATOM 2662 N N . LEU A 1 342 ? 19.787 10.467 -18.608 1.00 96.50 342 LEU A N 1
ATOM 2663 C CA . LEU A 1 342 ? 19.380 10.534 -20.007 1.00 96.50 342 LEU A CA 1
ATOM 2664 C C . LEU A 1 342 ? 19.981 11.749 -20.702 1.00 96.50 342 LEU A C 1
ATOM 2666 O O . LEU A 1 342 ? 20.591 11.586 -21.759 1.00 96.50 342 LEU A O 1
ATOM 2670 N N . GLU A 1 343 ? 19.863 12.929 -20.100 1.00 95.50 343 GLU A N 1
ATOM 2671 C CA . GLU A 1 343 ? 20.416 14.166 -20.641 1.00 95.50 343 GLU A CA 1
ATOM 2672 C C . GLU A 1 343 ? 21.933 14.052 -20.829 1.00 95.50 343 GLU A C 1
ATOM 2674 O O . GLU A 1 343 ? 22.451 14.339 -21.912 1.00 95.50 343 GLU A O 1
ATOM 2679 N N . ASN A 1 344 ? 22.648 13.518 -19.832 1.00 96.62 344 ASN A N 1
ATOM 2680 C CA . ASN A 1 344 ? 24.092 13.321 -19.920 1.00 96.62 344 ASN A CA 1
ATOM 2681 C C . ASN A 1 344 ? 24.493 12.370 -21.063 1.00 96.62 344 ASN A C 1
ATOM 2683 O O . ASN A 1 344 ? 25.424 12.659 -21.818 1.00 96.62 344 ASN A O 1
ATOM 2687 N N . LEU A 1 345 ? 23.792 11.240 -21.214 1.00 97.00 345 LEU A N 1
ATOM 2688 C CA . LEU A 1 345 ? 24.073 10.263 -22.271 1.00 97.00 345 LEU A CA 1
ATOM 2689 C C . LEU A 1 345 ? 23.720 10.797 -23.661 1.00 97.00 345 LEU A C 1
ATOM 2691 O O . LEU A 1 345 ? 24.469 10.566 -24.609 1.00 97.00 345 LEU A O 1
ATOM 2695 N N . MET A 1 346 ? 22.613 11.531 -23.786 1.00 96.50 346 MET A N 1
ATOM 2696 C CA . MET A 1 346 ? 22.226 12.186 -25.035 1.00 96.50 346 MET A CA 1
ATOM 2697 C C . MET A 1 346 ? 23.234 13.262 -25.433 1.00 96.50 346 MET A C 1
ATOM 2699 O O . MET A 1 346 ? 23.622 13.323 -26.600 1.00 96.50 346 MET A O 1
ATOM 2703 N N . TYR A 1 347 ? 23.712 14.057 -24.474 1.00 95.44 347 TYR A N 1
ATOM 2704 C CA . TYR A 1 347 ? 24.769 15.034 -24.709 1.00 95.44 347 TYR A CA 1
ATOM 2705 C C . TYR A 1 347 ? 26.045 14.352 -25.216 1.00 95.44 347 TYR A C 1
ATOM 2707 O O . TYR A 1 347 ? 26.533 14.702 -26.290 1.00 95.44 347 TYR A O 1
ATOM 2715 N N . ARG A 1 348 ? 26.527 13.304 -24.531 1.00 95.31 348 ARG A N 1
ATOM 2716 C CA . ARG A 1 348 ? 27.694 12.513 -24.972 1.00 95.31 348 ARG A CA 1
ATOM 2717 C C . ARG A 1 348 ? 27.512 11.910 -26.362 1.00 95.31 348 ARG A C 1
ATOM 2719 O O . ARG A 1 348 ? 28.438 11.948 -27.164 1.00 95.31 348 ARG A O 1
ATOM 2726 N N . ALA A 1 349 ? 26.327 11.378 -26.659 1.00 95.06 349 ALA A N 1
ATOM 2727 C CA . ALA A 1 349 ? 26.010 10.858 -27.983 1.00 95.06 349 ALA A CA 1
ATOM 2728 C C . ALA A 1 349 ? 26.042 11.960 -29.052 1.00 95.06 349 ALA A C 1
ATOM 2730 O O . ALA A 1 349 ? 26.481 11.696 -30.164 1.00 95.06 349 ALA A O 1
ATOM 2731 N N . SER A 1 350 ? 25.613 13.185 -28.728 1.00 93.00 350 SER A N 1
ATOM 2732 C CA . SER A 1 350 ? 25.591 14.310 -29.673 1.00 93.00 350 SER A CA 1
ATOM 2733 C C . SER A 1 350 ? 26.977 14.868 -30.011 1.00 93.00 350 SER A C 1
ATOM 2735 O O . SER A 1 350 ? 27.195 15.297 -31.139 1.00 93.00 350 SER A O 1
ATOM 2737 N N . ILE A 1 351 ? 27.920 14.824 -29.066 1.00 94.38 351 ILE A N 1
ATOM 2738 C CA . ILE 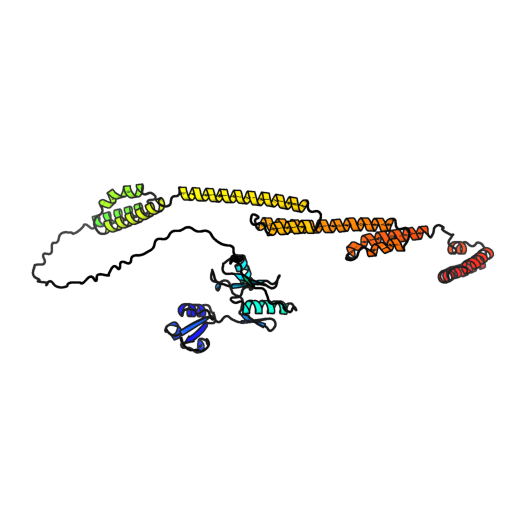A 1 351 ? 29.295 15.313 -29.263 1.00 94.38 351 ILE A CA 1
ATOM 2739 C C . ILE A 1 351 ? 30.265 14.221 -29.729 1.00 94.38 351 ILE A C 1
ATOM 2741 O O . ILE A 1 351 ? 31.430 14.514 -29.963 1.00 94.38 351 ILE A O 1
ATOM 2745 N N . ALA A 1 352 ? 29.809 12.969 -29.842 1.00 94.56 352 ALA A N 1
ATOM 2746 C CA . ALA A 1 352 ? 30.649 11.842 -30.236 1.00 94.56 352 ALA A CA 1
ATOM 2747 C C . ALA A 1 352 ? 31.296 12.081 -31.609 1.00 94.56 352 ALA A C 1
ATOM 2749 O O . ALA A 1 352 ? 30.619 12.491 -32.558 1.00 94.56 352 ALA A O 1
ATOM 2750 N N . GLU A 1 353 ? 32.590 11.797 -31.730 1.00 92.38 353 GLU A N 1
ATOM 2751 C CA . GLU A 1 353 ? 33.354 12.025 -32.961 1.00 92.38 353 GLU A CA 1
ATOM 2752 C C . GLU A 1 353 ? 33.286 10.815 -33.894 1.00 92.38 353 GLU A C 1
ATOM 2754 O O . GLU A 1 353 ? 33.427 10.947 -35.108 1.00 92.38 353 GLU A O 1
ATOM 2759 N N . THR A 1 354 ? 33.011 9.628 -33.345 1.00 92.56 354 THR A N 1
ATOM 2760 C CA . THR A 1 354 ? 32.948 8.385 -34.120 1.00 92.56 354 THR A CA 1
ATOM 2761 C C . THR A 1 354 ? 31.626 7.631 -33.942 1.00 92.56 354 THR A C 1
ATOM 2763 O O . THR A 1 354 ? 30.993 7.694 -32.880 1.00 92.56 354 THR A O 1
ATOM 2766 N N . PRO A 1 355 ? 31.212 6.820 -34.941 1.00 91.44 355 PRO A N 1
ATOM 2767 C CA . PRO A 1 355 ? 30.060 5.929 -34.801 1.00 91.44 355 PRO A CA 1
ATOM 2768 C C . PRO A 1 355 ? 30.174 4.961 -33.617 1.00 91.44 355 PRO A C 1
ATOM 2770 O O . PRO A 1 355 ? 29.170 4.594 -33.005 1.00 91.44 355 PRO A O 1
ATOM 2773 N N . ALA A 1 356 ? 31.396 4.539 -33.280 1.00 93.00 356 ALA A N 1
ATOM 2774 C CA . ALA A 1 356 ? 31.649 3.648 -32.155 1.00 93.00 356 ALA A CA 1
ATOM 2775 C C . ALA A 1 356 ? 31.384 4.341 -30.806 1.00 93.00 356 ALA A C 1
ATOM 2777 O O . ALA A 1 356 ? 30.743 3.750 -29.938 1.00 93.00 356 ALA A O 1
ATOM 2778 N N . GLU A 1 357 ? 31.813 5.595 -30.643 1.00 93.31 357 GLU A N 1
ATOM 2779 C CA . GLU A 1 357 ? 31.586 6.394 -29.430 1.00 93.31 357 GLU A CA 1
ATOM 2780 C C . GLU A 1 357 ? 30.109 6.715 -29.194 1.00 93.31 357 GLU A C 1
ATOM 2782 O O . GLU A 1 357 ? 29.629 6.621 -28.058 1.00 93.31 357 GLU A O 1
ATOM 2787 N N . ALA A 1 358 ? 29.372 7.035 -30.264 1.00 92.75 358 ALA A N 1
ATOM 2788 C CA . ALA A 1 358 ? 27.933 7.271 -30.190 1.00 92.75 358 ALA A CA 1
ATOM 2789 C C . ALA A 1 358 ? 27.193 6.002 -29.724 1.00 92.75 358 ALA A C 1
ATOM 2791 O O . ALA A 1 358 ? 26.394 6.047 -28.788 1.00 92.75 358 ALA A O 1
ATOM 2792 N N . ASN A 1 359 ? 27.517 4.843 -30.307 1.00 93.69 359 ASN A N 1
ATOM 2793 C CA . ASN A 1 359 ? 26.898 3.563 -29.943 1.00 93.69 359 ASN A CA 1
ATOM 2794 C C . ASN A 1 359 ? 27.333 3.041 -28.563 1.00 93.69 359 ASN A C 1
ATOM 2796 O O . ASN A 1 359 ? 26.579 2.319 -27.907 1.00 93.69 359 ASN A O 1
ATOM 2800 N N . ALA A 1 360 ? 28.522 3.413 -28.078 1.00 95.19 360 ALA A N 1
ATOM 2801 C CA . ALA A 1 360 ? 29.001 3.009 -26.758 1.00 95.19 360 ALA A CA 1
ATOM 2802 C C . ALA A 1 360 ? 28.102 3.514 -25.616 1.00 95.19 360 ALA A C 1
ATOM 2804 O O . ALA A 1 360 ? 28.039 2.860 -24.572 1.00 95.19 360 ALA A O 1
ATOM 2805 N N . GLN A 1 361 ? 27.356 4.611 -25.819 1.00 93.56 361 GLN A N 1
ATOM 2806 C CA . GLN A 1 361 ? 26.477 5.180 -24.789 1.00 93.56 361 GLN A CA 1
ATOM 2807 C C . GLN A 1 361 ? 25.369 4.212 -24.342 1.00 93.56 361 GLN A C 1
ATOM 2809 O O . GLN A 1 361 ? 24.965 4.233 -23.179 1.00 93.56 361 GLN A O 1
ATOM 2814 N N . ILE A 1 362 ? 24.947 3.290 -25.216 1.00 93.62 362 ILE A N 1
ATOM 2815 C CA . ILE A 1 362 ? 23.946 2.253 -24.909 1.00 93.62 362 ILE A CA 1
ATOM 2816 C C . ILE A 1 362 ? 24.421 1.334 -23.769 1.00 93.62 362 ILE A C 1
ATOM 2818 O O . ILE A 1 362 ? 23.620 0.802 -23.009 1.00 93.62 362 ILE A O 1
ATOM 2822 N N . ARG A 1 363 ? 25.734 1.174 -23.562 1.00 93.94 363 ARG A N 1
ATOM 2823 C CA . ARG A 1 363 ? 26.258 0.324 -22.478 1.00 93.94 363 ARG A CA 1
ATOM 2824 C C . ARG A 1 363 ? 25.904 0.853 -21.083 1.00 93.94 363 ARG A C 1
ATOM 2826 O O . ARG A 1 363 ? 25.856 0.073 -20.133 1.00 93.94 363 ARG A O 1
ATOM 2833 N N . TYR A 1 364 ? 25.636 2.153 -20.952 1.00 92.94 364 TYR A N 1
ATOM 2834 C CA . TYR A 1 364 ? 25.318 2.795 -19.675 1.00 92.94 364 TYR A CA 1
ATOM 2835 C C . TYR A 1 364 ? 23.827 2.744 -19.307 1.00 92.94 364 TYR A C 1
ATOM 2837 O O . TYR A 1 364 ? 23.470 3.120 -18.186 1.00 92.94 364 TYR A O 1
ATOM 2845 N N . THR A 1 365 ? 22.961 2.237 -20.189 1.00 93.56 365 THR A N 1
ATOM 2846 C CA . THR A 1 365 ? 21.505 2.129 -19.973 1.00 93.56 365 THR A CA 1
ATOM 2847 C C . THR A 1 365 ? 21.067 0.754 -19.464 1.00 93.56 365 THR A C 1
ATOM 2849 O O . THR A 1 365 ? 19.915 0.352 -19.615 1.00 93.56 365 THR A O 1
ATOM 2852 N N . LYS A 1 366 ? 21.973 0.004 -18.822 1.00 92.00 366 LYS A N 1
ATOM 2853 C CA . LYS A 1 366 ? 21.650 -1.303 -18.233 1.00 92.00 366 LYS A CA 1
ATOM 2854 C C . LYS A 1 366 ? 20.459 -1.180 -17.269 1.00 92.00 366 LYS A C 1
ATOM 2856 O O . LYS A 1 366 ? 20.539 -0.448 -16.286 1.00 92.00 366 LYS A O 1
ATOM 2861 N N . GLY A 1 367 ? 19.384 -1.921 -17.548 1.00 88.12 367 GLY A N 1
ATOM 2862 C CA . GLY A 1 367 ? 18.151 -1.931 -16.749 1.00 88.12 367 GLY A CA 1
ATOM 2863 C C . GLY A 1 367 ? 17.071 -0.943 -17.203 1.00 88.12 367 GLY A C 1
ATOM 2864 O O . GLY A 1 367 ? 16.002 -0.919 -16.603 1.00 88.12 367 GLY A O 1
ATOM 2865 N N . TRP A 1 368 ? 17.316 -0.149 -18.247 1.00 93.81 368 TRP A N 1
ATOM 2866 C CA . T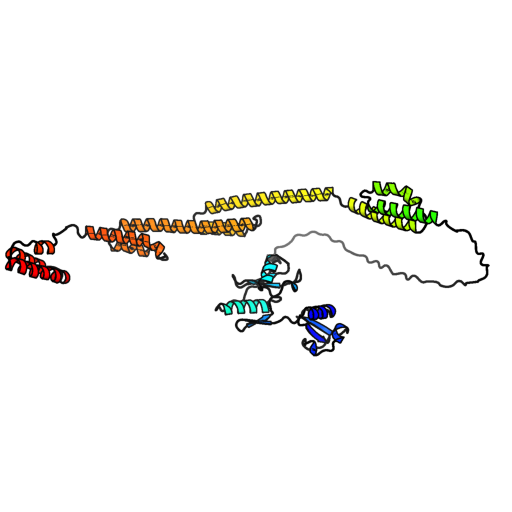RP A 1 368 ? 16.288 0.714 -18.828 1.00 93.81 368 TRP A CA 1
ATOM 2867 C C . TRP A 1 368 ? 15.282 -0.087 -19.651 1.00 93.81 368 TRP A C 1
ATOM 2869 O O . TRP A 1 368 ? 15.635 -1.056 -20.325 1.00 93.81 368 TRP A O 1
ATOM 2879 N N . THR A 1 369 ? 14.026 0.350 -19.617 1.00 93.50 369 THR A N 1
ATOM 2880 C CA . THR A 1 369 ? 12.972 -0.175 -20.495 1.00 93.50 369 THR A CA 1
ATOM 2881 C C . THR A 1 369 ? 13.142 0.328 -21.931 1.00 93.50 369 THR A C 1
ATOM 2883 O O . THR A 1 369 ? 13.805 1.336 -22.180 1.00 93.50 369 THR A O 1
ATOM 2886 N N . GLU A 1 370 ? 12.497 -0.335 -22.893 1.00 92.25 370 GLU A N 1
ATOM 2887 C CA . GLU A 1 370 ? 12.521 0.084 -24.303 1.00 92.25 370 GLU A CA 1
ATOM 2888 C C . GLU A 1 370 ? 11.995 1.519 -24.490 1.00 92.25 370 GLU A C 1
ATOM 2890 O O . GLU A 1 370 ? 12.593 2.319 -25.213 1.00 92.25 370 GLU A O 1
ATOM 2895 N N . ALA A 1 371 ? 10.939 1.886 -23.757 1.00 92.81 371 ALA A N 1
ATOM 2896 C CA . ALA A 1 371 ? 10.387 3.239 -23.765 1.00 92.81 371 ALA A CA 1
ATOM 2897 C C . ALA A 1 371 ? 11.388 4.282 -23.236 1.00 92.81 371 ALA A C 1
ATOM 2899 O O . ALA A 1 371 ? 11.535 5.349 -23.830 1.00 92.81 371 ALA A O 1
ATOM 2900 N N . GLN A 1 372 ? 12.113 3.955 -22.162 1.00 93.00 372 GLN A N 1
ATOM 2901 C CA . GLN A 1 372 ? 13.148 4.819 -21.584 1.00 93.00 372 GLN A CA 1
ATOM 2902 C C . GLN A 1 372 ? 14.383 4.959 -22.482 1.00 93.00 372 GLN A C 1
ATOM 2904 O O . GLN A 1 372 ? 15.081 5.970 -22.419 1.00 93.00 372 GLN A O 1
ATOM 2909 N N . LEU A 1 373 ? 14.667 3.953 -23.309 1.00 94.50 373 LEU A N 1
ATOM 2910 C CA . LEU A 1 373 ? 15.820 3.923 -24.205 1.00 94.50 373 LEU A CA 1
ATOM 2911 C C . LEU A 1 373 ? 15.573 4.673 -25.524 1.00 94.50 373 LEU A C 1
ATOM 2913 O O . LEU A 1 373 ? 16.514 5.185 -26.137 1.00 94.50 373 LEU A O 1
ATOM 2917 N N . ALA A 1 374 ? 14.312 4.779 -25.950 1.00 94.56 374 ALA A N 1
ATOM 2918 C CA . ALA A 1 374 ? 13.921 5.389 -27.219 1.00 94.56 374 ALA A CA 1
ATOM 2919 C C . ALA A 1 374 ? 14.490 6.807 -27.466 1.00 94.56 374 ALA A C 1
ATOM 2921 O O . ALA A 1 374 ? 14.945 7.060 -28.586 1.00 94.56 374 ALA A O 1
ATOM 2922 N N . PRO A 1 375 ? 14.526 7.740 -26.490 1.00 95.75 375 PRO A N 1
ATOM 2923 C CA . PRO A 1 375 ? 15.106 9.068 -26.708 1.00 95.75 375 PRO A CA 1
ATOM 2924 C C . PRO A 1 375 ? 16.612 9.018 -27.006 1.00 95.75 375 PRO A C 1
ATOM 2926 O O . PRO A 1 375 ? 17.075 9.684 -27.934 1.00 95.75 375 PRO A O 1
ATOM 2929 N N . LEU A 1 376 ? 17.363 8.166 -26.296 1.00 96.56 376 LEU A N 1
ATOM 2930 C CA . LEU A 1 376 ? 18.798 7.981 -26.527 1.00 96.56 376 LEU A CA 1
ATOM 2931 C C . LEU A 1 376 ? 19.068 7.358 -27.903 1.00 96.56 376 LEU A C 1
ATOM 2933 O O . LEU A 1 376 ? 19.931 7.839 -28.633 1.00 96.56 376 LEU A O 1
ATOM 2937 N N . HIS A 1 377 ? 18.300 6.339 -28.303 1.00 95.50 377 HIS A N 1
ATOM 2938 C CA . HIS A 1 377 ? 18.414 5.742 -29.639 1.00 95.50 377 HIS A CA 1
ATOM 2939 C C . HIS A 1 377 ? 18.166 6.754 -30.762 1.00 95.50 377 HIS A C 1
ATOM 2941 O O . HIS A 1 377 ? 18.882 6.739 -31.766 1.00 95.50 377 HIS A O 1
ATOM 2947 N N . ARG A 1 378 ? 17.193 7.662 -30.598 1.00 95.94 378 ARG A N 1
ATOM 2948 C CA . ARG A 1 378 ? 16.955 8.747 -31.564 1.00 95.94 378 ARG A CA 1
ATOM 2949 C C . ARG A 1 378 ? 18.150 9.696 -31.651 1.00 95.94 378 ARG A C 1
ATOM 2951 O O . ARG A 1 378 ? 18.551 10.040 -32.760 1.00 95.94 378 ARG A O 1
ATOM 2958 N N . ALA A 1 379 ? 18.737 10.080 -30.515 1.00 95.44 379 ALA A N 1
ATOM 2959 C CA . ALA A 1 379 ? 19.920 10.942 -30.479 1.00 95.44 379 ALA A CA 1
ATOM 2960 C C . ALA A 1 379 ? 21.136 10.286 -31.156 1.00 95.44 379 ALA A C 1
ATOM 2962 O O . ALA A 1 379 ? 21.773 10.909 -32.004 1.00 95.44 379 ALA A O 1
ATOM 2963 N N . ILE A 1 380 ? 21.405 9.012 -30.850 1.00 95.88 380 ILE A N 1
ATOM 2964 C CA . ILE A 1 380 ? 22.482 8.234 -31.478 1.00 95.88 380 ILE A CA 1
ATOM 2965 C C . ILE A 1 380 ? 22.250 8.126 -32.987 1.00 95.88 380 ILE A C 1
ATOM 2967 O O . ILE A 1 380 ? 23.141 8.449 -33.765 1.00 95.88 380 ILE A O 1
ATOM 2971 N N . SER A 1 381 ? 21.046 7.736 -33.415 1.00 95.12 381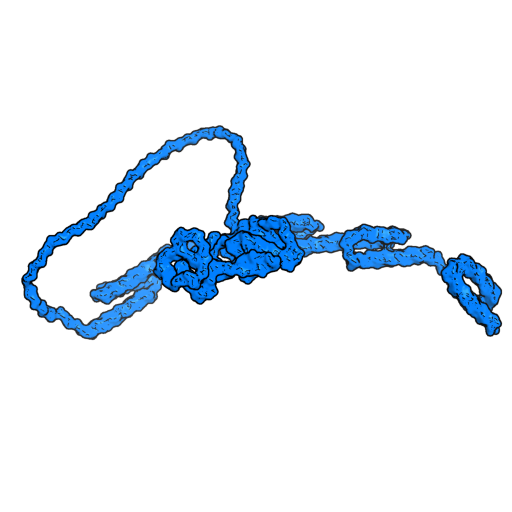 SER A N 1
ATOM 2972 C CA . SER A 1 381 ? 20.711 7.600 -34.840 1.00 95.12 381 SER A CA 1
ATOM 2973 C C . SER A 1 381 ? 20.913 8.914 -35.592 1.00 95.12 381 SER A C 1
ATOM 2975 O O . SER A 1 381 ? 21.508 8.925 -36.667 1.00 95.12 381 SER A O 1
ATOM 2977 N N . LYS A 1 382 ? 20.484 10.037 -35.000 1.00 95.12 382 LYS A N 1
ATOM 2978 C CA . LYS A 1 382 ? 20.721 11.372 -35.554 1.00 95.12 382 LYS A CA 1
ATOM 2979 C C . LYS A 1 382 ? 22.220 11.638 -35.718 1.00 95.12 382 LYS A C 1
ATOM 2981 O O . LYS A 1 382 ? 22.644 11.976 -36.822 1.00 95.12 382 LYS A O 1
ATOM 2986 N N . ARG A 1 383 ? 23.033 11.403 -34.683 1.00 94.62 383 ARG A N 1
ATOM 2987 C CA . ARG A 1 383 ? 24.485 11.617 -34.769 1.00 94.62 383 ARG A CA 1
ATOM 2988 C C . ARG A 1 383 ? 25.149 10.732 -35.822 1.00 94.62 383 ARG A C 1
ATOM 2990 O O . ARG A 1 383 ? 25.986 11.211 -36.576 1.00 94.62 383 ARG A O 1
ATOM 2997 N N . LEU A 1 384 ? 24.750 9.465 -35.930 1.00 93.75 384 LEU A N 1
ATOM 2998 C CA . LEU A 1 384 ? 25.268 8.553 -36.955 1.00 93.75 384 LEU A CA 1
ATOM 2999 C C . LEU A 1 384 ? 24.998 9.072 -38.373 1.00 93.75 384 LEU A C 1
ATOM 3001 O O . LEU A 1 384 ? 25.864 8.963 -39.237 1.00 93.75 384 LEU A O 1
ATOM 3005 N N . THR A 1 385 ? 23.828 9.674 -38.613 1.00 91.81 385 THR A N 1
ATOM 3006 C CA . THR A 1 385 ? 23.537 10.296 -39.914 1.00 91.81 385 THR A CA 1
ATOM 3007 C C . THR A 1 385 ? 24.371 11.547 -40.185 1.00 91.81 385 THR A C 1
ATOM 3009 O O . THR A 1 385 ? 24.685 11.805 -41.341 1.00 91.81 385 THR A O 1
ATOM 3012 N N . GLU A 1 386 ? 24.736 12.315 -39.156 1.00 90.56 386 GLU A N 1
ATOM 3013 C CA . GLU A 1 386 ? 25.615 13.487 -39.282 1.00 90.56 386 GLU A CA 1
ATOM 3014 C C . GLU A 1 386 ? 27.055 13.059 -39.587 1.00 90.56 386 GLU A C 1
ATOM 3016 O O . GLU A 1 386 ? 27.618 13.500 -40.582 1.00 90.56 386 GLU A O 1
ATOM 3021 N N . LEU A 1 387 ? 27.597 12.100 -38.831 1.00 89.06 387 LEU A N 1
ATOM 3022 C CA . LEU A 1 387 ? 28.940 11.556 -39.061 1.00 89.06 387 LEU A CA 1
ATOM 3023 C C . LEU A 1 387 ? 29.090 10.925 -40.454 1.00 89.06 387 LEU A C 1
ATOM 3025 O O . LEU A 1 387 ? 30.139 11.044 -41.079 1.00 89.06 387 LEU A O 1
ATOM 3029 N N . ASN A 1 388 ? 28.032 10.283 -40.962 1.00 82.88 388 ASN A N 1
ATOM 3030 C CA . ASN A 1 388 ? 28.027 9.734 -42.318 1.00 82.88 388 ASN A CA 1
ATOM 3031 C C . ASN A 1 388 ? 27.931 10.826 -43.403 1.00 82.88 388 ASN A C 1
ATOM 3033 O O . ASN A 1 388 ? 28.385 10.620 -44.522 1.00 82.88 388 ASN A O 1
ATOM 3037 N N . LYS A 1 389 ? 27.353 11.998 -43.104 1.00 74.94 389 LYS A N 1
ATOM 3038 C CA . LYS A 1 389 ? 27.374 13.146 -44.028 1.00 74.94 389 LYS A CA 1
ATOM 3039 C C . LYS A 1 389 ? 28.756 13.787 -44.073 1.00 74.94 389 LYS A C 1
ATOM 3041 O O . LYS A 1 389 ? 29.212 14.119 -45.158 1.00 74.94 389 LYS A O 1
ATOM 3046 N N . ASP A 1 390 ? 29.435 13.884 -42.934 1.00 60.50 390 ASP A N 1
ATOM 3047 C CA . ASP A 1 390 ? 30.793 14.433 -42.860 1.00 60.50 390 ASP A CA 1
ATOM 3048 C C . ASP A 1 390 ? 31.822 13.518 -43.553 1.00 60.50 390 ASP A C 1
ATOM 3050 O O . ASP A 1 390 ? 32.749 14.008 -44.196 1.00 60.50 390 ASP A O 1
ATOM 3054 N N . SER A 1 391 ? 31.625 12.190 -43.534 1.00 56.19 391 SER A N 1
ATOM 3055 C CA . SER A 1 391 ? 32.425 11.259 -44.351 1.00 56.19 391 SER A CA 1
ATOM 3056 C C . SER A 1 391 ? 32.095 11.299 -45.848 1.00 56.19 391 SER A C 1
ATOM 3058 O O . SER A 1 391 ? 32.846 10.758 -46.655 1.00 56.19 391 SER A O 1
ATOM 3060 N N . VAL A 1 392 ? 30.975 11.926 -46.223 1.00 53.50 392 VAL A N 1
ATOM 3061 C CA . VAL A 1 392 ? 30.528 12.142 -47.609 1.00 53.50 392 VAL A CA 1
ATOM 3062 C C . VAL A 1 392 ? 30.559 13.650 -47.906 1.00 53.50 392 VAL A C 1
ATOM 3064 O O . VAL A 1 392 ? 29.654 14.215 -48.515 1.00 53.50 392 VAL A O 1
ATOM 3067 N N . SER A 1 393 ? 31.617 14.338 -47.467 1.00 44.81 393 SER A N 1
ATOM 3068 C CA . SER A 1 393 ? 31.932 15.692 -47.934 1.00 44.81 393 SER A CA 1
ATOM 3069 C C . SER A 1 393 ? 32.651 15.631 -49.282 1.00 44.81 393 SER A C 1
ATOM 3071 O O . SER A 1 393 ? 33.845 15.881 -49.376 1.00 44.81 393 SER A O 1
ATOM 3073 N N . ASP A 1 394 ? 31.898 15.248 -50.305 1.00 40.00 394 ASP A N 1
ATOM 3074 C CA . ASP A 1 394 ? 31.927 15.822 -51.649 1.00 40.00 394 ASP A CA 1
ATOM 3075 C C . ASP A 1 394 ? 30.786 15.142 -52.415 1.00 40.00 394 ASP A C 1
ATOM 3077 O O . ASP A 1 394 ? 30.779 13.910 -52.530 1.00 40.00 394 ASP A O 1
ATOM 3081 N N . PRO A 1 395 ? 29.801 15.877 -52.966 1.00 42.75 395 PRO A N 1
ATOM 3082 C CA . PRO A 1 395 ? 28.979 15.322 -54.018 1.00 42.75 395 PRO A CA 1
ATOM 3083 C C . PRO A 1 395 ? 29.891 15.214 -55.239 1.00 42.75 395 PRO A C 1
ATOM 3085 O O . PRO A 1 395 ? 29.865 16.069 -56.122 1.00 42.75 395 PRO A O 1
ATOM 3088 N N . ALA A 1 396 ? 30.713 14.163 -55.296 1.00 43.88 396 ALA A N 1
ATOM 3089 C CA . ALA A 1 396 ? 31.168 13.680 -56.583 1.00 43.88 396 ALA A CA 1
ATOM 3090 C C . ALA A 1 396 ? 29.888 13.555 -57.430 1.00 43.88 396 ALA A C 1
ATOM 3092 O O . ALA A 1 396 ? 28.937 12.906 -56.966 1.00 43.88 396 ALA A O 1
ATOM 3093 N N . PRO A 1 397 ? 29.783 14.250 -58.580 1.00 54.34 397 PRO A N 1
ATOM 3094 C CA . PRO A 1 397 ? 28.625 14.113 -59.452 1.00 54.34 397 PRO A CA 1
ATOM 3095 C C . PRO A 1 397 ? 28.373 12.618 -59.630 1.00 54.34 397 PRO A C 1
ATOM 3097 O O . PRO A 1 397 ? 29.315 11.841 -59.808 1.00 54.34 397 PRO A O 1
ATOM 3100 N N . SER A 1 398 ? 27.132 12.172 -59.400 1.00 74.44 398 SER A N 1
ATOM 3101 C CA . SER A 1 398 ? 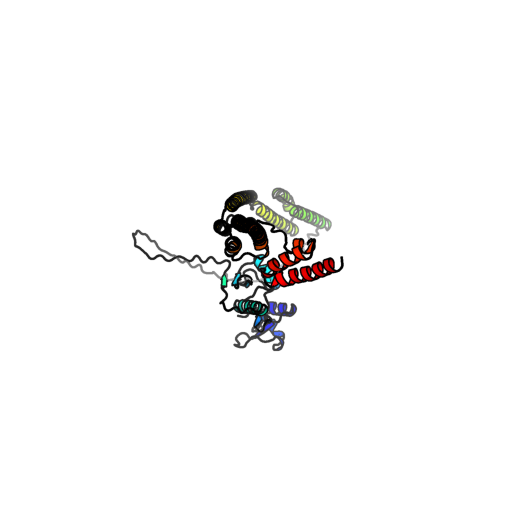26.882 10.736 -59.434 1.00 74.44 398 SER A CA 1
ATOM 3102 C C . SER A 1 398 ? 27.247 10.258 -60.833 1.00 74.44 398 SER A C 1
ATOM 3104 O O . SER A 1 398 ? 26.737 10.785 -61.817 1.00 74.44 398 SER A O 1
ATOM 3106 N N . LEU A 1 399 ? 28.130 9.264 -60.924 1.00 79.25 399 LEU A N 1
ATOM 3107 C CA . LEU A 1 399 ? 28.559 8.700 -62.206 1.00 79.25 399 LEU A CA 1
ATOM 3108 C C . LEU A 1 399 ? 27.342 8.290 -63.059 1.00 79.25 399 LEU A C 1
ATOM 3110 O O . LEU A 1 399 ? 27.350 8.403 -64.275 1.00 79.25 399 LEU A O 1
ATOM 3114 N N . MET A 1 400 ? 26.246 7.916 -62.393 1.00 83.25 400 MET A N 1
ATOM 3115 C CA . MET A 1 400 ? 24.921 7.703 -62.975 1.00 83.25 400 MET A CA 1
ATOM 3116 C C . MET A 1 400 ? 24.385 8.921 -63.748 1.00 83.25 400 MET A C 1
ATOM 3118 O O . MET A 1 400 ? 23.907 8.781 -64.870 1.00 83.25 400 MET A O 1
ATOM 3122 N N . ARG A 1 401 ? 24.450 10.121 -63.162 1.00 82.12 401 ARG A N 1
ATOM 3123 C CA . ARG A 1 401 ? 24.024 11.364 -63.812 1.00 82.12 401 ARG A CA 1
ATOM 3124 C C . ARG A 1 401 ? 24.914 11.699 -65.006 1.00 82.12 401 ARG A C 1
ATOM 3126 O O . ARG A 1 401 ? 24.394 12.192 -66.006 1.00 82.12 401 ARG A O 1
ATOM 3133 N N . ASP A 1 402 ? 26.211 11.431 -64.912 1.00 85.44 402 ASP A N 1
ATOM 3134 C CA . ASP A 1 402 ? 27.149 11.691 -66.007 1.00 85.44 402 ASP A CA 1
ATOM 3135 C C . ASP A 1 402 ? 26.904 10.728 -67.177 1.00 85.44 402 ASP A C 1
ATOM 3137 O O . ASP A 1 402 ? 26.832 11.166 -68.322 1.00 85.44 402 ASP A O 1
ATOM 3141 N N . ILE A 1 403 ? 26.627 9.449 -66.888 1.00 87.75 403 ILE A N 1
ATOM 3142 C CA . ILE A 1 403 ? 26.214 8.449 -67.886 1.00 87.75 403 ILE A CA 1
ATOM 3143 C C . ILE A 1 403 ? 24.921 8.885 -68.584 1.00 87.75 403 ILE A C 1
ATOM 3145 O O . ILE A 1 403 ? 24.851 8.878 -69.808 1.00 87.75 403 ILE A O 1
ATOM 3149 N N . GLN A 1 404 ? 23.907 9.326 -67.836 1.00 86.75 404 GLN A N 1
ATOM 3150 C CA . GLN A 1 404 ? 22.623 9.744 -68.415 1.00 86.75 404 GLN A CA 1
ATOM 3151 C C . GLN A 1 404 ? 22.723 10.990 -69.306 1.00 86.75 404 GLN A C 1
ATOM 3153 O O . GLN A 1 404 ? 21.941 11.131 -70.243 1.00 86.75 404 GLN A O 1
ATOM 3158 N N . ASN A 1 405 ? 23.669 11.892 -69.030 1.00 86.56 405 ASN A N 1
ATOM 3159 C CA . ASN A 1 405 ? 23.848 13.138 -69.782 1.00 86.56 405 ASN A CA 1
ATOM 3160 C C . ASN A 1 405 ? 25.000 13.081 -70.798 1.00 86.56 405 ASN A C 1
ATOM 3162 O O . ASN A 1 405 ? 25.322 14.113 -71.392 1.00 86.56 405 ASN A O 1
ATOM 3166 N N . ALA A 1 406 ? 25.613 11.911 -71.011 1.00 88.06 406 ALA A N 1
ATOM 3167 C CA . ALA A 1 406 ? 26.681 11.742 -71.992 1.00 88.06 406 ALA A CA 1
ATOM 3168 C C . ALA A 1 406 ? 26.203 12.196 -73.381 1.00 88.06 406 ALA A C 1
ATOM 3170 O O . ALA A 1 406 ? 25.121 11.804 -73.839 1.00 88.06 406 ALA A O 1
ATOM 3171 N N . GLN A 1 407 ? 26.983 13.071 -74.018 1.00 85.88 407 GLN A N 1
ATOM 3172 C CA . GLN A 1 407 ? 26.599 13.739 -75.266 1.00 85.88 407 GLN A CA 1
ATOM 3173 C C . GLN A 1 407 ? 26.923 12.899 -76.501 1.00 85.88 407 GLN A C 1
ATOM 3175 O O . GLN A 1 407 ? 26.240 13.025 -77.513 1.00 85.88 407 GLN A O 1
ATOM 3180 N N . ASP A 1 408 ? 27.941 12.046 -76.418 1.00 89.75 408 ASP A N 1
ATOM 3181 C CA . ASP A 1 408 ? 28.414 11.213 -77.517 1.00 89.75 408 ASP A CA 1
ATOM 3182 C C . ASP A 1 408 ? 28.975 9.874 -77.009 1.00 89.75 408 ASP A C 1
ATOM 3184 O O . ASP A 1 408 ? 29.166 9.655 -75.810 1.00 89.75 408 ASP A O 1
ATOM 3188 N N . LEU A 1 409 ? 29.220 8.948 -77.938 1.00 89.38 409 LEU A N 1
ATOM 3189 C CA . LEU A 1 409 ? 29.738 7.617 -77.616 1.00 89.38 409 LEU A CA 1
ATOM 3190 C C . LEU A 1 409 ? 31.119 7.686 -76.942 1.00 89.38 409 LEU A C 1
ATOM 3192 O O . LEU A 1 409 ? 31.412 6.905 -76.045 1.00 89.38 409 LEU A O 1
ATOM 3196 N N . THR A 1 410 ? 31.933 8.671 -77.324 1.00 90.50 410 THR A N 1
ATOM 3197 C CA . THR A 1 410 ? 33.288 8.881 -76.799 1.00 90.50 410 THR A CA 1
ATOM 3198 C C . THR A 1 410 ? 33.281 9.252 -75.314 1.00 90.50 410 THR A C 1
ATOM 3200 O O . THR A 1 410 ? 34.081 8.736 -74.535 1.00 90.50 410 THR A O 1
ATOM 3203 N N . THR A 1 411 ? 32.374 10.140 -74.903 1.00 88.31 411 THR A N 1
ATOM 3204 C CA . THR A 1 411 ? 32.196 10.535 -73.498 1.00 88.31 411 THR A CA 1
ATOM 3205 C C . THR A 1 411 ? 31.612 9.396 -72.674 1.00 88.31 411 THR A C 1
ATOM 3207 O O . THR A 1 411 ? 32.020 9.207 -71.530 1.00 88.31 411 THR A O 1
ATOM 3210 N N . LEU A 1 412 ? 30.724 8.590 -73.260 1.00 91.31 412 LEU A N 1
ATOM 3211 C CA . LEU A 1 412 ? 30.174 7.406 -72.607 1.00 91.31 412 LEU A CA 1
ATOM 3212 C C . LEU A 1 412 ? 31.230 6.302 -72.393 1.00 91.31 412 LEU A C 1
ATOM 3214 O O . LEU A 1 412 ? 31.269 5.708 -71.317 1.00 91.31 412 LEU A O 1
ATOM 3218 N N . ASP A 1 413 ? 32.115 6.069 -73.366 1.00 90.69 413 ASP A N 1
ATOM 3219 C CA . ASP A 1 413 ? 33.209 5.088 -73.266 1.00 90.69 413 ASP A CA 1
ATOM 3220 C C . ASP A 1 413 ? 34.203 5.447 -72.149 1.00 90.69 413 ASP A C 1
ATOM 3222 O O . ASP A 1 413 ? 34.665 4.575 -71.412 1.00 90.69 413 ASP A O 1
ATOM 3226 N N . ALA A 1 414 ? 34.510 6.737 -71.976 1.00 89.88 414 ALA A N 1
ATOM 3227 C CA . ALA A 1 414 ? 35.353 7.198 -70.873 1.00 89.88 414 ALA A CA 1
ATOM 3228 C C . ALA A 1 414 ? 34.711 6.904 -69.503 1.00 89.88 414 ALA A C 1
ATOM 3230 O O . ALA A 1 414 ? 35.386 6.430 -68.589 1.00 89.88 414 ALA A O 1
ATOM 3231 N N . LEU A 1 415 ? 33.394 7.106 -69.382 1.00 89.50 415 LEU A N 1
ATOM 3232 C CA . LEU A 1 415 ? 32.645 6.814 -68.157 1.00 89.50 415 LEU A CA 1
ATOM 3233 C C . LEU A 1 415 ? 32.560 5.305 -67.867 1.00 89.50 415 LEU A C 1
ATOM 3235 O O . LEU A 1 415 ? 32.527 4.913 -66.703 1.00 89.50 415 LEU A O 1
ATOM 3239 N N . GLU A 1 416 ? 32.573 4.440 -68.886 1.00 91.19 416 GLU A N 1
ATOM 3240 C CA . GLU A 1 416 ? 32.602 2.975 -68.724 1.00 91.19 416 GLU A CA 1
ATOM 3241 C C . GLU A 1 416 ? 33.883 2.475 -68.039 1.00 91.19 416 GLU A C 1
ATOM 3243 O O . GLU A 1 416 ? 33.850 1.574 -67.187 1.00 91.19 416 GLU A O 1
ATOM 3248 N N . ILE A 1 417 ? 35.012 3.113 -68.347 1.00 89.50 417 ILE A N 1
ATOM 3249 C CA . ILE A 1 417 ? 36.291 2.849 -67.682 1.00 89.50 417 ILE A CA 1
ATOM 3250 C C . ILE A 1 417 ? 36.183 3.216 -66.196 1.00 89.50 417 ILE A C 1
ATOM 3252 O O . ILE A 1 417 ? 36.572 2.430 -65.327 1.00 89.50 417 ILE A O 1
ATOM 3256 N N . ASP A 1 418 ? 35.573 4.362 -65.889 1.00 83.81 418 ASP A N 1
ATOM 3257 C CA . ASP A 1 418 ? 35.372 4.813 -64.512 1.00 83.81 418 ASP A CA 1
ATOM 3258 C C . ASP A 1 418 ? 34.397 3.914 -63.739 1.00 83.81 418 ASP A C 1
ATOM 3260 O O . ASP A 1 418 ? 34.621 3.642 -62.555 1.00 83.81 418 ASP A O 1
ATOM 3264 N N . VAL A 1 419 ? 33.353 3.382 -64.388 1.00 84.69 419 VAL A N 1
ATOM 3265 C CA . VAL A 1 419 ? 32.443 2.388 -63.787 1.00 84.69 419 VAL A CA 1
ATOM 3266 C C . VAL A 1 419 ? 33.205 1.124 -63.404 1.00 84.69 419 VAL A C 1
ATOM 3268 O O . VAL A 1 419 ? 33.017 0.608 -62.301 1.00 84.69 419 VAL A O 1
ATOM 3271 N N . SER A 1 420 ? 34.123 0.668 -64.255 1.00 82.81 420 SER A N 1
ATOM 3272 C CA . SER A 1 420 ? 34.938 -0.531 -64.015 1.00 82.81 420 SER A CA 1
ATOM 3273 C C . SER A 1 420 ? 35.846 -0.418 -62.780 1.00 82.81 420 SER A C 1
ATOM 3275 O O . SER A 1 420 ? 36.273 -1.433 -62.234 1.00 82.81 420 SER A O 1
ATOM 3277 N N . SER A 1 421 ? 36.092 0.796 -62.276 1.00 81.81 421 SER A N 1
ATOM 3278 C CA . SER A 1 421 ? 36.832 1.037 -61.026 1.00 81.81 421 SER A CA 1
ATOM 3279 C C . SER A 1 421 ? 35.966 1.000 -59.750 1.00 81.81 421 SER A C 1
ATOM 3281 O O . SER A 1 421 ? 36.497 1.064 -58.639 1.00 81.81 421 SER A O 1
ATOM 3283 N N . ARG A 1 422 ? 34.629 0.912 -59.874 1.00 80.75 422 ARG A N 1
ATOM 3284 C CA . ARG A 1 422 ? 33.680 0.948 -58.741 1.00 80.75 422 ARG A CA 1
ATOM 3285 C C . ARG A 1 422 ? 33.456 -0.422 -58.096 1.00 80.75 422 ARG A C 1
ATOM 3287 O O . ARG A 1 422 ? 33.875 -1.453 -58.608 1.00 80.75 422 ARG A O 1
ATOM 3294 N N . ALA A 1 423 ? 32.777 -0.430 -56.948 1.00 78.50 423 ALA A N 1
ATOM 3295 C CA . ALA A 1 423 ? 32.426 -1.657 -56.239 1.00 78.50 423 ALA A CA 1
ATOM 3296 C C . ALA A 1 423 ? 31.482 -2.561 -57.078 1.00 78.50 423 ALA A C 1
ATOM 3298 O O . ALA A 1 423 ? 30.668 -2.034 -57.844 1.00 78.50 423 ALA A O 1
ATOM 3299 N N . PRO A 1 424 ? 31.557 -3.904 -56.952 1.00 79.19 424 PRO A N 1
ATOM 3300 C CA . PRO A 1 424 ? 30.835 -4.842 -57.829 1.00 79.19 424 PRO A CA 1
ATOM 3301 C C . PRO A 1 424 ? 29.302 -4.721 -57.810 1.00 79.19 424 PRO A C 1
ATOM 3303 O O . PRO A 1 424 ? 28.625 -5.093 -58.769 1.00 79.19 424 PRO A O 1
ATOM 3306 N N . ASP A 1 425 ? 28.739 -4.236 -56.707 1.00 73.44 425 ASP A N 1
ATOM 3307 C CA . ASP A 1 425 ? 27.315 -3.954 -56.530 1.00 73.44 425 ASP A CA 1
ATOM 3308 C C . ASP A 1 425 ? 26.880 -2.707 -57.314 1.00 73.44 425 ASP A C 1
ATOM 3310 O O . ASP A 1 425 ? 25.887 -2.754 -58.043 1.00 73.44 425 ASP A O 1
ATOM 3314 N N . MET A 1 426 ? 27.662 -1.626 -57.246 1.00 75.19 426 MET A N 1
ATOM 3315 C CA . MET A 1 426 ? 27.418 -0.398 -58.009 1.00 75.19 426 MET A CA 1
ATOM 3316 C C . MET A 1 426 ? 27.703 -0.563 -59.506 1.00 75.19 426 MET A C 1
ATOM 3318 O O . MET A 1 426 ? 26.982 0.004 -60.328 1.00 75.19 426 MET A O 1
ATOM 3322 N N . GLN A 1 427 ? 28.702 -1.372 -59.876 1.00 83.00 427 GLN A N 1
ATOM 3323 C CA . GLN A 1 427 ? 29.044 -1.667 -61.272 1.00 83.00 427 GLN A CA 1
ATOM 3324 C C . GLN A 1 427 ? 27.848 -2.196 -62.063 1.00 83.00 427 GLN A C 1
ATOM 3326 O O . GLN A 1 427 ? 27.575 -1.710 -63.155 1.00 83.00 427 GLN A O 1
ATOM 3331 N N . LYS A 1 428 ? 27.092 -3.153 -61.508 1.00 83.44 428 LYS A N 1
ATOM 3332 C CA . LYS A 1 428 ? 25.936 -3.749 -62.200 1.00 83.44 428 LYS A CA 1
ATOM 3333 C C . LYS A 1 428 ? 24.881 -2.712 -62.575 1.00 83.44 428 LYS A C 1
ATOM 3335 O O . LYS A 1 428 ? 24.331 -2.766 -63.671 1.00 83.44 428 LYS A O 1
ATOM 3340 N N . VAL A 1 429 ? 24.605 -1.783 -61.663 1.00 83.25 429 VAL A N 1
ATOM 3341 C CA . VAL A 1 429 ? 23.581 -0.749 -61.850 1.00 83.25 429 VAL A CA 1
ATOM 3342 C C . VAL A 1 429 ? 24.046 0.293 -62.870 1.00 83.25 429 VAL A C 1
ATOM 3344 O O . VAL A 1 429 ? 23.281 0.676 -63.747 1.00 83.25 429 VAL A O 1
ATOM 3347 N N . LEU A 1 430 ? 25.309 0.714 -62.795 1.00 87.75 430 LEU A N 1
ATOM 3348 C CA . LEU A 1 430 ? 25.876 1.722 -63.694 1.00 87.75 430 LEU A CA 1
ATOM 3349 C C . LEU A 1 430 ? 26.101 1.187 -65.116 1.00 87.75 430 LEU A C 1
ATOM 3351 O O . LEU A 1 430 ? 25.798 1.882 -66.081 1.00 87.75 430 LEU A O 1
ATOM 3355 N N . MET A 1 431 ? 26.548 -0.065 -65.259 1.00 89.38 431 MET A N 1
ATOM 3356 C CA . MET A 1 431 ? 26.706 -0.709 -66.569 1.00 89.38 431 MET A CA 1
ATOM 3357 C C . MET A 1 431 ? 25.369 -0.874 -67.299 1.00 89.38 431 MET A C 1
ATOM 3359 O O . MET A 1 431 ? 25.318 -0.718 -68.516 1.00 89.38 431 MET A O 1
ATOM 3363 N N . ALA A 1 432 ? 24.276 -1.148 -66.578 1.00 89.06 432 ALA A N 1
ATOM 3364 C CA . ALA A 1 432 ? 22.945 -1.210 -67.181 1.00 89.06 432 ALA A CA 1
ATOM 3365 C C . ALA A 1 432 ? 22.528 0.141 -67.790 1.00 89.06 432 ALA A C 1
ATOM 3367 O O . ALA A 1 432 ? 21.959 0.174 -68.883 1.00 89.06 432 ALA A O 1
ATOM 3368 N N . GLU A 1 433 ? 22.859 1.252 -67.125 1.00 88.38 433 GLU A N 1
ATOM 3369 C CA . GLU A 1 433 ? 22.566 2.589 -67.644 1.00 88.38 433 GLU A CA 1
ATOM 3370 C C . GLU A 1 433 ? 23.499 2.979 -68.803 1.00 88.38 433 GLU A C 1
ATOM 3372 O O . GLU A 1 433 ? 23.043 3.623 -69.744 1.00 88.38 433 GLU A O 1
ATOM 3377 N N . ILE A 1 434 ? 24.763 2.527 -68.808 1.00 91.25 434 ILE A N 1
ATOM 3378 C CA . ILE A 1 434 ? 25.667 2.691 -69.964 1.00 91.25 434 ILE A CA 1
ATOM 3379 C C . ILE A 1 434 ? 25.098 1.994 -71.192 1.00 91.25 434 ILE A C 1
ATOM 3381 O O . ILE A 1 434 ? 25.016 2.605 -72.252 1.00 91.25 434 ILE A O 1
ATOM 3385 N N . VAL A 1 435 ? 24.664 0.737 -71.058 1.00 92.88 435 VAL A N 1
ATOM 3386 C CA . VAL A 1 435 ? 24.066 -0.018 -72.172 1.00 92.88 435 VAL A CA 1
ATOM 3387 C C . VAL A 1 435 ? 22.845 0.714 -72.724 1.00 92.88 435 VAL A C 1
ATOM 3389 O O . VAL A 1 435 ? 22.682 0.836 -73.937 1.00 92.88 435 VAL A O 1
ATOM 3392 N N . LYS A 1 436 ? 22.007 1.247 -71.834 1.00 92.19 436 LYS A N 1
ATOM 3393 C CA . LYS A 1 436 ? 20.826 2.020 -72.209 1.00 92.19 436 LYS A CA 1
ATOM 3394 C C . LYS A 1 436 ? 21.192 3.327 -72.921 1.00 92.19 436 LYS A C 1
ATOM 3396 O O . LYS A 1 436 ? 20.652 3.590 -73.992 1.00 92.19 436 LYS A O 1
ATOM 3401 N N . ARG A 1 437 ? 22.127 4.120 -72.386 1.00 91.69 437 ARG A N 1
ATOM 3402 C CA . ARG A 1 437 ? 22.554 5.379 -73.014 1.00 91.69 437 ARG A CA 1
ATOM 3403 C C . ARG A 1 437 ? 23.265 5.142 -74.345 1.00 91.69 437 ARG A C 1
ATOM 3405 O O . ARG A 1 437 ? 23.045 5.894 -75.287 1.00 91.69 437 ARG A O 1
ATOM 3412 N N . ARG A 1 438 ? 24.072 4.083 -74.445 1.00 93.94 438 ARG A N 1
ATOM 3413 C CA . ARG A 1 438 ? 24.740 3.668 -75.686 1.00 93.94 438 ARG A CA 1
ATOM 3414 C C . ARG A 1 438 ? 23.709 3.403 -76.776 1.00 93.94 438 ARG A C 1
ATOM 3416 O O . ARG A 1 438 ? 23.813 3.959 -77.862 1.00 93.94 438 ARG A O 1
ATOM 3423 N N . PHE A 1 439 ? 22.664 2.649 -76.441 1.00 92.94 439 PHE A N 1
ATOM 3424 C CA . PHE A 1 439 ? 21.548 2.399 -77.347 1.00 92.94 439 PHE A CA 1
ATOM 3425 C C . PHE A 1 439 ? 20.812 3.686 -77.753 1.00 92.94 439 PHE A C 1
ATOM 3427 O O . PHE A 1 439 ? 20.438 3.834 -78.912 1.00 92.94 439 PHE A O 1
ATOM 3434 N N . GLU A 1 440 ? 20.596 4.625 -76.829 1.00 90.94 440 GLU A N 1
ATOM 3435 C CA . GLU A 1 440 ? 19.985 5.921 -77.156 1.00 90.94 440 GLU A CA 1
ATOM 3436 C C . GLU A 1 440 ? 20.853 6.739 -78.123 1.00 90.94 440 GLU A C 1
ATOM 3438 O O . GLU A 1 440 ? 20.322 7.304 -79.071 1.00 90.94 440 GLU A O 1
ATOM 3443 N N . LEU A 1 441 ? 22.172 6.777 -77.916 1.00 91.00 441 LEU A N 1
ATOM 3444 C CA . LEU A 1 441 ? 23.112 7.533 -78.752 1.00 91.00 441 LEU A CA 1
ATOM 3445 C C . LEU A 1 441 ? 23.351 6.897 -80.129 1.00 91.00 441 LEU A C 1
ATOM 3447 O O . LEU A 1 441 ? 23.609 7.618 -81.083 1.00 91.00 441 LEU A O 1
ATOM 3451 N N . GLU A 1 442 ? 23.265 5.570 -80.245 1.00 88.94 442 GLU A N 1
ATOM 3452 C CA . GLU A 1 442 ? 23.395 4.848 -81.522 1.00 88.94 442 GLU A CA 1
ATOM 3453 C C . GLU A 1 442 ? 22.137 4.947 -82.403 1.00 88.94 442 GLU A C 1
ATOM 3455 O O . GLU A 1 442 ? 22.217 4.726 -83.611 1.00 88.94 442 GLU A O 1
ATOM 3460 N N . ASN A 1 443 ? 20.982 5.271 -81.809 1.00 83.06 443 ASN A N 1
ATOM 3461 C CA . ASN A 1 443 ? 19.695 5.420 -82.502 1.00 83.06 443 ASN A CA 1
ATOM 3462 C C . ASN A 1 443 ? 19.212 6.880 -82.613 1.00 83.06 443 ASN A C 1
ATOM 3464 O O . ASN A 1 443 ? 18.079 7.112 -83.050 1.00 83.06 443 ASN A O 1
ATOM 3468 N N . MET A 1 444 ? 20.036 7.843 -82.194 1.00 71.81 444 MET A N 1
ATOM 3469 C CA . MET A 1 444 ? 19.866 9.281 -82.441 1.00 71.81 444 MET A CA 1
ATOM 3470 C C . MET A 1 444 ? 20.556 9.677 -83.743 1.00 71.81 444 MET A C 1
ATOM 3472 O O . MET A 1 444 ? 19.973 10.524 -84.459 1.00 71.81 444 MET A O 1
#

Secondary structure (DSSP, 8-state):
---EE-HHHHHHHHHTT--EEEEETT--PPPEEGGGS-GGGGTSSSEEEEE---EEEETTEEEEPPPPGGG--TT--EEEEETTTTEEEEE-S--HHHHHHHHTT-EESSHHHHHHHHHHHHHHTT----S-PEEEESS-----------------------------PPPP------------------------HHHHHHHHHHHHHHHHHHHH--SHHHHHTTHHHHTT--SHHHHHHHHHHHHHHHHHHHHHTS-HHHHHHHHHHHHHHHHHHHHHHHHHHHHHHHHHHH--SHHHHHHHHHHHHH-SSS-HHHHHHHHHHHHHHHHHHHHHHHHHHHHHHHHHHHH-SSHHHHHHGGGGGTT--HHHHHHHHHHHHHHHHHHHHHTT---PPPHHHHHHT--SHHHHHHHHHHHHTS-HHHHHHHHHHHHHHHHHHH--

Mean predicted aligned error: 23.22 Å

Sequence (444 aa):
MPNLISAQEAFNAVVAGKHVLCRAVGELMDFDDLDRFPATIFAKPGYEFCIKIETIEVAGIAFTKPLTLDEYQDGQKVYVICTYSPSIYVFSFKTDALIKSIDSGFVQRDEENARLQLKALSKVLGRELTIDCSLIPLGAEEKIKSSRKPRTKKEAATVVDAPNDVVIEAFKATTPDNVKIETSGEIIVKQDNIVSFDSVKADMKIEKSLRDRIATAEKIEDLEALLPELKKLHGESGHTVMTAYEQKSQKLKASESLDIDKLKDLTLAAEEALTENQVKSKALKASFQTELSRSQNVLTVENVISSINKNEDLTQEDKADLLKLGDLRKKDIVNAEYDEKLENLMYRASIAETPAEANAQIRYTKGWTEAQLAPLHRAISKRLTELNKDSVSDPAPSLMRDIQNAQDLTTLDALEIDVSSRAPDMQKVLMAEIVKRRFELENM

pLDDT: mean 77.78, std 20.82, range [22.61, 97.0]

Organism: NCBI:txid632955